Protein AF-A0A4R6R1L7-F1 (afdb_monomer)

Foldseek 3Di:
DDDPVVVVVVVVVVDDPVLVVLLVVLVCCLCPVVVADPVHALVSLLVVCQVCLQPDDLVSNVSSLVSSQVVCVVVVHDRSCPDPSNVVSSVVSCVVRVDDPDDFAACAPVLLQLLLVVLVVQLVVCVVVVVLLSVLLSLLLLLLLLCCQQLVDFLQRQQPFKPVQWDADAQAWIKGFDCDDPQADHPRGDMAIDGQDPPSGSRVSLVSNCVSLVDDIATSAADADPVGDGDNHTDDSVVVLVSQLVSSVVSPHPPSVSHGSSNSSLNNLQVCVVVVDDLVRNCSNNVPPDSVVSVVSPPPPVVVVVVVVVVVVVVVPPDPPPPPPDPPDDAFQWFKKKKFKDKAAVPGDPVLRVVLLVVLCVPQQVVQVWDQPDPVRGIIIGTHGDNDDVRVVVSVQVSVVVSQVSSVVSRIHMDMKMAGPVVRDIDD

Sequence (428 aa):
MNGPGAIQDYVLAADRENTVRSYANAIKHFETTWKGLLPATSDSVARYLAEHATTLSISTLRQRLAALSRWHADHGFPDPTRSALVQRVFKGVRVKHATAQKRAKPLELEILEQVSDWLSAAQATAGKLGRKTEVLRRTRDRSLLLLGFWRAFRADELTSMRIEEVEARRGVGWTWRPRRTKTVAEGEDREFACPALSRLCPVDAYVDWIQASGLKSGPVFPAIDMWGNVSDSAMQPQAVIPLLRRILQDAGVDAASSYSSHSMRRGFANWATSSGWDVKELMAHVGWRDVGTAVRYIDASQDRFKAKFEQGLAKSAPEPAATTAPAAPSPAPVAVIHLRMLLTKPGGSRKGTERAQQQIQAMHLNKYGVRPIDQDGRRFELRVPFQDREALDDTLLELLDELFRTASSCSCVLEASLHEPATDATWD

Mean predicted aligned error: 16.0 Å

Organism: NCBI:txid70586

Structure (mmCIF, N/CA/C/O backbone):
data_AF-A0A4R6R1L7-F1
#
_entry.id   AF-A0A4R6R1L7-F1
#
loop_
_atom_site.group_PDB
_atom_site.id
_atom_site.type_symbol
_atom_site.label_atom_id
_atom_site.label_alt_id
_atom_site.label_comp_id
_atom_site.label_asym_id
_atom_site.label_entity_id
_atom_site.label_seq_id
_atom_site.pdbx_PDB_ins_code
_atom_site.Cartn_x
_atom_site.Cartn_y
_atom_site.Cartn_z
_atom_site.occupancy
_atom_site.B_iso_or_equiv
_atom_site.auth_seq_id
_atom_site.auth_comp_id
_atom_site.auth_asym_id
_atom_site.auth_atom_id
_atom_site.pdbx_PDB_model_num
ATOM 1 N N . MET A 1 1 ? 27.799 37.387 4.969 1.00 40.81 1 MET A N 1
ATOM 2 C CA . MET A 1 1 ? 28.692 36.509 4.183 1.00 40.81 1 MET A CA 1
ATOM 3 C C . MET A 1 1 ? 28.435 35.086 4.646 1.00 40.81 1 MET A C 1
ATOM 5 O O . MET A 1 1 ? 28.773 34.769 5.777 1.00 40.81 1 MET A O 1
ATOM 9 N N . ASN A 1 2 ? 27.748 34.274 3.843 1.00 47.81 2 ASN A N 1
ATOM 10 C CA . ASN A 1 2 ? 27.488 32.875 4.188 1.00 47.81 2 ASN A CA 1
ATOM 11 C C . ASN A 1 2 ? 28.775 32.080 3.926 1.00 47.81 2 ASN A C 1
ATOM 13 O O . ASN A 1 2 ? 29.236 32.031 2.789 1.00 47.81 2 ASN A O 1
ATOM 17 N N . GLY A 1 3 ? 29.403 31.559 4.985 1.00 42.84 3 GLY A N 1
ATOM 18 C CA . GLY A 1 3 ? 30.673 30.832 4.899 1.00 42.84 3 GLY A CA 1
ATOM 19 C C . GLY A 1 3 ? 30.554 29.478 4.177 1.00 42.84 3 GLY A C 1
ATOM 20 O O . GLY A 1 3 ? 29.444 29.034 3.890 1.00 42.84 3 GLY A O 1
ATOM 21 N N . PRO A 1 4 ? 31.678 28.782 3.921 1.00 53.06 4 PRO A N 1
ATOM 22 C CA . PRO A 1 4 ? 31.707 27.474 3.248 1.00 53.06 4 PRO A CA 1
ATOM 23 C C . PRO A 1 4 ? 30.833 26.392 3.915 1.00 53.06 4 PRO A C 1
ATOM 25 O O . PRO A 1 4 ? 30.382 25.477 3.231 1.00 53.06 4 PRO A O 1
ATOM 28 N N . GLY A 1 5 ? 30.510 26.533 5.208 1.00 50.12 5 GLY A N 1
ATOM 29 C CA . GLY A 1 5 ? 29.529 25.680 5.895 1.00 50.12 5 GLY A CA 1
ATOM 30 C C . GLY A 1 5 ? 28.112 25.784 5.318 1.00 50.12 5 GLY A C 1
ATOM 31 O O . GLY A 1 5 ? 27.448 24.771 5.159 1.00 50.12 5 GLY A O 1
ATOM 32 N N . ALA A 1 6 ? 27.691 26.972 4.870 1.00 62.03 6 ALA A N 1
ATOM 33 C CA . ALA A 1 6 ? 26.355 27.171 4.311 1.00 62.03 6 ALA A CA 1
ATOM 34 C C . ALA A 1 6 ? 26.161 26.419 2.985 1.00 62.03 6 ALA A C 1
ATOM 36 O O . ALA A 1 6 ? 25.089 25.881 2.738 1.00 62.03 6 ALA A O 1
ATOM 37 N N . ILE A 1 7 ? 27.194 26.343 2.135 1.00 65.81 7 ILE A N 1
ATOM 38 C CA . ILE A 1 7 ? 27.130 25.575 0.879 1.00 65.81 7 ILE A CA 1
ATOM 39 C C . ILE A 1 7 ? 26.963 24.085 1.191 1.00 65.81 7 ILE A C 1
ATOM 41 O O . ILE A 1 7 ? 26.112 23.430 0.594 1.00 65.81 7 ILE A O 1
ATOM 45 N N . GLN A 1 8 ? 27.728 23.567 2.154 1.00 58.28 8 GLN A N 1
ATOM 46 C CA . GLN A 1 8 ? 27.622 22.175 2.585 1.00 58.28 8 GLN A CA 1
ATOM 47 C C . GLN A 1 8 ? 26.238 21.870 3.177 1.00 58.28 8 GLN A C 1
ATOM 49 O O . GLN A 1 8 ? 25.659 20.837 2.850 1.00 58.28 8 GLN A O 1
ATOM 54 N N . ASP A 1 9 ? 25.676 22.784 3.971 1.00 58.50 9 ASP A N 1
ATOM 55 C CA . ASP A 1 9 ? 24.334 22.646 4.545 1.00 58.50 9 ASP A CA 1
ATOM 56 C C . ASP A 1 9 ? 23.251 22.589 3.457 1.00 58.50 9 ASP A C 1
ATOM 58 O O . ASP A 1 9 ? 22.365 21.735 3.511 1.00 58.50 9 ASP A O 1
ATOM 62 N N . TYR A 1 10 ? 23.347 23.422 2.414 1.00 67.56 10 TYR A N 1
ATOM 63 C CA . TYR A 1 10 ? 22.418 23.369 1.278 1.00 67.56 10 TYR A CA 1
ATOM 64 C C . TYR A 1 10 ? 22.583 22.102 0.429 1.00 67.56 10 TYR A C 1
ATOM 66 O O . TYR A 1 10 ? 21.586 21.548 -0.036 1.00 67.56 10 TYR A O 1
ATOM 74 N N . VAL A 1 11 ? 23.812 21.609 0.248 1.00 65.12 11 VAL A N 1
ATOM 75 C CA . VAL A 1 11 ? 24.081 20.345 -0.459 1.00 65.12 11 VAL A CA 1
ATOM 76 C C . VAL A 1 11 ? 23.513 19.155 0.320 1.00 65.12 11 VAL A C 1
ATOM 78 O O . VAL A 1 11 ? 22.859 18.296 -0.268 1.00 65.12 11 VAL A O 1
ATOM 81 N N . LEU A 1 12 ? 23.687 19.127 1.645 1.00 58.50 12 LEU A N 1
ATOM 82 C CA . LEU A 1 12 ? 23.111 18.095 2.512 1.00 58.50 12 LEU A CA 1
ATOM 83 C C . LEU A 1 12 ? 21.578 18.175 2.561 1.00 58.50 12 LEU A C 1
ATOM 85 O O . LEU A 1 12 ? 20.916 17.139 2.562 1.00 58.50 12 LEU A O 1
ATOM 89 N N . ALA A 1 13 ? 21.005 19.382 2.543 1.00 60.75 13 ALA A N 1
ATOM 90 C CA . ALA A 1 13 ? 19.557 19.591 2.518 1.00 60.75 13 ALA A CA 1
ATOM 91 C C . ALA A 1 13 ? 18.902 19.213 1.174 1.00 60.75 13 ALA A C 1
ATOM 93 O O . ALA A 1 13 ? 17.701 18.924 1.138 1.00 60.75 13 ALA A O 1
ATOM 94 N N . ALA A 1 14 ? 19.666 19.205 0.075 1.00 65.44 14 ALA A N 1
ATOM 95 C CA . ALA A 1 14 ? 19.168 18.855 -1.254 1.00 65.44 14 ALA A CA 1
ATOM 96 C C . ALA A 1 14 ? 18.838 17.358 -1.391 1.00 65.44 14 ALA A C 1
ATOM 98 O O . ALA A 1 14 ? 17.921 16.988 -2.134 1.00 65.44 14 ALA A O 1
ATOM 99 N N . ASP A 1 15 ? 19.544 16.488 -0.663 1.00 68.75 15 ASP A N 1
ATOM 100 C CA . ASP A 1 15 ? 19.337 15.046 -0.734 1.00 68.75 15 ASP A CA 1
ATOM 101 C C . ASP A 1 15 ? 18.473 14.521 0.417 1.00 68.75 15 ASP A C 1
ATOM 103 O O . ASP A 1 15 ? 18.590 14.882 1.584 1.00 68.75 15 ASP A O 1
ATOM 107 N N . ARG A 1 16 ? 17.583 13.580 0.095 1.00 68.00 16 ARG A N 1
ATOM 108 C CA . ARG A 1 16 ? 16.791 12.877 1.112 1.00 68.00 16 ARG A CA 1
ATOM 109 C C . ARG A 1 16 ? 17.685 11.861 1.825 1.00 68.00 16 ARG A C 1
ATOM 111 O O . ARG A 1 16 ? 18.317 11.051 1.150 1.00 68.00 16 ARG A O 1
ATOM 118 N N . GLU A 1 17 ? 17.635 11.790 3.155 1.00 72.31 17 GLU A N 1
ATOM 119 C CA . GLU A 1 17 ? 18.427 10.839 3.969 1.00 72.31 17 GLU A CA 1
ATOM 120 C C . GLU A 1 17 ? 18.359 9.386 3.463 1.00 72.31 17 GLU A C 1
ATOM 122 O O . GLU A 1 17 ? 19.360 8.672 3.398 1.00 72.31 17 GLU A O 1
ATOM 127 N N . ASN A 1 18 ? 17.173 8.935 3.037 1.00 71.06 18 ASN A N 1
ATOM 128 C CA . ASN A 1 18 ? 16.998 7.597 2.469 1.00 71.06 18 ASN A CA 1
ATOM 129 C C . ASN A 1 18 ? 17.762 7.395 1.152 1.00 71.06 18 ASN A C 1
ATOM 131 O O . ASN A 1 18 ? 18.261 6.296 0.911 1.00 71.06 18 ASN A O 1
ATOM 135 N N . THR A 1 19 ? 17.850 8.425 0.309 1.00 74.69 19 THR A N 1
ATOM 136 C CA . THR A 1 19 ? 18.631 8.395 -0.934 1.00 74.69 19 THR A CA 1
ATOM 137 C C . THR A 1 19 ? 20.116 8.304 -0.608 1.00 74.69 19 THR A C 1
ATOM 139 O O . THR A 1 19 ? 20.776 7.402 -1.123 1.00 74.69 19 THR A O 1
ATOM 142 N N . VAL A 1 20 ? 20.604 9.138 0.319 1.00 82.94 20 VAL A N 1
ATOM 143 C CA . VAL A 1 20 ? 21.999 9.122 0.795 1.00 82.94 20 VAL A CA 1
ATOM 144 C C . VAL A 1 20 ? 22.372 7.733 1.310 1.00 82.94 20 VAL A C 1
ATOM 146 O O . VAL A 1 20 ? 23.320 7.117 0.826 1.00 82.94 20 VAL A O 1
ATOM 149 N N . ARG A 1 21 ? 21.564 7.169 2.214 1.00 82.81 21 ARG A N 1
ATOM 150 C CA . ARG A 1 21 ? 21.798 5.829 2.769 1.00 82.81 21 ARG A CA 1
ATOM 151 C C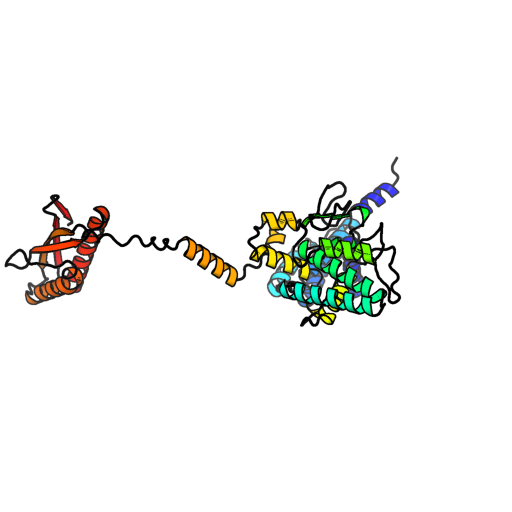 . ARG A 1 21 ? 21.747 4.731 1.704 1.00 82.81 21 ARG A C 1
ATOM 153 O O . ARG A 1 21 ? 22.565 3.814 1.718 1.00 82.81 21 ARG A O 1
ATOM 160 N N . SER A 1 22 ? 20.791 4.800 0.776 1.00 83.06 22 SER A N 1
ATOM 161 C CA . SER A 1 22 ? 20.675 3.823 -0.315 1.00 83.06 22 SER A CA 1
ATOM 162 C C . SER A 1 22 ? 21.879 3.876 -1.255 1.00 83.06 22 SER A C 1
ATOM 164 O O . SER A 1 22 ? 22.314 2.837 -1.756 1.00 83.06 22 SER A O 1
ATOM 166 N N . TYR A 1 23 ? 22.410 5.070 -1.513 1.00 90.19 23 TYR A N 1
ATOM 167 C CA . TYR A 1 23 ? 23.567 5.265 -2.380 1.00 90.19 23 TYR A CA 1
ATOM 168 C C . TYR A 1 23 ? 24.838 4.803 -1.675 1.00 90.19 23 TYR A C 1
ATOM 170 O O . TYR A 1 23 ? 25.560 3.989 -2.241 1.00 90.19 23 TYR A O 1
ATOM 178 N N . ALA A 1 24 ? 25.038 5.180 -0.410 1.00 89.12 24 ALA A N 1
ATOM 179 C CA . ALA A 1 24 ? 26.142 4.688 0.411 1.00 89.12 24 ALA A CA 1
ATOM 180 C C . ALA A 1 24 ? 26.178 3.150 0.468 1.00 89.12 24 ALA A C 1
ATOM 182 O O . ALA A 1 24 ? 27.225 2.543 0.265 1.00 89.12 24 ALA A O 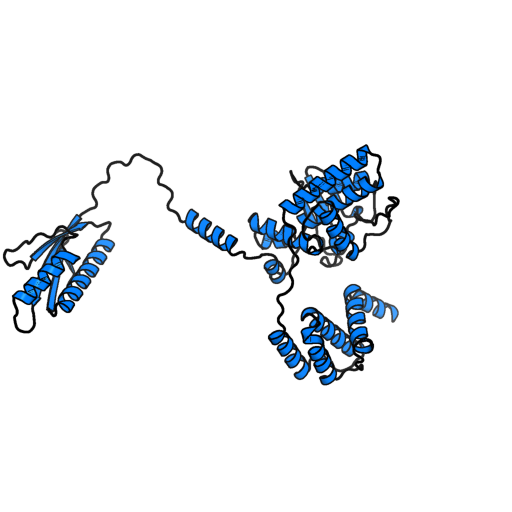1
ATOM 183 N N . ASN A 1 25 ? 25.024 2.498 0.646 1.00 91.31 25 ASN A N 1
ATOM 184 C CA . ASN A 1 25 ? 24.935 1.035 0.617 1.00 91.31 25 ASN A CA 1
ATOM 185 C C . ASN A 1 25 ? 25.272 0.437 -0.756 1.00 91.31 25 ASN A C 1
ATOM 187 O O . ASN A 1 25 ? 25.881 -0.630 -0.827 1.00 91.31 25 ASN A O 1
ATOM 191 N N . ALA A 1 26 ? 24.874 1.094 -1.848 1.00 93.12 26 ALA A N 1
ATOM 192 C CA . ALA A 1 26 ? 25.211 0.648 -3.196 1.00 93.12 26 ALA A CA 1
ATOM 193 C C . ALA A 1 26 ? 26.717 0.766 -3.474 1.00 93.12 26 ALA A C 1
ATOM 195 O O . ALA A 1 26 ? 27.299 -0.176 -4.010 1.00 93.12 26 ALA A O 1
ATOM 196 N N . ILE A 1 27 ? 27.343 1.869 -3.051 1.00 95.38 27 ILE A N 1
ATOM 197 C CA . ILE A 1 27 ? 28.792 2.077 -3.154 1.00 95.38 27 ILE A CA 1
ATOM 198 C C . ILE A 1 27 ? 29.545 1.056 -2.304 1.00 95.38 27 ILE A C 1
ATOM 200 O O . ILE A 1 27 ? 30.370 0.322 -2.839 1.00 95.38 27 ILE A O 1
ATOM 204 N N . LYS A 1 28 ? 29.168 0.892 -1.030 1.00 94.62 28 LYS A N 1
ATOM 205 C CA . LYS A 1 28 ? 29.740 -0.133 -0.145 1.00 94.62 28 LYS A CA 1
ATOM 206 C C . LYS A 1 28 ? 29.618 -1.534 -0.737 1.00 94.62 28 LYS A C 1
ATOM 208 O O . LYS A 1 28 ? 30.542 -2.334 -0.648 1.00 94.62 28 LYS A O 1
ATOM 213 N N . HIS A 1 29 ? 28.489 -1.859 -1.361 1.00 96.06 29 HIS A N 1
ATOM 214 C CA . HIS A 1 29 ? 28.360 -3.148 -2.026 1.00 96.06 29 HIS A CA 1
ATOM 215 C C . HIS A 1 29 ? 29.318 -3.269 -3.215 1.00 96.06 29 HIS A C 1
ATOM 217 O O . HIS A 1 29 ? 29.907 -4.329 -3.414 1.00 96.06 29 HIS A O 1
ATOM 223 N N . PHE A 1 30 ? 29.420 -2.247 -4.060 1.00 96.50 30 PHE A N 1
ATOM 224 C CA . PHE A 1 30 ? 30.303 -2.288 -5.222 1.00 96.50 30 PHE A CA 1
ATOM 225 C C . PHE A 1 30 ? 31.768 -2.452 -4.797 1.00 96.50 30 PHE A C 1
ATOM 227 O O . PHE A 1 30 ? 32.439 -3.363 -5.269 1.00 96.50 30 PHE A O 1
ATOM 234 N N . GLU A 1 31 ? 32.222 -1.640 -3.850 1.00 96.00 31 GLU A N 1
ATOM 235 C CA . GLU A 1 31 ? 33.613 -1.602 -3.403 1.00 96.00 31 GLU A CA 1
ATOM 236 C C . GLU A 1 31 ? 33.966 -2.753 -2.456 1.00 96.00 31 GLU A C 1
ATOM 238 O O . GLU A 1 31 ? 34.945 -3.458 -2.662 1.00 96.00 31 GLU A O 1
ATOM 243 N N . THR A 1 32 ? 33.159 -2.999 -1.423 1.00 93.38 32 THR A N 1
ATOM 244 C CA . THR A 1 32 ? 33.503 -3.967 -0.371 1.00 93.38 32 THR A CA 1
ATOM 245 C C . THR A 1 32 ? 32.992 -5.373 -0.675 1.00 93.38 32 THR A C 1
ATOM 247 O O . THR A 1 32 ? 33.719 -6.348 -0.504 1.00 93.38 32 THR A O 1
ATOM 250 N N . THR A 1 33 ? 31.731 -5.510 -1.099 1.00 91.69 33 THR A N 1
ATOM 251 C CA . THR A 1 33 ? 31.117 -6.836 -1.309 1.00 91.69 33 THR A CA 1
ATOM 252 C C . THR A 1 33 ? 31.549 -7.451 -2.633 1.00 91.69 33 THR A C 1
ATOM 254 O O . THR A 1 33 ? 31.908 -8.623 -2.679 1.00 91.69 33 THR A O 1
ATOM 257 N N . TRP A 1 34 ? 31.517 -6.663 -3.705 1.00 95.62 34 TRP A N 1
ATOM 258 C CA . TRP A 1 34 ? 31.888 -7.118 -5.041 1.00 95.62 34 TRP A CA 1
ATOM 259 C C . TRP A 1 34 ? 33.377 -6.920 -5.355 1.00 95.62 34 TRP A C 1
ATOM 261 O O . TRP A 1 34 ? 33.883 -7.544 -6.281 1.00 95.62 34 TRP A O 1
ATOM 271 N N . LYS A 1 35 ? 34.094 -6.119 -4.550 1.00 95.44 35 LYS A N 1
ATOM 272 C CA . LYS A 1 35 ? 35.527 -5.819 -4.727 1.00 95.44 35 LYS A CA 1
ATOM 273 C C . LYS A 1 35 ? 35.832 -5.047 -6.017 1.00 95.44 35 LYS A C 1
ATOM 275 O O . LYS A 1 35 ? 36.885 -5.221 -6.624 1.00 95.44 35 LYS A O 1
ATOM 280 N N . GLY A 1 36 ? 34.898 -4.198 -6.442 1.00 93.06 36 GLY A N 1
ATOM 281 C CA . GLY A 1 36 ? 35.096 -3.262 -7.542 1.00 93.06 36 GLY A CA 1
ATOM 282 C C . GLY A 1 36 ? 35.966 -2.080 -7.127 1.00 93.06 36 GLY A C 1
ATOM 283 O O . GLY A 1 36 ? 35.894 -1.615 -5.994 1.00 93.06 36 GLY A O 1
ATOM 284 N N . LEU A 1 37 ? 36.762 -1.567 -8.060 1.00 94.81 37 LEU A N 1
ATOM 285 C CA . LEU A 1 37 ? 37.576 -0.373 -7.843 1.00 94.81 37 LEU A CA 1
ATOM 286 C C . LEU A 1 37 ? 36.820 0.880 -8.290 1.00 94.81 37 LEU A C 1
ATOM 288 O O . LEU A 1 37 ? 36.156 0.872 -9.331 1.00 94.81 37 LEU A O 1
ATOM 292 N N . LEU A 1 38 ? 36.942 1.942 -7.497 1.00 93.81 38 LEU A N 1
ATOM 293 C CA . LEU A 1 38 ? 36.486 3.286 -7.824 1.00 93.81 38 LEU A CA 1
ATOM 294 C C . LEU A 1 38 ? 37.713 4.203 -8.001 1.00 93.81 38 LEU A C 1
ATOM 296 O O . LEU A 1 38 ? 38.625 4.125 -7.178 1.00 93.81 38 LEU A O 1
ATOM 300 N N . PRO A 1 39 ? 37.768 5.058 -9.041 1.00 95.75 39 PRO A N 1
ATOM 301 C CA . PRO A 1 39 ? 36.791 5.219 -10.125 1.00 95.75 39 PRO A CA 1
ATOM 302 C C . PRO A 1 39 ? 36.640 3.961 -10.987 1.00 95.75 39 PRO A C 1
ATOM 304 O O . PRO A 1 39 ? 37.608 3.263 -11.281 1.00 95.75 39 PRO A O 1
ATOM 307 N N . ALA A 1 40 ? 35.405 3.653 -11.374 1.00 95.88 40 ALA A N 1
ATOM 308 C CA . ALA A 1 40 ? 35.088 2.437 -12.107 1.00 95.88 40 ALA A CA 1
ATOM 309 C C . ALA A 1 40 ? 35.253 2.636 -13.618 1.00 95.88 40 ALA A C 1
ATOM 311 O O . ALA A 1 40 ? 34.952 3.691 -14.171 1.00 95.88 40 ALA A O 1
ATOM 312 N N . THR A 1 41 ? 35.650 1.574 -14.317 1.00 96.12 41 THR A N 1
ATOM 313 C CA . THR A 1 41 ? 35.620 1.533 -15.784 1.00 96.12 41 THR A CA 1
ATOM 314 C C . THR A 1 41 ? 34.260 1.057 -16.295 1.00 96.12 41 THR A C 1
ATOM 316 O O . THR A 1 41 ? 33.531 0.339 -15.603 1.00 96.12 41 THR A O 1
ATOM 319 N N . SER A 1 42 ? 33.932 1.396 -17.543 1.00 96.44 42 SER A N 1
ATOM 320 C CA . SER A 1 42 ? 32.730 0.900 -18.231 1.00 96.44 42 SER A CA 1
ATOM 321 C C . SER A 1 42 ? 32.633 -0.632 -18.206 1.00 96.44 42 SER A C 1
ATOM 323 O O . SER A 1 42 ? 31.556 -1.171 -17.952 1.00 96.44 42 SER A O 1
ATOM 325 N N . ASP A 1 43 ? 33.755 -1.337 -18.395 1.00 96.44 43 ASP A N 1
ATOM 326 C CA . ASP A 1 43 ? 33.822 -2.803 -18.317 1.00 96.44 43 ASP A CA 1
ATOM 327 C C . ASP A 1 43 ? 33.559 -3.335 -16.906 1.00 96.44 43 ASP A C 1
ATOM 329 O O . ASP A 1 43 ? 32.849 -4.327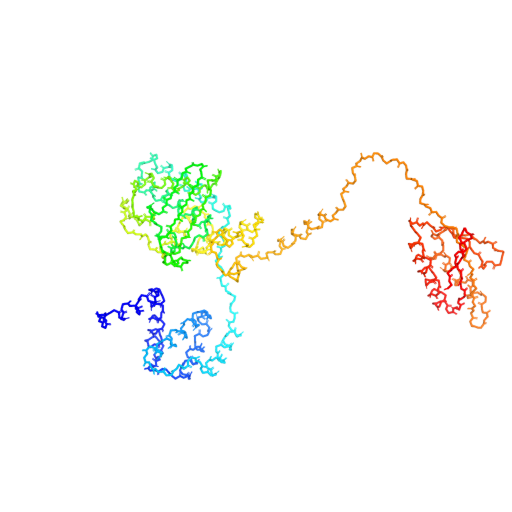 -16.739 1.00 96.44 43 ASP A O 1
ATOM 333 N N . SER A 1 44 ? 34.092 -2.666 -15.878 1.00 97.12 44 SER A N 1
ATOM 334 C CA . SER A 1 44 ? 33.847 -3.021 -14.476 1.00 97.12 44 SER A CA 1
ATOM 335 C C . SER A 1 44 ? 32.359 -2.911 -14.133 1.00 97.12 44 SER A C 1
ATOM 337 O O . SER A 1 44 ? 31.759 -3.858 -13.623 1.00 97.12 44 SER A O 1
ATOM 339 N N . VAL A 1 45 ? 31.718 -1.801 -14.515 1.00 96.94 45 VAL A N 1
ATOM 340 C CA . VAL A 1 45 ? 30.276 -1.601 -14.309 1.00 96.94 45 VAL A CA 1
ATOM 341 C C . VAL A 1 45 ? 29.449 -2.623 -15.097 1.00 96.94 45 VAL A C 1
ATOM 343 O O . VAL A 1 45 ? 28.482 -3.173 -14.568 1.00 96.94 45 VAL A O 1
ATOM 346 N N . ALA A 1 46 ? 29.822 -2.918 -16.345 1.00 96.94 46 ALA A N 1
ATOM 347 C CA . ALA A 1 46 ? 29.129 -3.911 -17.162 1.00 96.94 46 ALA A CA 1
ATOM 348 C C . ALA A 1 46 ? 29.213 -5.323 -16.555 1.00 96.94 46 ALA A C 1
ATOM 350 O O . ALA A 1 46 ? 28.195 -6.014 -16.476 1.00 96.94 46 ALA A O 1
ATOM 351 N N . ARG A 1 47 ? 30.393 -5.727 -16.065 1.00 96.94 47 ARG A N 1
ATOM 352 C CA . ARG A 1 47 ? 30.598 -7.008 -15.374 1.00 96.94 47 ARG A CA 1
ATOM 353 C C . ARG A 1 47 ? 29.761 -7.096 -14.102 1.00 96.94 47 ARG A C 1
ATOM 355 O O . ARG A 1 47 ? 29.039 -8.070 -13.913 1.00 96.94 47 ARG A O 1
ATOM 362 N N . TYR A 1 48 ? 29.776 -6.040 -13.292 1.00 97.00 48 TYR A N 1
ATOM 363 C CA . TYR A 1 48 ? 28.968 -5.955 -12.080 1.00 97.00 48 TYR A CA 1
ATOM 364 C C . TYR A 1 48 ? 27.474 -6.173 -12.352 1.00 97.00 48 TYR A C 1
ATOM 366 O O . TYR A 1 48 ? 26.817 -6.930 -11.634 1.00 97.00 48 TYR A O 1
ATOM 374 N N . LEU A 1 49 ? 26.934 -5.549 -13.406 1.00 95.56 49 LEU A N 1
ATOM 375 C CA . LEU A 1 49 ? 25.541 -5.747 -13.813 1.00 95.56 49 LEU A CA 1
ATOM 376 C C . LEU A 1 49 ? 25.257 -7.180 -14.260 1.00 95.56 49 LEU A C 1
ATOM 378 O O . LEU A 1 49 ? 24.209 -7.718 -13.910 1.00 95.56 49 LEU A O 1
ATOM 382 N N . ALA A 1 50 ? 26.156 -7.770 -15.050 1.00 94.06 50 ALA A N 1
ATOM 383 C CA . ALA A 1 50 ? 25.986 -9.114 -15.588 1.00 94.06 50 ALA A CA 1
ATOM 384 C C . ALA A 1 50 ? 25.996 -10.177 -14.478 1.00 94.06 50 ALA A C 1
ATOM 386 O O . ALA A 1 50 ? 25.115 -11.032 -14.450 1.00 94.06 50 ALA A O 1
ATOM 387 N N . GLU A 1 51 ? 26.925 -10.082 -13.525 1.00 95.88 51 GLU A N 1
ATOM 388 C CA . GLU A 1 51 ? 27.035 -11.025 -12.401 1.00 95.88 51 GLU A CA 1
ATOM 389 C C . GLU A 1 51 ? 25.837 -10.960 -11.443 1.00 95.88 51 GLU A C 1
ATOM 391 O O . GLU A 1 51 ? 25.447 -11.966 -10.855 1.00 95.88 51 GLU A O 1
ATOM 396 N N . HIS A 1 52 ? 25.207 -9.790 -11.315 1.00 94.25 52 HIS A N 1
ATOM 397 C CA . HIS A 1 52 ? 24.048 -9.597 -10.439 1.00 94.25 52 HIS A CA 1
ATOM 398 C C . HIS A 1 52 ? 22.703 -9.642 -11.173 1.00 94.25 52 HIS A C 1
ATOM 400 O O . HIS A 1 52 ? 21.657 -9.385 -10.571 1.00 94.25 52 HIS A O 1
ATOM 406 N N . ALA A 1 53 ? 22.708 -9.964 -12.468 1.00 90.62 53 ALA A N 1
ATOM 407 C CA . ALA A 1 53 ? 21.521 -9.949 -13.316 1.00 90.62 53 ALA A CA 1
ATOM 408 C C . ALA A 1 53 ? 20.433 -10.936 -12.860 1.00 90.62 53 ALA A C 1
ATOM 410 O O . ALA A 1 53 ? 19.246 -10.670 -13.044 1.00 90.62 53 ALA A O 1
ATOM 411 N N . THR A 1 54 ? 20.834 -12.061 -12.263 1.00 87.44 54 THR A N 1
ATOM 412 C CA . THR A 1 54 ? 19.935 -13.129 -11.794 1.00 87.44 54 THR A CA 1
ATOM 413 C C . THR A 1 54 ? 19.587 -13.018 -10.312 1.00 87.44 54 THR A C 1
ATOM 415 O O . THR A 1 54 ? 18.564 -13.549 -9.884 1.00 87.44 54 THR A O 1
ATOM 418 N N . THR A 1 55 ? 20.414 -12.333 -9.519 1.00 89.12 55 THR A N 1
ATOM 419 C CA . THR A 1 55 ? 20.271 -12.259 -8.056 1.00 89.12 55 THR A CA 1
ATOM 420 C C . THR A 1 55 ? 19.570 -10.986 -7.591 1.00 89.12 55 THR A C 1
ATOM 422 O O . THR A 1 55 ? 18.922 -10.987 -6.544 1.00 89.12 55 THR A O 1
ATOM 425 N N . LEU A 1 56 ? 19.662 -9.894 -8.358 1.00 88.12 56 LEU A N 1
ATOM 426 C CA . LEU A 1 56 ? 19.081 -8.602 -8.003 1.00 88.12 56 LEU A CA 1
ATOM 427 C C . LEU A 1 56 ? 17.955 -8.194 -8.944 1.00 88.12 56 LEU A C 1
ATOM 429 O O . LEU A 1 56 ? 17.970 -8.443 -10.146 1.00 88.12 56 LEU A O 1
ATOM 433 N N . SER A 1 57 ? 16.982 -7.467 -8.393 1.00 86.19 57 SER A N 1
ATOM 434 C CA . SER A 1 57 ? 15.913 -6.893 -9.206 1.00 86.19 57 SER A CA 1
ATOM 435 C C . SER A 1 57 ? 16.449 -5.813 -10.155 1.00 86.19 57 SER A C 1
ATOM 437 O O . SER A 1 57 ? 17.362 -5.056 -9.811 1.00 86.19 57 SER A O 1
ATOM 439 N N . ILE A 1 58 ? 15.798 -5.642 -11.310 1.00 88.25 58 ILE A N 1
ATOM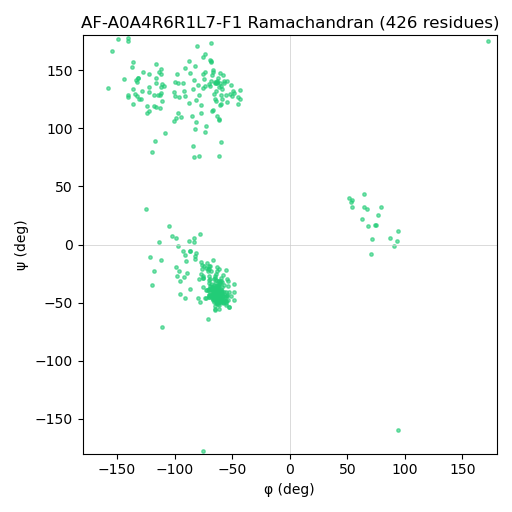 440 C CA . ILE A 1 58 ? 16.105 -4.566 -12.271 1.00 88.25 58 ILE A CA 1
ATOM 441 C C . ILE A 1 58 ? 16.073 -3.181 -11.598 1.00 88.25 58 ILE A C 1
ATOM 443 O O . ILE A 1 58 ? 16.869 -2.304 -11.937 1.00 88.25 58 ILE A O 1
ATOM 447 N N . SER A 1 59 ? 15.167 -2.970 -10.635 1.00 84.44 59 SER A N 1
ATOM 448 C CA . SER A 1 59 ? 15.084 -1.710 -9.886 1.00 84.44 59 SER A CA 1
ATOM 449 C C . SER A 1 59 ? 16.312 -1.492 -9.003 1.00 84.44 59 SER A C 1
ATOM 451 O O . SER A 1 59 ? 16.822 -0.377 -8.930 1.00 84.44 59 SER A O 1
ATOM 453 N N . THR A 1 60 ? 16.803 -2.552 -8.360 1.00 88.69 60 THR A N 1
ATOM 454 C CA . THR A 1 60 ? 18.015 -2.519 -7.534 1.00 88.69 60 THR A CA 1
ATOM 455 C C . THR A 1 60 ? 19.245 -2.230 -8.388 1.00 88.69 60 THR A C 1
ATOM 457 O O . THR A 1 60 ? 20.037 -1.360 -8.041 1.00 88.69 60 THR A O 1
ATOM 460 N N . LEU A 1 61 ? 19.381 -2.895 -9.539 1.00 91.19 61 LEU A N 1
ATOM 461 C CA . LEU A 1 61 ? 20.484 -2.652 -10.475 1.00 91.19 61 LEU A CA 1
ATOM 462 C C . LEU A 1 61 ? 20.473 -1.214 -11.012 1.00 91.19 61 LEU A C 1
ATOM 464 O O . LEU A 1 61 ? 21.513 -0.562 -11.050 1.00 91.19 61 LEU A O 1
ATOM 468 N N . ARG A 1 62 ? 19.293 -0.672 -11.342 1.00 91.31 62 ARG A N 1
ATOM 469 C CA . ARG A 1 62 ? 19.148 0.735 -11.748 1.00 91.31 62 ARG A CA 1
ATOM 470 C C . ARG A 1 62 ? 19.564 1.704 -10.644 1.00 91.31 62 ARG A C 1
ATOM 472 O O . ARG A 1 62 ? 20.246 2.683 -10.921 1.00 91.31 62 ARG A O 1
ATOM 479 N N . GLN A 1 63 ? 19.155 1.438 -9.404 1.00 92.06 63 GLN A N 1
ATOM 480 C CA . GLN A 1 63 ? 19.523 2.268 -8.257 1.00 92.06 63 GLN A CA 1
ATOM 481 C C . GLN A 1 63 ? 21.032 2.219 -7.984 1.00 92.06 63 GLN A C 1
ATOM 483 O O . GLN A 1 63 ? 21.620 3.250 -7.671 1.00 92.06 63 GLN A O 1
ATOM 488 N N . ARG A 1 64 ? 21.668 1.057 -8.159 1.00 94.12 64 ARG A N 1
ATOM 489 C CA . ARG A 1 64 ? 23.126 0.914 -8.053 1.00 94.12 64 ARG A CA 1
ATOM 490 C C . ARG A 1 64 ? 23.864 1.685 -9.145 1.00 94.12 64 ARG A C 1
ATOM 492 O O . ARG A 1 64 ? 24.830 2.369 -8.832 1.00 94.12 64 ARG A O 1
ATOM 499 N N . LEU A 1 65 ? 23.378 1.660 -10.390 1.00 95.00 65 LEU A N 1
ATOM 500 C CA . LEU A 1 65 ? 23.920 2.510 -11.459 1.00 95.00 65 LEU A CA 1
ATOM 501 C C . LEU A 1 65 ? 23.788 3.998 -11.132 1.00 95.00 65 LEU A C 1
ATOM 503 O O . LEU A 1 65 ? 24.745 4.738 -11.310 1.00 95.00 65 LEU A O 1
ATOM 507 N N . ALA A 1 66 ? 22.639 4.433 -10.613 1.00 92.06 66 ALA A N 1
ATOM 508 C CA . ALA A 1 66 ? 22.450 5.825 -10.215 1.00 92.06 66 ALA A CA 1
ATOM 509 C C . ALA A 1 66 ? 23.405 6.239 -9.081 1.00 92.06 66 ALA A C 1
ATOM 511 O O . ALA A 1 66 ? 23.949 7.338 -9.118 1.00 92.06 66 ALA A O 1
ATOM 512 N N . ALA A 1 67 ? 23.653 5.349 -8.114 1.00 93.06 67 ALA A N 1
ATOM 513 C CA . ALA A 1 67 ? 24.624 5.587 -7.051 1.00 93.06 67 ALA A CA 1
ATOM 514 C C . ALA A 1 67 ? 26.058 5.689 -7.592 1.00 93.06 67 ALA A C 1
ATOM 516 O O . ALA A 1 67 ? 26.775 6.610 -7.220 1.00 93.06 67 ALA A O 1
ATOM 517 N N . LEU A 1 68 ? 26.458 4.796 -8.506 1.00 95.12 68 LEU A N 1
ATOM 518 C CA . LEU A 1 68 ? 27.773 4.851 -9.155 1.00 95.12 68 LEU A CA 1
ATOM 519 C C . LEU A 1 68 ? 27.935 6.120 -9.999 1.00 95.12 68 LEU A C 1
ATOM 521 O O . LEU A 1 68 ? 28.959 6.784 -9.890 1.00 95.12 68 LEU A O 1
ATOM 525 N N . SER A 1 69 ? 26.926 6.488 -10.791 1.00 94.44 69 SER A N 1
ATOM 526 C CA . SER A 1 69 ? 26.901 7.735 -11.569 1.00 94.44 69 SER A CA 1
ATOM 527 C C . SER A 1 69 ? 27.077 8.958 -10.662 1.00 94.44 69 SER A C 1
ATOM 529 O O . SER A 1 69 ? 27.945 9.792 -10.915 1.00 94.44 69 SER A O 1
ATOM 531 N N . ARG A 1 70 ? 26.320 9.015 -9.555 1.00 90.12 70 ARG A N 1
ATOM 532 C CA . ARG A 1 70 ? 26.413 10.084 -8.550 1.00 90.12 70 ARG A CA 1
ATOM 533 C C . ARG A 1 70 ? 27.800 10.142 -7.913 1.00 90.12 70 ARG A C 1
ATOM 535 O O . ARG A 1 70 ? 28.375 11.216 -7.861 1.00 90.12 70 ARG A O 1
ATOM 542 N N . TRP A 1 71 ? 28.364 9.001 -7.513 1.00 94.44 71 TRP A N 1
ATOM 543 C CA . TRP A 1 71 ? 29.710 8.948 -6.940 1.00 94.44 71 TRP A CA 1
ATOM 544 C C . TRP A 1 71 ? 30.762 9.522 -7.897 1.00 94.44 71 TRP A C 1
ATOM 546 O O . TRP A 1 71 ? 31.589 10.317 -7.467 1.00 94.44 71 TRP A O 1
ATOM 556 N N . HIS A 1 72 ? 30.708 9.183 -9.193 1.00 94.75 72 HIS A N 1
ATOM 557 C CA . HIS A 1 72 ? 31.659 9.723 -10.174 1.00 94.75 72 HIS A CA 1
ATOM 558 C C . HIS A 1 72 ? 31.483 11.231 -10.350 1.00 94.75 72 HIS A C 1
ATOM 560 O O . HIS A 1 72 ? 32.474 11.954 -10.332 1.00 94.75 72 HIS A O 1
ATOM 566 N N . ALA A 1 73 ? 30.239 11.706 -10.455 1.00 90.75 73 ALA A N 1
ATOM 567 C CA . ALA A 1 73 ? 29.943 13.130 -10.576 1.00 90.75 73 ALA A CA 1
ATOM 568 C C . ALA A 1 73 ? 30.428 13.929 -9.355 1.00 90.75 73 ALA A C 1
ATOM 570 O O . ALA A 1 73 ? 31.118 14.932 -9.524 1.00 90.75 73 ALA A O 1
ATOM 571 N N . ASP A 1 74 ? 30.131 13.452 -8.143 1.00 88.31 74 ASP A N 1
ATOM 572 C CA . ASP A 1 74 ? 30.503 14.114 -6.887 1.00 88.31 74 ASP A CA 1
ATOM 573 C C . ASP A 1 74 ? 32.036 14.178 -6.696 1.00 88.31 74 ASP A C 1
ATOM 575 O O . ASP A 1 74 ? 32.532 15.085 -6.035 1.00 88.31 74 ASP A O 1
ATOM 579 N N . HIS A 1 75 ? 32.797 13.259 -7.308 1.00 91.25 75 HIS A N 1
ATOM 580 C CA . HIS A 1 75 ? 34.268 13.231 -7.268 1.00 91.25 75 HIS A CA 1
ATOM 581 C C . HIS A 1 75 ? 34.936 13.763 -8.554 1.00 91.25 75 HIS A C 1
ATOM 583 O O . HIS A 1 75 ? 36.153 13.667 -8.699 1.00 91.25 75 HIS A O 1
ATOM 589 N N . GLY A 1 76 ? 34.167 14.317 -9.500 1.00 91.56 76 GLY A N 1
ATOM 590 C CA . GLY A 1 76 ? 34.695 14.928 -10.726 1.00 91.56 76 GLY A CA 1
ATOM 591 C C . GLY A 1 76 ? 35.211 13.950 -11.792 1.00 91.56 76 GLY A C 1
ATOM 592 O O . GLY A 1 76 ? 35.932 14.362 -12.700 1.00 91.56 76 GLY A O 1
ATOM 593 N N . PHE A 1 77 ? 34.853 12.666 -11.720 1.00 94.50 77 PHE A N 1
ATOM 594 C CA . PHE A 1 77 ? 35.234 11.660 -12.716 1.00 94.50 77 PHE A CA 1
ATOM 595 C C . PHE A 1 77 ? 34.194 11.533 -13.846 1.00 94.50 77 PHE A C 1
ATOM 597 O O . PHE A 1 77 ? 32.998 11.737 -13.617 1.00 94.50 77 PHE A O 1
ATOM 604 N N . PRO A 1 78 ? 34.603 11.128 -15.068 1.00 92.75 78 PRO A N 1
ATOM 605 C CA . PRO A 1 78 ? 33.666 10.757 -16.127 1.00 92.75 78 PRO A CA 1
ATOM 606 C C . PRO A 1 78 ? 32.729 9.629 -15.682 1.00 92.75 78 PRO A C 1
ATOM 608 O O . PRO A 1 78 ? 33.163 8.690 -15.022 1.00 92.75 78 PRO A O 1
ATOM 611 N N . ASP A 1 79 ? 31.453 9.694 -16.072 1.00 95.19 79 ASP A N 1
ATOM 612 C CA . ASP A 1 79 ? 30.435 8.714 -15.673 1.00 95.19 79 ASP A CA 1
ATOM 613 C C . ASP A 1 79 ? 30.492 7.434 -16.544 1.00 95.19 79 ASP A C 1
ATOM 615 O O . ASP A 1 79 ? 30.007 7.446 -17.685 1.00 95.19 79 ASP A O 1
ATOM 619 N N . PRO A 1 80 ? 31.008 6.295 -16.030 1.00 93.12 80 PRO A N 1
ATOM 620 C CA . PRO A 1 80 ? 31.123 5.054 -16.801 1.00 93.12 80 PRO A CA 1
ATOM 621 C C . PRO A 1 80 ? 29.761 4.401 -17.078 1.00 93.12 80 PRO A C 1
ATOM 623 O O . PRO A 1 80 ? 29.629 3.571 -17.985 1.00 93.12 80 PRO A O 1
ATOM 626 N N . THR A 1 81 ? 28.721 4.767 -16.318 1.00 92.81 81 THR A N 1
ATOM 627 C CA . THR A 1 81 ? 27.392 4.145 -16.398 1.00 92.81 81 THR A CA 1
ATOM 628 C C . THR A 1 81 ? 26.629 4.540 -17.663 1.00 92.81 81 THR A C 1
ATOM 630 O O . THR A 1 81 ? 25.712 3.835 -18.095 1.00 92.81 81 THR A O 1
ATOM 633 N N . ARG A 1 82 ? 27.026 5.648 -18.298 1.00 89.25 82 ARG A N 1
ATOM 634 C CA . ARG A 1 82 ? 26.433 6.159 -19.542 1.00 89.25 82 ARG A CA 1
ATOM 635 C C . ARG A 1 82 ? 27.049 5.561 -20.804 1.00 89.25 82 ARG A C 1
ATOM 637 O O . ARG A 1 82 ? 26.555 5.823 -21.896 1.00 89.25 82 ARG A O 1
ATOM 644 N N . SER A 1 83 ? 28.098 4.750 -20.674 1.00 94.12 83 SER A N 1
ATOM 645 C CA . SER A 1 83 ? 28.750 4.117 -21.820 1.00 94.12 83 SER A CA 1
ATOM 646 C C . SER A 1 83 ? 27.796 3.208 -22.608 1.00 94.12 83 SER A C 1
ATOM 648 O O . SER A 1 83 ? 26.906 2.555 -22.051 1.00 94.12 83 SER A O 1
ATOM 650 N N . ALA A 1 84 ? 28.008 3.120 -23.926 1.00 92.69 84 ALA A N 1
ATOM 651 C CA . ALA A 1 84 ? 27.196 2.282 -24.810 1.00 92.69 84 ALA A CA 1
ATOM 652 C C . ALA A 1 84 ? 27.202 0.803 -24.382 1.00 92.69 84 ALA A C 1
ATOM 654 O O . ALA A 1 84 ? 26.177 0.125 -24.485 1.00 92.69 84 ALA A O 1
ATOM 655 N N . LEU A 1 85 ? 28.336 0.322 -23.857 1.00 93.31 85 LEU A N 1
ATOM 656 C CA . LEU A 1 85 ? 28.472 -1.021 -23.303 1.00 93.31 85 LEU A CA 1
ATOM 657 C C . LEU A 1 85 ? 27.524 -1.229 -22.117 1.00 93.31 85 LEU A C 1
ATOM 659 O O . LEU A 1 85 ? 26.695 -2.136 -22.163 1.00 93.31 85 LEU A O 1
ATOM 663 N N . VAL A 1 86 ? 27.588 -0.371 -21.092 1.00 95.19 86 VAL A N 1
ATOM 664 C CA . VAL A 1 86 ? 26.751 -0.498 -19.887 1.00 95.19 86 VAL A CA 1
ATOM 665 C C . VAL A 1 86 ? 25.266 -0.421 -20.235 1.00 95.19 86 VAL A C 1
ATOM 667 O O . VAL A 1 86 ? 24.482 -1.250 -19.770 1.00 95.19 86 VAL A O 1
ATOM 670 N N . GLN A 1 87 ? 24.869 0.505 -21.112 1.00 92.88 87 GLN A N 1
ATOM 671 C CA . GLN A 1 87 ? 23.477 0.624 -21.553 1.00 92.88 87 GLN A CA 1
ATOM 672 C C . GLN A 1 87 ? 23.003 -0.619 -22.321 1.00 92.88 87 GLN A C 1
ATOM 674 O O . GLN A 1 87 ? 21.885 -1.099 -22.103 1.00 92.88 87 GLN A O 1
ATOM 679 N N . ARG A 1 88 ? 23.855 -1.194 -23.182 1.00 91.50 88 ARG A N 1
ATOM 680 C CA . ARG A 1 88 ? 23.552 -2.428 -23.919 1.00 91.50 88 ARG A CA 1
ATOM 681 C C . ARG A 1 88 ? 23.450 -3.634 -22.985 1.00 91.50 88 ARG A C 1
ATOM 683 O O . ARG A 1 88 ? 22.492 -4.397 -23.114 1.00 91.50 88 ARG A O 1
ATOM 690 N N . VAL A 1 89 ? 24.363 -3.779 -22.021 1.00 94.12 89 VAL A N 1
ATOM 691 C CA . VAL A 1 89 ? 24.293 -4.831 -20.993 1.00 94.12 89 VAL A CA 1
ATOM 692 C C . VAL A 1 89 ? 23.017 -4.684 -20.175 1.00 94.12 89 VAL A C 1
ATOM 694 O O . VAL A 1 89 ? 22.262 -5.644 -20.051 1.00 94.12 89 VAL A O 1
ATOM 697 N N . PHE A 1 90 ? 22.705 -3.483 -19.687 1.00 92.44 90 PHE A N 1
ATOM 698 C CA . PHE A 1 90 ? 21.504 -3.257 -18.888 1.00 92.44 90 PHE A CA 1
ATOM 699 C C . PHE A 1 90 ? 20.214 -3.521 -19.681 1.00 92.44 90 PHE A C 1
ATOM 701 O O . PHE A 1 90 ? 19.267 -4.110 -19.154 1.00 92.44 90 PHE A O 1
ATOM 708 N N . LYS A 1 91 ? 20.178 -3.162 -20.973 1.00 90.19 91 LYS A N 1
ATOM 709 C CA . LYS A 1 91 ? 19.092 -3.552 -21.887 1.00 90.19 91 LYS A CA 1
ATOM 710 C C . LYS A 1 91 ? 18.989 -5.076 -22.009 1.00 90.19 91 LYS A C 1
ATOM 712 O O . LYS A 1 91 ? 17.886 -5.605 -21.905 1.00 90.19 91 LYS A O 1
ATOM 717 N N . GLY A 1 92 ? 20.110 -5.778 -22.169 1.00 89.56 92 GLY A N 1
ATOM 718 C CA . GLY A 1 92 ? 20.160 -7.242 -22.213 1.00 89.56 92 GLY A CA 1
ATOM 719 C C . GLY A 1 92 ? 19.643 -7.897 -20.930 1.00 89.56 92 GLY A C 1
ATOM 720 O O . GLY A 1 92 ? 18.805 -8.793 -21.003 1.00 89.56 92 GLY A O 1
ATOM 721 N N . VAL A 1 93 ? 20.056 -7.396 -19.761 1.00 89.06 93 VAL A N 1
ATOM 722 C CA . VAL A 1 93 ? 19.562 -7.848 -18.449 1.00 89.06 93 VAL A CA 1
ATOM 723 C C . VAL A 1 93 ? 18.049 -7.676 -18.354 1.00 89.06 93 VAL A C 1
ATOM 725 O O . VAL A 1 93 ? 17.351 -8.594 -17.934 1.00 89.06 93 VAL A O 1
ATOM 728 N N . ARG A 1 94 ? 17.511 -6.536 -18.805 1.00 85.75 94 ARG A N 1
ATOM 729 C CA . ARG A 1 94 ? 16.060 -6.307 -18.825 1.00 85.75 94 ARG A CA 1
ATOM 730 C C . ARG A 1 94 ? 15.314 -7.292 -19.717 1.00 85.75 94 ARG A C 1
ATOM 732 O O . ARG A 1 94 ? 14.220 -7.679 -19.345 1.00 85.75 94 ARG A O 1
ATOM 739 N N . VAL A 1 95 ? 15.865 -7.658 -20.873 1.00 85.75 95 VAL A N 1
ATOM 740 C CA . VAL A 1 95 ? 15.220 -8.601 -21.802 1.00 85.75 95 VAL A CA 1
ATOM 741 C C . VAL A 1 95 ? 15.277 -10.029 -21.258 1.00 85.75 95 VAL A C 1
ATOM 743 O O . VAL A 1 95 ? 14.265 -10.718 -21.259 1.00 85.75 95 VAL A O 1
ATOM 746 N N . LYS A 1 96 ? 16.438 -10.467 -20.757 1.00 84.69 96 LYS A N 1
ATOM 747 C CA . LYS A 1 96 ? 16.651 -11.848 -20.294 1.00 84.69 96 LYS A CA 1
ATOM 748 C C . LYS A 1 96 ? 16.078 -12.137 -18.909 1.00 84.69 96 LYS A C 1
ATOM 750 O O . LYS A 1 96 ? 15.706 -13.269 -18.629 1.00 84.69 96 LYS A O 1
ATOM 755 N N . HIS A 1 97 ? 16.019 -11.128 -18.045 1.00 81.69 97 HIS A N 1
ATOM 756 C CA . HIS A 1 97 ? 15.633 -11.275 -16.640 1.00 81.69 97 HIS A CA 1
ATOM 757 C C . HIS A 1 97 ? 14.470 -10.351 -16.267 1.00 81.69 97 HIS A C 1
ATOM 759 O O . HIS A 1 97 ? 14.361 -9.911 -15.118 1.00 81.69 97 HIS A O 1
ATOM 765 N N . ALA A 1 98 ? 13.584 -10.047 -17.227 1.00 68.38 98 ALA A N 1
ATOM 766 C CA . ALA A 1 98 ? 12.302 -9.403 -16.956 1.00 68.38 98 ALA A CA 1
ATOM 767 C C . ALA A 1 98 ? 11.478 -10.279 -16.004 1.00 68.38 98 ALA A C 1
ATOM 769 O O . ALA A 1 98 ? 10.685 -11.117 -16.414 1.00 68.38 98 ALA A O 1
ATOM 770 N N . THR A 1 99 ? 11.670 -10.081 -14.705 1.00 63.28 99 THR A N 1
ATOM 771 C CA . THR A 1 99 ? 10.825 -10.697 -13.690 1.00 63.28 99 THR A CA 1
ATOM 772 C C . THR A 1 99 ? 9.600 -9.815 -13.516 1.00 63.28 99 THR A C 1
ATOM 774 O O . THR A 1 99 ? 9.731 -8.591 -13.384 1.00 63.28 99 THR A O 1
ATOM 777 N N . ALA A 1 100 ? 8.411 -10.420 -13.492 1.00 62.22 100 ALA A N 1
ATOM 778 C CA . ALA A 1 100 ? 7.197 -9.709 -13.122 1.00 62.22 100 ALA A CA 1
ATOM 779 C C . ALA A 1 100 ? 7.421 -9.004 -11.774 1.00 62.22 100 ALA A C 1
ATOM 781 O O . ALA A 1 100 ? 7.918 -9.601 -10.814 1.00 62.22 100 ALA A O 1
ATOM 782 N N . GLN A 1 101 ? 7.103 -7.709 -11.701 1.00 65.62 101 GLN A N 1
ATOM 783 C CA . GLN A 1 101 ? 7.231 -6.976 -10.446 1.00 65.62 101 GLN A CA 1
ATOM 784 C C . GLN A 1 101 ? 6.328 -7.637 -9.403 1.00 65.62 101 GLN A C 1
ATOM 786 O O . GLN A 1 101 ? 5.114 -7.691 -9.593 1.00 65.62 101 GLN A O 1
ATOM 791 N N . LYS A 1 102 ? 6.915 -8.125 -8.302 1.00 65.75 102 LYS A N 1
ATOM 792 C CA . LYS A 1 102 ? 6.150 -8.658 -7.170 1.00 65.75 102 LYS A CA 1
ATOM 793 C C . LYS A 1 102 ? 5.284 -7.532 -6.609 1.00 65.75 102 LYS A C 1
ATOM 795 O O . LYS A 1 102 ? 5.795 -6.585 -6.010 1.00 65.75 102 LYS A O 1
ATOM 800 N N . ARG A 1 103 ? 3.978 -7.610 -6.850 1.00 74.25 103 ARG A N 1
ATOM 801 C CA . ARG A 1 103 ? 2.992 -6.681 -6.297 1.00 74.25 103 ARG A CA 1
ATOM 802 C C . ARG A 1 103 ? 2.637 -7.140 -4.887 1.00 74.25 103 ARG A C 1
ATOM 804 O O . ARG A 1 103 ? 2.550 -8.337 -4.631 1.00 74.25 103 ARG A O 1
ATOM 811 N N . ALA A 1 104 ? 2.461 -6.192 -3.970 1.00 80.12 104 ALA A N 1
ATOM 812 C CA . ALA A 1 104 ? 1.984 -6.518 -2.631 1.00 80.12 104 ALA A CA 1
ATOM 813 C C . ALA A 1 104 ? 0.595 -7.170 -2.717 1.00 80.12 104 ALA A C 1
ATOM 815 O O . ALA A 1 104 ? -0.244 -6.701 -3.490 1.00 80.12 104 ALA A O 1
ATOM 816 N N . LYS A 1 105 ? 0.348 -8.208 -1.909 1.00 87.25 105 LYS A N 1
ATOM 817 C CA . LYS A 1 105 ? -0.997 -8.773 -1.746 1.00 87.25 105 LYS A CA 1
ATOM 818 C C . LYS A 1 105 ? -1.935 -7.662 -1.241 1.00 87.25 105 LYS A C 1
ATOM 820 O O . LYS A 1 105 ? -1.558 -7.010 -0.261 1.00 87.25 105 LY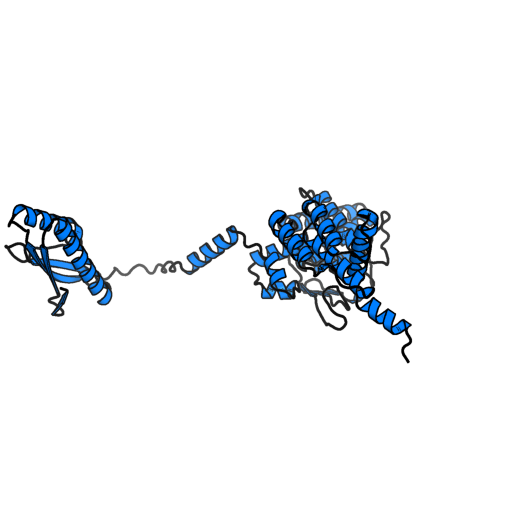S A O 1
ATOM 825 N N . PRO A 1 106 ? -3.064 -7.372 -1.908 1.00 91.50 106 PRO A N 1
ATOM 826 C CA . PRO A 1 106 ? -4.028 -6.388 -1.418 1.00 91.50 106 PRO A CA 1
ATOM 827 C C . PRO A 1 106 ? -4.611 -6.843 -0.076 1.00 91.50 106 PRO A C 1
ATOM 829 O O . PRO A 1 106 ? -4.834 -8.033 0.137 1.00 91.50 106 PRO A O 1
ATOM 832 N N . LEU A 1 107 ? -4.800 -5.902 0.850 1.00 94.94 107 LEU A N 1
ATOM 833 C CA . LEU A 1 107 ? -5.591 -6.143 2.054 1.00 94.94 107 LEU A CA 1
ATOM 834 C C . LEU A 1 107 ? -7.061 -5.958 1.681 1.00 94.94 107 LEU A C 1
ATOM 836 O O . LEU A 1 107 ? -7.494 -4.822 1.556 1.00 94.94 107 LEU A O 1
ATOM 840 N N . GLU A 1 108 ? -7.789 -7.041 1.431 1.00 94.69 108 GLU A N 1
ATOM 841 C CA . GLU A 1 108 ? -9.200 -6.954 1.034 1.00 94.69 108 GLU A CA 1
ATOM 842 C C . GLU A 1 108 ? -10.085 -6.446 2.181 1.00 94.69 108 GLU A C 1
ATOM 844 O O . GLU A 1 108 ? -9.714 -6.540 3.358 1.00 94.69 108 GLU A O 1
ATOM 849 N N . LEU A 1 109 ? -11.247 -5.884 1.835 1.00 95.69 109 LEU A N 1
ATOM 850 C CA . LEU A 1 109 ? -12.136 -5.250 2.808 1.00 95.69 109 LEU A CA 1
ATOM 851 C C . LEU A 1 109 ? -12.658 -6.257 3.843 1.00 95.69 109 LEU A C 1
ATOM 853 O O . LEU A 1 109 ? -12.719 -5.910 5.019 1.00 95.69 109 LEU A O 1
ATOM 857 N N . GLU A 1 110 ? -12.953 -7.500 3.447 1.00 96.12 110 GLU A N 1
ATOM 858 C CA . GLU A 1 110 ? -13.404 -8.540 4.384 1.00 96.12 110 GLU A CA 1
ATOM 859 C C . GLU A 1 110 ? -12.327 -8.860 5.430 1.00 96.12 110 GLU A C 1
ATOM 861 O O . GLU A 1 110 ? -12.620 -9.029 6.612 1.00 96.12 110 GLU A O 1
ATOM 866 N N . ILE A 1 111 ? -11.054 -8.884 5.018 1.00 97.38 111 ILE A N 1
ATOM 867 C CA . ILE A 1 111 ? -9.927 -9.120 5.931 1.00 97.38 111 ILE A CA 1
ATOM 868 C C . ILE A 1 111 ? -9.743 -7.918 6.860 1.00 97.38 111 ILE A C 1
ATOM 870 O O . ILE A 1 111 ? -9.476 -8.087 8.048 1.00 97.38 111 ILE A O 1
ATOM 874 N N . LEU A 1 112 ? -9.885 -6.694 6.341 1.00 98.12 112 LEU A N 1
ATOM 875 C CA . LEU A 1 112 ? -9.849 -5.486 7.164 1.00 98.12 112 LEU A CA 1
ATOM 876 C C . LEU A 1 112 ? -10.940 -5.512 8.245 1.00 98.12 112 LEU A C 1
ATOM 878 O O . LEU A 1 112 ? -10.663 -5.143 9.386 1.00 98.12 112 LEU A O 1
ATOM 882 N N . GLU A 1 113 ? -12.145 -5.954 7.887 1.00 98.19 113 GLU A N 1
ATOM 883 C CA . GLU A 1 113 ? -13.293 -6.081 8.787 1.00 98.19 113 GLU A CA 1
ATOM 884 C C . GLU A 1 113 ? -13.044 -7.130 9.870 1.00 98.19 113 GLU A C 1
ATOM 886 O O . GLU A 1 113 ? -13.031 -6.775 11.049 1.00 98.19 113 GLU A O 1
ATOM 891 N N . GLN A 1 114 ? -12.665 -8.354 9.481 1.00 98.06 114 GLN A N 1
ATOM 892 C CA . GLN A 1 114 ? -12.261 -9.421 10.406 1.00 98.06 114 GLN A CA 1
ATOM 893 C C . GLN A 1 114 ? -11.234 -8.931 11.439 1.00 98.06 114 GLN A C 1
ATOM 895 O O . GLN A 1 114 ? -11.358 -9.179 12.639 1.00 98.06 114 GLN A O 1
ATOM 900 N N . VAL A 1 115 ? -10.194 -8.236 10.975 1.00 98.38 115 VAL A N 1
ATOM 901 C CA . VAL A 1 115 ? -9.100 -7.774 11.834 1.00 98.38 115 VAL A CA 1
ATOM 902 C C . VAL A 1 115 ? -9.548 -6.625 12.738 1.00 98.38 115 VAL A C 1
ATOM 904 O O . VAL A 1 115 ? -9.147 -6.579 13.901 1.00 98.38 115 VAL A O 1
ATOM 907 N N . SER A 1 116 ? -10.370 -5.699 12.233 1.00 98.50 116 SER A N 1
ATOM 908 C CA . SER A 1 116 ? -10.914 -4.593 13.031 1.00 98.50 116 SER A CA 1
ATOM 909 C C . SER A 1 116 ? -11.795 -5.111 14.165 1.00 98.50 116 SER A C 1
ATOM 911 O O . SER A 1 116 ? -11.621 -4.689 15.310 1.00 98.50 116 SER A O 1
ATOM 913 N N . ASP A 1 117 ? -12.669 -6.070 13.864 1.00 98.25 117 ASP A N 1
ATOM 914 C CA . ASP A 1 117 ? -13.579 -6.682 14.831 1.00 98.25 117 ASP A CA 1
ATOM 915 C C . ASP A 1 117 ? -12.813 -7.476 15.885 1.00 98.25 117 ASP A C 1
ATOM 917 O O . ASP A 1 117 ? -13.057 -7.327 17.087 1.00 98.25 117 ASP A O 1
ATOM 921 N N . TRP A 1 118 ? -11.812 -8.253 15.457 1.00 98.50 118 TRP A N 1
ATOM 922 C CA . TRP A 1 118 ? -10.923 -8.958 16.374 1.00 98.50 118 TRP A CA 1
ATOM 923 C C . TRP A 1 118 ? -10.183 -7.990 17.309 1.00 98.50 118 TRP A C 1
ATOM 925 O O . TRP A 1 118 ? -10.148 -8.214 18.520 1.00 98.50 118 TRP A O 1
ATOM 935 N N . LEU A 1 119 ? -9.638 -6.883 16.786 1.00 98.50 119 LEU A N 1
ATOM 936 C CA . LEU A 1 119 ? -8.961 -5.861 17.593 1.00 98.50 119 LEU A CA 1
ATOM 937 C C . LEU A 1 119 ? -9.909 -5.227 18.617 1.00 98.50 119 LEU A C 1
ATOM 939 O O . LEU A 1 119 ? -9.527 -5.068 19.778 1.00 98.50 119 LEU A O 1
ATOM 943 N N . SER A 1 120 ? -11.138 -4.901 18.213 1.00 98.00 120 SER A N 1
ATOM 944 C CA . SER A 1 120 ? -12.170 -4.355 19.099 1.00 98.00 120 SER A CA 1
ATOM 945 C C . SER A 1 120 ? -12.567 -5.343 20.204 1.00 98.00 120 SER A C 1
ATOM 947 O O . SER A 1 120 ? -12.607 -4.972 21.380 1.00 98.00 120 SER A O 1
ATOM 949 N N . ALA A 1 121 ? -12.786 -6.616 19.871 1.00 98.00 121 ALA A N 1
ATOM 950 C CA . ALA A 1 121 ? -13.113 -7.655 20.848 1.00 98.00 121 ALA A CA 1
ATOM 951 C C . ALA A 1 121 ? -11.949 -7.935 21.818 1.00 98.00 121 ALA A C 1
ATOM 953 O O . ALA A 1 121 ? -12.150 -8.052 23.034 1.00 98.00 121 ALA A O 1
ATOM 954 N N . ALA A 1 122 ? -10.718 -7.990 21.303 1.00 97.62 122 ALA A N 1
ATOM 955 C CA . ALA A 1 122 ? -9.510 -8.169 22.103 1.00 97.62 122 ALA A CA 1
ATOM 956 C C . ALA A 1 122 ? -9.287 -6.983 23.053 1.00 97.62 122 ALA A C 1
ATOM 958 O O . ALA A 1 122 ? -8.972 -7.180 24.227 1.00 97.62 122 ALA A O 1
ATOM 959 N N . GLN A 1 123 ? -9.513 -5.755 22.581 1.00 97.56 123 GLN A N 1
ATOM 960 C CA . GLN A 1 123 ? -9.443 -4.542 23.393 1.00 97.56 123 GLN A CA 1
ATOM 961 C C . GLN A 1 123 ? -10.487 -4.543 24.519 1.00 97.56 123 GLN A C 1
ATOM 963 O O . GLN A 1 123 ? -10.147 -4.246 25.666 1.00 97.56 123 GLN A O 1
ATOM 968 N N . ALA A 1 124 ? -11.736 -4.917 24.228 1.00 97.50 124 ALA A N 1
ATOM 969 C CA . ALA A 1 124 ? -12.787 -5.020 25.240 1.00 97.50 124 ALA A CA 1
ATOM 970 C C . ALA A 1 124 ? -12.457 -6.082 26.305 1.00 97.50 124 ALA A C 1
ATOM 972 O O . ALA A 1 124 ? -12.632 -5.847 27.502 1.00 97.50 124 ALA A O 1
ATOM 973 N N . THR A 1 125 ? -11.930 -7.233 25.882 1.00 97.88 125 THR A N 1
ATOM 974 C CA . THR A 1 125 ? -11.514 -8.319 26.783 1.00 97.88 125 THR A CA 1
ATOM 975 C C . THR A 1 125 ? -10.347 -7.895 27.675 1.00 97.88 125 THR A C 1
ATOM 977 O O . THR A 1 125 ? -10.412 -8.057 28.893 1.00 97.88 125 THR A O 1
ATOM 980 N N . ALA A 1 126 ? -9.312 -7.278 27.099 1.00 96.94 126 ALA A N 1
ATOM 981 C CA . ALA A 1 126 ? -8.181 -6.737 27.848 1.00 96.94 126 ALA A CA 1
ATOM 982 C C . ALA A 1 126 ? -8.619 -5.673 28.868 1.00 96.94 126 ALA A C 1
ATOM 984 O O . ALA A 1 126 ? -8.111 -5.656 29.989 1.00 96.94 126 ALA A O 1
ATOM 985 N N . GLY A 1 127 ? -9.595 -4.832 28.508 1.00 96.56 127 GLY A N 1
ATOM 986 C CA . GLY A 1 127 ? -10.188 -3.839 29.405 1.00 96.56 127 GLY A CA 1
ATOM 987 C C . GLY A 1 127 ? -10.860 -4.475 30.621 1.00 96.56 127 GLY A C 1
ATOM 988 O O . GLY A 1 127 ? -10.561 -4.092 31.750 1.00 96.56 127 GLY A O 1
ATOM 989 N N . LYS A 1 128 ? -11.691 -5.506 30.410 1.00 97.25 128 LYS A N 1
ATOM 990 C CA . LYS A 1 128 ? -12.342 -6.263 31.498 1.00 97.25 128 LYS A CA 1
ATOM 991 C C . LYS A 1 128 ? -11.334 -6.938 32.434 1.00 97.25 128 LYS A C 1
ATOM 993 O O . LYS A 1 128 ? -11.582 -7.037 33.628 1.00 97.25 128 LYS A O 1
ATOM 998 N N . LEU A 1 129 ? -10.196 -7.377 31.896 1.00 97.06 129 LEU A N 1
ATOM 999 C CA . LEU A 1 129 ? -9.117 -8.023 32.649 1.00 97.06 129 LEU A CA 1
ATOM 1000 C C . LEU A 1 129 ? -8.098 -7.032 33.245 1.00 97.06 129 LEU A C 1
ATOM 1002 O O . LEU A 1 129 ? -7.091 -7.464 33.802 1.00 97.06 129 LEU A O 1
ATOM 1006 N N . GLY A 1 130 ? -8.299 -5.717 33.095 1.00 95.44 130 GLY A N 1
ATOM 1007 C CA . GLY A 1 130 ? -7.380 -4.693 33.611 1.00 95.44 130 GLY A CA 1
ATOM 1008 C C . GLY A 1 130 ? -6.009 -4.646 32.916 1.00 95.44 130 GLY A C 1
ATOM 1009 O O . GLY A 1 130 ? -5.073 -4.029 33.427 1.00 95.44 130 GLY A O 1
ATOM 1010 N N . ARG A 1 131 ? -5.860 -5.271 31.742 1.00 95.69 131 ARG A N 1
ATOM 1011 C CA . ARG A 1 131 ? -4.591 -5.373 31.001 1.00 95.69 131 ARG A CA 1
ATOM 1012 C C . ARG A 1 131 ? -4.327 -4.119 30.168 1.00 95.69 131 ARG A C 1
ATOM 1014 O O . ARG A 1 131 ? -4.457 -4.121 28.944 1.00 95.69 131 ARG A O 1
ATOM 1021 N N . LYS A 1 132 ? -3.930 -3.036 30.841 1.00 94.31 132 LYS A N 1
ATOM 1022 C CA . LYS A 1 132 ? -3.743 -1.699 30.240 1.00 94.31 132 LYS A CA 1
ATOM 1023 C C . LYS A 1 132 ? -2.858 -1.696 28.986 1.00 94.31 132 LYS A C 1
ATOM 1025 O O . LYS A 1 132 ? -3.225 -1.089 27.984 1.00 94.31 132 LYS A O 1
ATOM 1030 N N . THR A 1 133 ? -1.733 -2.411 29.003 1.00 96.00 133 THR A N 1
ATOM 1031 C CA . THR A 1 133 ? -0.803 -2.481 27.861 1.00 96.00 133 THR A CA 1
ATOM 1032 C C . THR A 1 133 ? -1.435 -3.111 26.622 1.00 96.00 133 THR A C 1
ATOM 1034 O O . THR A 1 133 ? -1.189 -2.663 25.502 1.00 96.00 133 THR A O 1
ATOM 1037 N N . GLU A 1 134 ? -2.261 -4.143 26.801 1.00 95.94 134 GLU A N 1
ATOM 1038 C CA . GLU A 1 134 ? -2.979 -4.772 25.693 1.00 95.94 134 GLU A CA 1
ATOM 1039 C C . GLU A 1 134 ? -4.040 -3.822 25.135 1.00 95.94 134 GLU A C 1
ATOM 1041 O O . GLU A 1 134 ? -4.079 -3.634 23.922 1.00 95.94 134 GLU A O 1
ATOM 1046 N N . VAL A 1 135 ? -4.815 -3.149 25.996 1.00 97.00 135 VAL A N 1
ATOM 1047 C CA . VAL A 1 135 ? -5.784 -2.120 25.575 1.00 97.00 135 VAL A CA 1
ATOM 1048 C C . VAL A 1 135 ? -5.102 -1.065 24.703 1.00 97.00 135 VAL A C 1
ATOM 1050 O O . VAL A 1 135 ? -5.511 -0.867 23.563 1.00 97.00 135 VAL A O 1
ATOM 1053 N N . LEU A 1 136 ? -4.011 -0.461 25.187 1.00 97.00 136 LEU A N 1
ATOM 1054 C CA . LEU A 1 136 ? -3.260 0.557 24.443 1.00 97.00 136 LEU A CA 1
ATOM 1055 C C . LEU A 1 136 ? -2.809 0.060 23.066 1.00 97.00 136 LEU A C 1
ATOM 1057 O O . LEU A 1 136 ? -3.013 0.737 22.058 1.00 97.00 136 LEU A O 1
ATOM 1061 N N . ARG A 1 137 ? -2.211 -1.135 23.008 1.00 96.88 137 ARG A N 1
ATOM 1062 C CA . ARG A 1 137 ? -1.721 -1.712 21.751 1.00 96.88 137 ARG A CA 1
ATOM 1063 C C . ARG A 1 137 ? -2.859 -1.977 20.773 1.00 96.88 137 ARG A C 1
ATOM 1065 O O . ARG A 1 137 ? -2.757 -1.550 19.630 1.00 96.88 137 ARG A O 1
ATOM 1072 N N . ARG A 1 138 ? -3.948 -2.625 21.204 1.00 97.75 138 ARG A N 1
ATOM 1073 C CA . ARG A 1 138 ? -5.067 -2.969 20.311 1.00 97.75 138 ARG A CA 1
ATOM 1074 C C . ARG A 1 138 ? -5.781 -1.724 19.781 1.00 97.75 138 ARG A C 1
ATOM 1076 O O . ARG A 1 138 ? -6.086 -1.675 18.591 1.00 97.75 138 ARG A O 1
ATOM 1083 N N . THR A 1 139 ? -5.950 -0.689 20.606 1.00 98.00 139 THR A N 1
ATOM 1084 C CA . THR A 1 139 ? -6.533 0.581 20.154 1.00 98.00 139 THR A CA 1
ATOM 1085 C C . THR A 1 139 ? -5.632 1.298 19.143 1.00 98.00 139 THR A C 1
ATOM 1087 O O . THR A 1 139 ? -6.111 1.727 18.090 1.00 98.00 139 THR A O 1
ATOM 1090 N N . ARG A 1 140 ? -4.316 1.373 19.402 1.00 97.94 140 ARG A N 1
ATOM 1091 C CA . ARG A 1 140 ? -3.337 1.931 18.450 1.00 97.94 140 ARG A CA 1
ATOM 1092 C C . ARG A 1 140 ? -3.368 1.185 17.120 1.00 97.94 140 ARG A C 1
ATOM 1094 O O . ARG A 1 140 ? -3.420 1.803 16.061 1.00 97.94 140 ARG A O 1
ATOM 1101 N N . ASP A 1 141 ? -3.309 -0.139 17.189 1.00 98.06 141 ASP A N 1
ATOM 1102 C CA . ASP A 1 141 ? -3.213 -1.022 16.031 1.00 98.06 141 ASP A CA 1
ATOM 1103 C C . ASP A 1 141 ? -4.442 -0.873 15.126 1.00 98.06 141 ASP A C 1
ATOM 1105 O O . ASP A 1 141 ? -4.298 -0.770 13.907 1.00 98.06 141 ASP A O 1
ATOM 1109 N N . ARG A 1 142 ? -5.639 -0.758 15.717 1.00 98.56 142 ARG A N 1
ATOM 1110 C CA . ARG A 1 142 ? -6.888 -0.520 14.981 1.00 98.56 142 ARG A CA 1
ATOM 1111 C C . ARG A 1 142 ? -6.901 0.844 14.293 1.00 98.56 142 ARG A C 1
ATOM 1113 O O . ARG A 1 142 ? -7.249 0.924 13.117 1.00 98.56 142 ARG A O 1
ATOM 1120 N N . SER A 1 143 ? -6.483 1.897 14.997 1.00 98.50 143 SER A N 1
ATOM 1121 C CA . SER A 1 143 ? -6.354 3.250 14.436 1.00 98.50 143 SER A CA 1
ATOM 1122 C C . SER A 1 143 ? -5.381 3.291 13.254 1.00 98.50 143 SER A C 1
ATOM 1124 O O . SER A 1 143 ? -5.731 3.764 12.170 1.00 98.50 143 SER A O 1
ATOM 1126 N N . LEU A 1 144 ? -4.186 2.718 13.428 1.00 97.88 144 LEU A N 1
ATOM 1127 C CA . LEU A 1 144 ? -3.147 2.658 12.399 1.00 97.88 144 LEU A CA 1
ATOM 1128 C C . LEU A 1 144 ? -3.625 1.898 11.161 1.00 97.88 144 LEU A C 1
ATOM 1130 O O . LEU A 1 144 ? -3.412 2.363 10.041 1.00 97.88 144 LEU A O 1
ATOM 1134 N N . LEU A 1 145 ? -4.280 0.751 11.356 1.00 97.88 145 LEU A N 1
ATOM 1135 C CA . LEU A 1 145 ? -4.779 -0.085 10.269 1.00 97.88 145 LEU A CA 1
ATOM 1136 C C . LEU A 1 145 ? -5.869 0.625 9.455 1.00 97.88 145 LEU A C 1
ATOM 1138 O O . LEU A 1 145 ? -5.791 0.659 8.227 1.00 97.88 145 LEU A O 1
ATOM 1142 N N . LEU A 1 146 ? -6.861 1.221 10.126 1.00 98.31 146 LEU A N 1
ATOM 1143 C CA . LEU A 1 146 ? -7.986 1.880 9.458 1.00 98.31 146 LEU A CA 1
ATOM 1144 C C . LEU A 1 146 ? -7.563 3.169 8.751 1.00 98.31 146 LEU A C 1
ATOM 1146 O O . LEU A 1 146 ? -7.940 3.374 7.599 1.00 98.31 146 LEU A O 1
ATOM 1150 N N . LEU A 1 147 ? -6.738 4.011 9.382 1.00 97.62 147 LEU A N 1
ATOM 1151 C CA . LEU A 1 147 ? -6.170 5.181 8.703 1.00 97.62 147 LEU A CA 1
ATOM 1152 C C . LEU A 1 147 ? -5.269 4.753 7.539 1.00 97.62 147 LEU A C 1
ATOM 1154 O O . LEU A 1 147 ? -5.373 5.306 6.446 1.00 97.62 147 LEU A O 1
ATOM 1158 N N . GLY A 1 148 ? -4.432 3.733 7.738 1.00 96.38 148 GLY A N 1
ATOM 1159 C CA . GLY A 1 148 ? -3.547 3.202 6.704 1.00 96.38 148 GLY A CA 1
ATOM 1160 C C . GLY A 1 148 ? -4.296 2.687 5.478 1.00 96.38 148 GLY A C 1
ATOM 1161 O O . GLY A 1 148 ? -3.874 2.951 4.350 1.00 96.38 148 GLY A O 1
ATOM 1162 N N . PHE A 1 149 ? -5.421 2.001 5.687 1.00 97.50 149 PHE A N 1
ATOM 1163 C CA . PHE A 1 149 ? -6.298 1.545 4.617 1.00 97.50 149 PHE A CA 1
ATOM 1164 C C . PHE A 1 149 ? -7.042 2.713 3.962 1.00 97.50 149 PHE A C 1
ATOM 1166 O O . PHE A 1 149 ? -6.772 3.014 2.805 1.00 97.50 149 PHE A O 1
ATOM 1173 N N . TRP A 1 150 ? -7.909 3.429 4.685 1.00 96.81 150 TRP A N 1
ATOM 1174 C CA . TRP A 1 150 ? -8.818 4.419 4.088 1.00 96.81 150 TRP A CA 1
ATOM 1175 C C . TRP A 1 150 ? -8.113 5.618 3.451 1.00 96.81 150 TRP A C 1
ATOM 1177 O O . TRP A 1 150 ? -8.621 6.194 2.488 1.00 96.81 150 TRP A O 1
ATOM 1187 N N . ARG A 1 151 ? -6.928 5.992 3.946 1.00 93.94 151 ARG A N 1
ATOM 1188 C CA . ARG A 1 151 ? -6.086 7.022 3.316 1.00 93.94 151 ARG A CA 1
ATOM 1189 C C . ARG A 1 151 ? -5.062 6.471 2.339 1.00 93.94 151 ARG A C 1
ATOM 1191 O O . ARG A 1 151 ? -4.361 7.237 1.677 1.00 93.94 151 ARG A O 1
ATOM 1198 N N . ALA A 1 152 ? -4.958 5.149 2.251 1.00 92.75 152 ALA A N 1
ATOM 1199 C CA . ALA A 1 152 ? -3.971 4.464 1.439 1.00 92.75 152 ALA A CA 1
ATOM 1200 C C . ALA A 1 152 ? -2.533 4.942 1.763 1.00 92.75 152 ALA A C 1
ATOM 1202 O O . ALA A 1 152 ? -1.664 5.022 0.882 1.00 92.75 152 ALA A O 1
ATOM 1203 N N . PHE A 1 153 ? -2.286 5.310 3.025 1.00 91.88 153 PHE A N 1
ATOM 1204 C CA . PHE A 1 153 ? -1.038 5.931 3.451 1.00 91.88 153 PHE A CA 1
ATOM 1205 C C . PHE A 1 153 ? 0.143 4.973 3.334 1.00 91.88 153 PHE A C 1
ATOM 1207 O O . PHE A 1 153 ? 0.036 3.754 3.490 1.00 91.88 153 PHE A O 1
ATOM 1214 N N . ARG A 1 154 ? 1.312 5.544 3.049 1.00 88.56 154 ARG A N 1
ATOM 1215 C CA . ARG A 1 154 ? 2.578 4.829 3.203 1.00 88.56 154 ARG A CA 1
ATOM 1216 C C . ARG A 1 154 ? 2.949 4.733 4.681 1.00 88.56 154 ARG A C 1
ATOM 1218 O O . ARG A 1 154 ? 2.482 5.510 5.506 1.00 88.56 154 ARG A O 1
ATOM 1225 N N . ALA A 1 155 ? 3.849 3.804 4.998 1.00 91.00 155 ALA A N 1
ATOM 1226 C CA . ALA A 1 155 ? 4.365 3.655 6.356 1.00 91.00 155 ALA A CA 1
ATOM 1227 C C . ALA A 1 155 ? 5.002 4.951 6.881 1.00 91.00 155 ALA A C 1
ATOM 1229 O O . ALA A 1 155 ? 4.758 5.300 8.024 1.00 91.00 155 ALA A O 1
ATOM 1230 N N . ASP A 1 156 ? 5.761 5.671 6.046 1.00 88.88 156 ASP A N 1
ATOM 1231 C CA . ASP A 1 156 ? 6.364 6.955 6.414 1.00 88.88 156 ASP A CA 1
ATOM 1232 C C . ASP A 1 156 ? 5.313 8.036 6.677 1.00 88.88 156 ASP A C 1
ATOM 1234 O O . ASP A 1 156 ? 5.443 8.747 7.665 1.00 88.88 156 ASP A O 1
ATOM 1238 N N . GLU A 1 157 ? 4.258 8.102 5.857 1.00 91.69 157 GLU A N 1
ATOM 1239 C CA . GLU A 1 157 ? 3.130 9.025 6.059 1.00 91.69 157 GLU A CA 1
ATOM 1240 C C . GLU A 1 157 ? 2.405 8.729 7.381 1.00 91.69 157 GLU A C 1
ATOM 1242 O O . GLU A 1 157 ? 2.183 9.648 8.162 1.00 91.69 157 GLU A O 1
ATOM 1247 N N . LEU A 1 158 ? 2.119 7.454 7.682 1.00 93.12 158 LEU A N 1
ATOM 1248 C CA . LEU A 1 158 ? 1.489 7.048 8.945 1.00 93.12 158 LEU A CA 1
ATOM 1249 C C . LEU A 1 158 ? 2.331 7.430 10.163 1.00 93.12 158 LEU A C 1
ATOM 1251 O O . LEU A 1 158 ? 1.814 7.991 11.125 1.00 93.12 158 LEU A O 1
ATOM 1255 N N . THR A 1 159 ? 3.625 7.110 10.142 1.00 93.81 159 THR A N 1
ATOM 1256 C CA . THR A 1 159 ? 4.497 7.320 11.302 1.00 93.81 159 THR A CA 1
ATOM 1257 C C . THR A 1 159 ? 4.909 8.775 11.495 1.00 93.81 159 THR A C 1
ATOM 1259 O O . THR A 1 159 ? 5.306 9.139 12.596 1.00 93.81 159 THR A O 1
ATOM 1262 N N . SER A 1 160 ? 4.832 9.610 10.452 1.00 92.19 160 SER A N 1
ATOM 1263 C CA . SER A 1 160 ? 5.187 11.030 10.549 1.00 92.19 160 SER A CA 1
ATOM 1264 C C . SER A 1 160 ? 4.077 11.913 11.115 1.00 92.19 160 SER A C 1
ATOM 1266 O O . SER A 1 160 ? 4.350 13.070 11.415 1.00 92.19 160 SER A O 1
ATOM 1268 N N . MET A 1 161 ? 2.840 11.414 11.226 1.00 94.75 161 MET A N 1
ATOM 1269 C CA . MET A 1 161 ? 1.715 12.226 11.701 1.00 94.75 161 MET A CA 1
ATOM 1270 C C . MET A 1 161 ? 1.957 12.725 13.125 1.00 94.75 161 MET A C 1
ATOM 1272 O O . MET A 1 161 ? 2.349 11.953 14.008 1.00 94.75 161 MET A O 1
ATOM 1276 N N . ARG A 1 162 ? 1.665 14.006 13.352 1.00 95.44 162 ARG A N 1
ATOM 1277 C CA . ARG A 1 162 ? 1.741 14.646 14.668 1.00 95.44 162 ARG A CA 1
ATOM 1278 C C . ARG A 1 162 ? 0.358 15.097 15.113 1.00 95.44 162 ARG A C 1
ATOM 1280 O O . ARG A 1 162 ? -0.450 15.506 14.287 1.00 95.44 162 ARG A O 1
ATOM 1287 N N . ILE A 1 163 ? 0.076 14.993 16.406 1.00 96.94 163 ILE A N 1
ATOM 1288 C CA . ILE A 1 163 ? -1.262 15.229 16.967 1.00 96.94 163 ILE A CA 1
ATOM 1289 C C . ILE A 1 163 ? -1.721 16.669 16.707 1.00 96.94 163 ILE A C 1
ATOM 1291 O O . ILE A 1 163 ? -2.868 16.891 16.343 1.00 96.94 163 ILE A O 1
ATOM 1295 N N . GLU A 1 164 ? -0.813 17.635 16.810 1.00 95.25 164 GLU A N 1
ATOM 1296 C CA . GLU A 1 164 ? -1.071 19.052 16.515 1.00 95.25 164 GLU A CA 1
ATOM 1297 C C . GLU A 1 164 ? -1.372 19.365 15.040 1.00 95.25 164 GLU A C 1
ATOM 1299 O O . GLU A 1 164 ? -1.805 20.469 14.731 1.00 95.25 164 GLU A O 1
ATOM 1304 N N . GLU A 1 165 ? -1.123 18.429 14.124 1.00 95.06 165 GLU A N 1
ATOM 1305 C CA . GLU A 1 165 ? -1.428 18.584 12.696 1.00 95.06 165 GLU A CA 1
ATOM 1306 C C . GLU A 1 165 ? -2.763 17.928 12.316 1.00 95.06 165 GLU A C 1
ATOM 1308 O O . GLU A 1 165 ? -3.144 17.945 11.142 1.00 95.06 165 GLU A O 1
ATOM 1313 N N . VAL A 1 166 ? -3.438 17.295 13.282 1.00 96.88 166 VAL A N 1
ATOM 1314 C CA . VAL A 1 166 ? -4.620 16.464 13.065 1.00 96.88 166 VAL A CA 1
ATOM 1315 C C . VAL A 1 166 ? -5.829 17.051 13.779 1.00 96.88 166 VAL A C 1
ATOM 1317 O O . VAL A 1 166 ? -5.826 17.249 14.992 1.00 96.88 166 VAL A O 1
ATOM 1320 N N . GLU A 1 167 ? -6.917 17.210 13.037 1.00 97.44 167 GLU A N 1
ATOM 1321 C CA . GLU A 1 167 ? -8.232 17.508 13.593 1.00 97.44 167 GLU A CA 1
ATOM 1322 C C . GLU A 1 167 ? -9.152 16.309 13.378 1.00 97.44 167 GLU A C 1
ATOM 1324 O O . GLU A 1 167 ? -9.249 15.768 12.279 1.00 97.44 167 GLU A O 1
ATOM 1329 N N . ALA A 1 168 ? -9.830 15.864 14.435 1.00 97.69 168 ALA A N 1
ATOM 1330 C CA . ALA A 1 168 ? -10.739 14.728 14.364 1.00 97.69 168 ALA A CA 1
ATOM 1331 C C . ALA A 1 168 ? -11.986 14.980 15.206 1.00 97.69 168 ALA A C 1
ATOM 1333 O O . ALA A 1 168 ? -11.895 15.315 16.388 1.00 97.69 168 ALA A O 1
ATOM 1334 N N . ARG A 1 169 ? -13.162 14.792 14.604 1.00 97.25 169 ARG A N 1
ATOM 1335 C CA . ARG A 1 169 ? -14.461 14.929 15.270 1.00 97.25 169 ARG A CA 1
ATOM 1336 C C . ARG A 1 169 ? -15.364 13.767 14.874 1.00 97.25 169 ARG A C 1
ATOM 1338 O O . ARG A 1 169 ? -15.651 13.582 13.690 1.00 97.25 169 ARG A O 1
ATOM 1345 N N . ARG A 1 170 ? -15.817 12.990 15.867 1.00 97.38 170 ARG A N 1
ATOM 1346 C CA . ARG A 1 170 ? -16.744 11.863 15.655 1.00 97.38 170 ARG A CA 1
ATOM 1347 C C . ARG A 1 170 ? -17.993 12.326 14.913 1.00 97.38 170 ARG A C 1
ATOM 1349 O O . ARG A 1 170 ? -18.481 13.426 15.154 1.00 97.38 170 ARG A O 1
ATOM 1356 N N . GLY A 1 171 ? -18.479 11.493 13.999 1.00 96.50 171 GLY A N 1
ATOM 1357 C CA . GLY A 1 171 ? -19.625 11.813 13.142 1.00 96.50 171 GLY A CA 1
ATOM 1358 C C . GLY A 1 171 ? -19.363 12.874 12.064 1.00 96.50 171 GLY A C 1
ATOM 1359 O O . GLY A 1 171 ? -20.215 13.054 11.205 1.00 96.50 171 GLY A O 1
ATOM 1360 N N . VAL A 1 172 ? -18.203 13.544 12.066 1.00 96.25 172 VAL A N 1
ATOM 1361 C CA . VAL A 1 172 ? -17.845 14.563 11.068 1.00 96.25 172 VAL A CA 1
ATOM 1362 C C . VAL A 1 172 ? -16.723 14.047 10.172 1.00 96.25 172 VAL A C 1
ATOM 1364 O O . VAL A 1 172 ? -16.940 13.724 9.007 1.00 96.25 172 VAL A O 1
ATOM 1367 N N . GLY A 1 173 ? -15.512 13.927 10.709 1.00 96.69 173 GLY A N 1
ATOM 1368 C CA . GLY A 1 173 ? -14.351 13.623 9.890 1.00 96.69 173 GLY A CA 1
ATOM 1369 C C . GLY A 1 173 ? -13.033 13.719 10.636 1.00 96.69 173 GLY A C 1
ATOM 1370 O O . GLY A 1 173 ? -12.964 14.108 11.803 1.00 96.69 173 GLY A O 1
ATOM 1371 N N . TRP A 1 174 ? -11.991 13.338 9.917 1.00 97.62 174 TRP A N 1
ATOM 1372 C CA . TRP A 1 174 ? -10.596 13.395 10.310 1.00 97.62 174 TRP A CA 1
ATOM 1373 C C . TRP A 1 174 ? -9.823 14.109 9.206 1.00 97.62 174 TRP A C 1
ATOM 1375 O O . TRP A 1 174 ? -9.979 13.764 8.033 1.00 97.62 174 TRP A O 1
ATOM 1385 N N . THR A 1 175 ? -8.993 15.079 9.568 1.00 96.88 175 THR A N 1
ATOM 1386 C CA . THR A 1 175 ? -8.146 15.835 8.644 1.00 96.88 175 THR A CA 1
ATOM 1387 C C . THR A 1 175 ? -6.730 15.934 9.185 1.00 96.88 175 THR A C 1
ATOM 1389 O O . THR A 1 175 ? -6.536 16.133 10.381 1.00 96.88 175 THR A O 1
ATOM 1392 N N . TRP A 1 176 ? -5.738 15.843 8.306 1.00 95.00 176 TRP A N 1
ATOM 1393 C CA . TRP A 1 176 ? -4.325 16.015 8.629 1.00 95.00 176 TRP A CA 1
ATOM 1394 C C . TRP A 1 176 ? -3.654 16.942 7.622 1.00 95.00 176 TRP A C 1
ATOM 1396 O O . TRP A 1 176 ? -3.736 16.709 6.413 1.00 95.00 176 TRP A O 1
ATOM 1406 N N . ARG A 1 177 ? -2.965 17.967 8.131 1.00 92.19 177 ARG A N 1
ATOM 1407 C CA . ARG A 1 177 ? -2.178 18.926 7.345 1.00 92.19 177 ARG A CA 1
ATOM 1408 C C . ARG A 1 177 ? -0.699 18.838 7.730 1.00 92.19 177 ARG A C 1
ATOM 1410 O O . ARG A 1 177 ? -0.265 19.540 8.644 1.00 92.19 177 ARG A O 1
ATOM 1417 N N . PRO A 1 178 ? 0.093 17.970 7.080 1.00 88.06 178 PRO A N 1
ATOM 1418 C CA . PRO A 1 178 ? 1.512 17.878 7.386 1.00 88.06 178 PRO A CA 1
ATOM 1419 C C . PRO A 1 178 ? 2.283 19.119 6.958 1.00 88.06 178 PRO A C 1
ATOM 1421 O O . PRO A 1 178 ? 2.131 19.592 5.835 1.00 88.06 178 PRO A O 1
ATOM 1424 N N . ARG A 1 179 ? 3.244 19.540 7.785 1.00 77.50 179 ARG A N 1
ATOM 1425 C CA . ARG A 1 179 ? 4.216 20.577 7.394 1.00 77.50 179 ARG A CA 1
ATOM 1426 C C . ARG A 1 179 ? 5.187 20.109 6.305 1.00 77.50 179 ARG A C 1
ATOM 1428 O O . ARG A 1 179 ? 5.624 20.906 5.481 1.00 77.50 179 ARG A O 1
ATOM 1435 N N . ARG A 1 180 ? 5.558 18.822 6.318 1.00 69.50 180 ARG A N 1
ATOM 1436 C CA . ARG A 1 180 ? 6.468 18.200 5.341 1.00 69.50 180 ARG A CA 1
ATOM 1437 C C . ARG A 1 180 ? 6.254 16.691 5.293 1.00 69.50 180 ARG A C 1
ATOM 1439 O O . ARG A 1 180 ? 6.226 16.033 6.327 1.00 69.50 180 ARG A O 1
ATOM 1446 N N . THR A 1 181 ? 6.182 16.110 4.095 1.00 66.00 181 THR A N 1
ATOM 1447 C CA . THR A 1 181 ? 6.236 14.646 3.912 1.00 66.00 181 THR A CA 1
ATOM 1448 C C . THR A 1 181 ? 7.054 14.281 2.677 1.00 66.00 181 THR A C 1
ATOM 1450 O O . THR A 1 181 ? 7.490 15.133 1.907 1.00 66.00 181 THR A O 1
ATOM 1453 N N . LYS A 1 182 ? 7.234 12.981 2.409 1.00 64.38 182 LYS A N 1
ATOM 1454 C CA . LYS A 1 182 ? 7.858 12.506 1.164 1.00 64.38 182 LYS A CA 1
ATOM 1455 C C . LYS A 1 182 ? 7.176 13.054 -0.100 1.00 64.38 182 LYS A C 1
ATOM 1457 O O . LYS A 1 182 ? 7.840 13.165 -1.139 1.00 64.38 182 LYS A O 1
ATOM 1462 N N . THR A 1 183 ? 5.871 13.322 -0.025 1.00 58.34 183 THR A N 1
ATOM 1463 C CA . THR A 1 183 ? 5.035 13.770 -1.145 1.00 58.34 183 THR A CA 1
ATOM 1464 C C . THR A 1 183 ? 4.511 15.190 -1.003 1.00 58.34 183 THR A C 1
ATOM 1466 O O . THR A 1 183 ? 3.777 15.614 -1.886 1.00 58.34 183 THR A O 1
ATOM 1469 N N . VAL A 1 184 ? 4.882 15.903 0.059 1.00 59.19 184 VAL A N 1
ATOM 1470 C CA . VAL A 1 184 ? 4.496 17.295 0.319 1.00 59.19 184 VAL A CA 1
ATOM 1471 C C . VAL A 1 184 ? 5.777 18.084 0.499 1.00 59.19 184 VAL A C 1
ATOM 1473 O O . VAL A 1 184 ? 6.544 17.803 1.425 1.00 59.19 184 VAL A O 1
ATOM 1476 N N . ALA A 1 185 ? 6.045 18.991 -0.439 1.00 61.09 185 ALA A N 1
ATOM 1477 C CA . ALA A 1 185 ? 7.191 19.881 -0.333 1.00 61.09 185 ALA A CA 1
ATOM 1478 C C . ALA A 1 185 ? 6.985 20.868 0.823 1.00 61.09 185 ALA A C 1
ATOM 1480 O O . ALA A 1 185 ? 5.865 21.116 1.261 1.00 61.09 185 ALA A O 1
ATOM 1481 N N . GLU A 1 186 ? 8.078 21.426 1.325 1.00 57.03 186 GLU A N 1
ATOM 1482 C CA . GLU A 1 186 ? 8.015 22.453 2.361 1.00 57.03 186 GLU A CA 1
ATOM 1483 C C . GLU A 1 186 ? 7.300 23.697 1.805 1.00 57.03 186 GLU A C 1
ATOM 1485 O O . GLU A 1 186 ? 7.681 24.205 0.751 1.00 57.03 186 GLU A O 1
ATOM 1490 N N . GLY A 1 187 ? 6.224 24.130 2.473 1.00 56.22 187 GLY A N 1
ATOM 1491 C CA . GLY A 1 187 ? 5.364 25.236 2.025 1.00 56.22 187 GLY A CA 1
ATOM 1492 C C . GLY A 1 187 ? 4.176 24.842 1.134 1.00 56.22 187 GLY A C 1
ATOM 1493 O O . GLY A 1 187 ? 3.394 25.711 0.758 1.00 56.22 187 GLY A O 1
ATOM 1494 N N . GLU A 1 188 ? 4.003 23.559 0.805 1.00 64.81 188 GLU A N 1
ATOM 1495 C CA . GLU A 1 188 ? 2.816 23.070 0.094 1.00 64.81 188 GLU A CA 1
ATOM 1496 C C . GLU A 1 188 ? 1.688 22.775 1.096 1.00 64.81 188 GLU A C 1
ATOM 1498 O O . GLU A 1 188 ? 1.783 21.823 1.872 1.00 64.81 188 GLU A O 1
ATOM 1503 N N . ASP A 1 189 ? 0.618 23.580 1.081 1.00 68.44 189 ASP A N 1
ATOM 1504 C CA . ASP A 1 189 ? -0.571 23.328 1.905 1.00 68.44 189 ASP A CA 1
ATOM 1505 C C . ASP A 1 189 ? -1.355 22.149 1.325 1.00 68.44 189 ASP A C 1
ATOM 1507 O O . ASP A 1 189 ? -2.098 22.270 0.346 1.00 68.44 189 ASP A O 1
ATOM 1511 N N . ARG A 1 190 ? -1.120 20.967 1.894 1.00 81.56 190 ARG A N 1
ATOM 1512 C CA . ARG A 1 190 ? -1.810 19.744 1.510 1.00 81.56 190 ARG A CA 1
ATOM 1513 C C . ARG A 1 190 ? -2.595 19.202 2.684 1.00 81.56 190 ARG A C 1
ATOM 1515 O O . ARG A 1 190 ? -2.021 18.786 3.684 1.00 81.56 190 ARG A O 1
ATOM 1522 N N . GLU A 1 191 ? -3.902 19.106 2.503 1.00 88.50 191 GLU A N 1
ATOM 1523 C CA . GLU A 1 191 ? -4.792 18.436 3.440 1.00 88.50 191 GLU A CA 1
ATOM 1524 C C . GLU A 1 191 ? -5.073 16.997 2.997 1.00 88.50 191 GLU A C 1
ATOM 1526 O O . GLU A 1 191 ? -5.305 16.698 1.823 1.00 88.50 191 GLU A O 1
ATOM 1531 N N . PHE A 1 192 ? -5.081 16.092 3.968 1.00 91.56 192 PHE A N 1
ATOM 1532 C CA . PHE A 1 192 ? -5.594 14.742 3.826 1.00 91.56 192 PHE A CA 1
ATOM 1533 C C . PHE A 1 192 ? -6.837 14.580 4.689 1.00 91.56 192 PHE A C 1
ATOM 1535 O O . PHE A 1 192 ? -6.769 14.847 5.882 1.00 91.56 192 PHE A O 1
ATOM 1542 N N . ALA A 1 193 ? -7.935 14.085 4.119 1.00 93.56 193 ALA A N 1
ATOM 1543 C CA . ALA A 1 193 ? -9.203 13.952 4.828 1.00 93.56 193 ALA A CA 1
ATOM 1544 C C . ALA A 1 193 ? -9.788 12.534 4.735 1.00 93.56 193 ALA A C 1
ATOM 1546 O O . ALA A 1 193 ? -9.614 11.833 3.735 1.00 93.56 193 ALA A O 1
ATOM 1547 N N . CYS A 1 194 ? -10.502 12.133 5.785 1.00 94.00 194 CYS A N 1
ATOM 1548 C CA . CYS A 1 194 ? -11.382 10.969 5.823 1.00 94.00 194 CYS A CA 1
ATOM 1549 C C . CYS A 1 194 ? -12.712 11.360 6.480 1.00 94.00 194 CYS A C 1
ATOM 1551 O O . CYS A 1 194 ? -12.688 11.892 7.593 1.00 94.00 194 CYS A O 1
ATOM 1553 N N . PRO A 1 195 ? -13.867 11.065 5.861 1.00 95.56 195 PRO A N 1
ATOM 1554 C CA . PRO A 1 195 ? -15.153 11.265 6.517 1.00 95.56 195 PRO A CA 1
ATOM 1555 C C . PRO A 1 195 ? -15.344 10.263 7.664 1.00 95.56 195 PRO A C 1
ATOM 1557 O O . PRO A 1 195 ? -14.715 9.199 7.699 1.00 95.56 195 PRO A O 1
ATOM 1560 N N . ALA A 1 196 ? -16.237 10.590 8.599 1.00 97.25 196 ALA A N 1
ATOM 1561 C CA . ALA A 1 196 ? -16.756 9.592 9.526 1.00 97.25 196 ALA A CA 1
ATOM 1562 C C . ALA A 1 196 ? -17.548 8.530 8.745 1.00 97.25 196 ALA A C 1
ATOM 1564 O O . ALA A 1 196 ? -18.363 8.862 7.886 1.00 97.25 196 ALA A O 1
ATOM 1565 N N . LEU A 1 197 ? -17.285 7.254 9.025 1.00 97.06 197 LEU A N 1
ATOM 1566 C CA . LEU A 1 197 ? -17.919 6.127 8.341 1.00 97.06 197 LEU A CA 1
ATOM 1567 C C . LEU A 1 197 ? -18.846 5.387 9.303 1.00 97.06 197 LEU A C 1
ATOM 1569 O O . LEU A 1 197 ? -18.585 5.331 10.500 1.00 97.06 197 LEU A O 1
ATOM 1573 N N . SER A 1 198 ? -19.896 4.761 8.776 1.00 95.38 198 SER A N 1
ATOM 1574 C CA . SER A 1 198 ? -20.816 3.930 9.567 1.00 95.38 198 SER A CA 1
ATOM 1575 C C . SER A 1 198 ? -20.188 2.618 10.044 1.00 95.38 198 SER A C 1
ATOM 1577 O O . SER A 1 198 ? -20.586 2.077 11.071 1.00 95.38 198 SER A O 1
ATOM 1579 N N . ARG A 1 199 ? -19.194 2.110 9.309 1.00 95.56 199 ARG A N 1
ATOM 1580 C CA . ARG A 1 199 ? -18.423 0.905 9.634 1.00 95.56 199 ARG A CA 1
ATOM 1581 C C . ARG A 1 199 ? -16.947 1.136 9.363 1.00 95.56 199 ARG A C 1
ATOM 1583 O O . ARG A 1 199 ? -16.597 1.939 8.500 1.00 95.56 199 ARG A O 1
ATOM 1590 N N . LEU A 1 200 ? -16.084 0.425 10.094 1.00 97.56 200 LEU A N 1
ATOM 1591 C CA . LEU A 1 200 ? -14.624 0.521 9.946 1.00 97.56 200 LEU A CA 1
ATOM 1592 C C . LEU A 1 200 ? -14.120 1.972 10.046 1.00 97.56 200 LEU A C 1
ATOM 1594 O O . LEU A 1 200 ? -13.202 2.374 9.335 1.00 97.56 200 LEU A O 1
ATOM 1598 N N . CYS A 1 201 ? -14.748 2.770 10.912 1.00 98.25 201 CYS A N 1
ATOM 1599 C CA . CYS A 1 201 ? -14.559 4.214 10.959 1.00 98.25 201 CYS A CA 1
ATOM 1600 C C . CYS A 1 201 ? -13.137 4.600 11.410 1.00 98.25 201 CYS A C 1
ATOM 1602 O O . CYS A 1 201 ? -12.775 4.350 12.566 1.00 98.25 201 CYS A O 1
ATOM 1604 N N . PRO A 1 202 ? -12.329 5.249 10.545 1.00 97.81 202 PRO A N 1
ATOM 1605 C CA . PRO A 1 202 ? -10.988 5.691 10.919 1.00 97.81 202 PRO A CA 1
ATOM 1606 C C . PRO A 1 202 ? -11.026 6.836 11.937 1.00 97.81 202 PRO A C 1
ATOM 1608 O O . PRO A 1 202 ? -10.127 6.942 12.767 1.00 97.81 202 PRO A O 1
ATOM 1611 N N . VAL A 1 203 ? -12.074 7.669 11.901 1.00 98.56 203 VAL A N 1
ATOM 1612 C CA . VAL A 1 203 ? -12.256 8.797 12.826 1.00 98.56 203 VAL A CA 1
ATOM 1613 C C . VAL A 1 203 ? -12.459 8.287 14.248 1.00 98.56 203 VAL A C 1
ATOM 1615 O O . VAL A 1 203 ? -11.763 8.719 15.163 1.00 98.56 203 VAL A O 1
ATOM 1618 N N . ASP A 1 204 ? -13.365 7.325 14.425 1.00 98.44 204 ASP A N 1
ATOM 1619 C CA . ASP A 1 204 ? -13.642 6.736 15.733 1.00 98.44 204 ASP A CA 1
ATOM 1620 C C . ASP A 1 204 ? -12.418 6.013 16.282 1.00 98.44 204 ASP A C 1
ATOM 1622 O O . ASP A 1 204 ? -12.043 6.246 17.425 1.00 98.44 204 ASP A O 1
ATOM 1626 N N . ALA A 1 205 ? -11.742 5.218 15.449 1.00 98.50 205 ALA A N 1
ATOM 1627 C CA . ALA A 1 205 ? -10.537 4.508 15.858 1.00 98.50 205 ALA A CA 1
ATOM 1628 C C . ALA A 1 205 ? -9.391 5.456 16.250 1.00 98.50 205 ALA A C 1
ATOM 1630 O O . ALA A 1 205 ? -8.675 5.190 17.216 1.00 98.50 205 ALA A O 1
ATOM 1631 N N . TYR A 1 206 ? -9.227 6.578 15.540 1.00 98.62 206 TYR A N 1
ATOM 1632 C CA . TYR A 1 206 ? -8.273 7.616 15.922 1.00 98.62 206 TYR A CA 1
ATOM 1633 C C . TYR A 1 206 ? -8.626 8.241 17.274 1.00 98.62 206 TYR A C 1
ATOM 1635 O O . TYR A 1 206 ? -7.765 8.329 18.148 1.00 98.62 206 TYR A O 1
ATOM 1643 N N . VAL A 1 207 ? -9.886 8.637 17.470 1.00 98.44 207 VAL A N 1
ATOM 1644 C CA . VAL A 1 207 ? -10.338 9.243 18.730 1.00 98.44 207 VAL A CA 1
ATOM 1645 C C . VAL A 1 207 ? -10.204 8.256 19.893 1.00 98.44 207 VAL A C 1
ATOM 1647 O O . VAL A 1 207 ? -9.693 8.649 20.941 1.00 98.44 207 VAL A O 1
ATOM 1650 N N . ASP A 1 208 ? -10.573 6.984 19.703 1.00 98.31 208 ASP A N 1
ATOM 1651 C CA . ASP A 1 208 ? -10.380 5.911 20.689 1.00 98.31 208 ASP A CA 1
ATOM 1652 C C . ASP A 1 208 ? -8.907 5.826 21.114 1.00 98.31 208 ASP A C 1
ATOM 1654 O O . ASP A 1 208 ? -8.591 5.732 22.300 1.00 98.31 208 ASP A O 1
ATOM 1658 N N . TRP A 1 209 ? -7.985 5.892 20.148 1.00 98.12 209 TRP A N 1
ATOM 1659 C CA . TRP A 1 209 ? -6.547 5.823 20.403 1.00 98.12 209 TRP A CA 1
ATOM 1660 C C . TRP A 1 209 ? -6.018 7.029 21.184 1.00 98.12 209 TRP A C 1
ATOM 1662 O O . TRP A 1 209 ? -5.303 6.854 22.173 1.00 98.12 209 TRP A O 1
ATOM 1672 N N . ILE A 1 210 ? -6.381 8.249 20.789 1.00 98.00 210 ILE A N 1
ATOM 1673 C CA . ILE A 1 210 ? -5.969 9.460 21.512 1.00 98.00 210 ILE A CA 1
ATOM 1674 C C . ILE A 1 210 ? -6.535 9.465 22.939 1.00 98.00 210 ILE A C 1
ATOM 1676 O O . ILE A 1 210 ? -5.838 9.838 23.882 1.00 98.00 210 ILE A O 1
ATOM 1680 N N . GLN A 1 211 ? -7.768 8.989 23.128 1.00 97.00 211 GLN A N 1
ATOM 1681 C CA . GLN A 1 211 ? -8.378 8.870 24.454 1.00 97.00 211 GLN A CA 1
ATOM 1682 C C . GLN A 1 211 ? -7.686 7.811 25.317 1.00 97.00 211 GLN A C 1
ATOM 1684 O O . GLN A 1 211 ? -7.362 8.089 26.469 1.00 97.00 211 GLN A O 1
ATOM 1689 N N . ALA A 1 212 ? -7.420 6.623 24.766 1.00 96.06 212 ALA A N 1
ATOM 1690 C CA . ALA A 1 212 ? -6.772 5.536 25.495 1.00 96.06 212 ALA A CA 1
ATOM 1691 C C . ALA A 1 212 ? -5.316 5.860 25.861 1.00 96.06 212 ALA A C 1
ATOM 1693 O O . ALA A 1 212 ? -4.875 5.527 26.958 1.00 96.06 212 ALA A O 1
ATOM 1694 N N . SER A 1 213 ? -4.575 6.502 24.953 1.00 95.69 213 SER A N 1
ATOM 1695 C CA . SER A 1 213 ? -3.168 6.863 25.164 1.00 95.69 213 SER A CA 1
ATOM 1696 C C . SER A 1 213 ? -2.977 8.078 26.068 1.00 95.69 213 SER A C 1
ATOM 1698 O O . SER A 1 213 ? -1.926 8.217 26.687 1.00 95.69 213 SER A O 1
ATOM 1700 N N . GLY A 1 214 ? -3.971 8.969 26.137 1.00 95.31 214 GLY A N 1
ATOM 1701 C CA . GLY A 1 214 ? -3.875 10.228 26.873 1.00 95.31 214 GLY A CA 1
ATOM 1702 C C . GLY A 1 214 ? -2.956 11.270 26.223 1.00 95.31 214 GLY A C 1
ATOM 1703 O O . GLY A 1 214 ? -2.766 12.340 26.803 1.00 95.31 214 GLY A O 1
ATOM 1704 N N . LEU A 1 215 ? -2.413 10.997 25.031 1.00 95.44 215 LEU A N 1
ATOM 1705 C CA . LEU A 1 215 ? -1.487 11.892 24.338 1.00 95.44 215 LEU A CA 1
ATOM 1706 C C . LEU A 1 215 ? -2.175 13.202 23.937 1.00 95.44 215 LEU A C 1
ATOM 1708 O O . LEU A 1 215 ? -3.327 13.214 23.498 1.00 95.44 215 LEU A O 1
ATOM 1712 N N . LYS A 1 216 ? -1.452 14.316 24.082 1.00 95.06 216 LYS A N 1
ATOM 1713 C CA . LYS A 1 216 ? -1.935 15.670 23.744 1.00 95.06 216 LYS A CA 1
ATOM 1714 C C . LYS A 1 216 ? -1.122 16.350 22.648 1.00 95.06 216 LYS A C 1
ATOM 1716 O O . LYS A 1 216 ? -1.631 17.251 21.993 1.00 95.06 216 LYS A O 1
ATOM 1721 N N . SER A 1 217 ? 0.116 15.922 22.448 1.00 95.94 217 SER A N 1
ATOM 1722 C CA . SER A 1 217 ? 1.045 16.459 21.458 1.00 95.94 217 SER A CA 1
ATOM 1723 C C . SER A 1 217 ? 2.062 15.388 21.070 1.00 95.94 217 SER A C 1
ATOM 1725 O O . SER A 1 217 ? 2.180 14.363 21.746 1.00 95.94 217 SER A O 1
ATOM 1727 N N . GLY A 1 218 ? 2.798 15.624 19.982 1.00 95.50 218 GLY A N 1
ATOM 1728 C CA . GLY A 1 218 ? 3.848 14.711 19.540 1.00 95.50 218 GLY A CA 1
ATOM 1729 C C . GLY A 1 218 ? 3.359 13.708 18.493 1.00 95.50 218 GLY A C 1
ATOM 1730 O O . GLY A 1 218 ? 2.392 13.984 17.780 1.00 95.50 218 GLY A O 1
ATOM 1731 N N . PRO A 1 219 ? 4.057 12.574 18.313 1.00 96.75 219 PRO A N 1
ATOM 1732 C CA . PRO A 1 219 ? 3.706 11.605 17.282 1.00 96.75 219 PRO A CA 1
ATOM 1733 C C . PRO A 1 219 ? 2.340 10.968 17.556 1.00 96.75 219 PRO A C 1
ATOM 1735 O O . PRO A 1 219 ? 2.046 10.567 18.678 1.00 96.75 219 PRO A O 1
ATOM 1738 N N . VAL A 1 220 ? 1.529 10.793 16.510 1.00 97.31 220 VAL A N 1
ATOM 1739 C CA . VAL A 1 220 ? 0.259 10.054 16.614 1.00 97.31 220 VAL A CA 1
ATOM 1740 C C . VAL A 1 220 ? 0.522 8.588 16.948 1.00 97.31 220 VAL A C 1
ATOM 1742 O O . VAL A 1 220 ? -0.178 8.016 17.774 1.00 97.31 220 VAL A O 1
ATOM 1745 N N . PHE A 1 221 ? 1.535 7.969 16.334 1.00 97.19 221 PHE A N 1
ATOM 1746 C CA . PHE A 1 221 ? 1.866 6.556 16.542 1.00 97.19 221 PHE A CA 1
ATOM 1747 C C . PHE A 1 221 ? 3.284 6.376 17.100 1.00 97.19 221 PHE A C 1
ATOM 1749 O O . PHE A 1 221 ? 4.209 6.053 16.350 1.00 97.19 221 PHE A O 1
ATOM 1756 N N . PRO A 1 222 ? 3.482 6.568 18.411 1.00 95.62 222 PRO A N 1
ATOM 1757 C CA . PRO A 1 222 ? 4.727 6.231 19.088 1.00 95.62 222 PRO A CA 1
ATOM 1758 C C . PRO A 1 222 ? 4.920 4.718 19.266 1.00 95.62 222 PRO A C 1
ATOM 1760 O O . PRO A 1 222 ? 3.991 3.903 19.157 1.00 95.62 222 PRO A O 1
ATOM 1763 N N . ALA A 1 223 ? 6.158 4.326 19.574 1.00 92.88 223 ALA A N 1
ATOM 1764 C CA . ALA A 1 223 ? 6.449 2.973 20.036 1.00 92.88 223 ALA A CA 1
ATOM 1765 C C . ALA A 1 223 ? 5.828 2.723 21.425 1.00 92.88 223 ALA A C 1
ATOM 1767 O O . ALA A 1 223 ? 5.761 3.629 22.253 1.00 92.88 223 ALA A O 1
ATOM 1768 N N . ILE A 1 224 ? 5.392 1.482 21.670 1.00 93.44 224 ILE A N 1
ATOM 1769 C CA . ILE A 1 224 ? 4.886 1.030 22.974 1.00 93.44 224 ILE A CA 1
ATOM 1770 C C . ILE A 1 224 ? 5.718 -0.177 23.394 1.00 93.44 224 ILE A C 1
ATOM 1772 O O . ILE A 1 224 ? 5.720 -1.193 22.687 1.00 93.44 224 ILE A O 1
ATOM 1776 N N . ASP A 1 225 ? 6.413 -0.074 24.522 1.00 89.44 225 ASP A N 1
ATOM 1777 C CA . ASP A 1 225 ? 7.249 -1.160 25.034 1.00 89.44 225 ASP A CA 1
ATOM 1778 C C . ASP A 1 225 ? 6.418 -2.299 25.660 1.00 89.44 225 ASP A C 1
ATOM 1780 O O . ASP A 1 225 ? 5.184 -2.313 25.595 1.00 89.44 225 ASP A O 1
ATOM 1784 N N . MET A 1 226 ? 7.082 -3.325 26.202 1.00 86.19 226 MET A N 1
ATOM 1785 C CA . MET A 1 226 ? 6.416 -4.480 26.822 1.00 86.19 226 MET A CA 1
ATOM 1786 C C . MET A 1 226 ? 5.718 -4.173 28.149 1.00 86.19 226 MET A C 1
ATOM 1788 O O . MET A 1 226 ? 4.790 -4.897 28.506 1.00 86.19 226 MET A O 1
ATOM 1792 N N . TRP A 1 227 ? 6.110 -3.099 28.829 1.00 88.31 227 TRP A N 1
ATOM 1793 C CA . TRP A 1 227 ? 5.520 -2.653 30.090 1.00 88.31 227 TRP A CA 1
ATOM 1794 C C . TRP A 1 227 ? 4.365 -1.665 29.879 1.00 88.31 227 TRP A C 1
ATOM 1796 O O . TRP A 1 227 ? 3.609 -1.407 30.808 1.00 88.31 227 TRP A O 1
ATOM 1806 N N . GLY A 1 228 ? 4.158 -1.198 28.644 1.00 87.25 228 GLY A N 1
ATOM 1807 C CA . GLY A 1 228 ? 3.086 -0.273 28.281 1.00 87.25 228 GLY A CA 1
ATOM 1808 C C . GLY A 1 228 ? 3.503 1.191 28.296 1.00 87.25 228 GLY A C 1
ATOM 1809 O O . GLY A 1 228 ? 2.633 2.051 28.176 1.00 87.25 228 GLY A O 1
ATOM 1810 N N . ASN A 1 229 ? 4.802 1.484 28.395 1.00 91.69 229 ASN A N 1
ATOM 1811 C CA . ASN A 1 229 ? 5.287 2.852 28.283 1.00 91.69 229 ASN A CA 1
ATOM 1812 C C . ASN A 1 229 ? 5.219 3.305 26.826 1.00 91.69 229 ASN A C 1
ATOM 1814 O O . ASN A 1 229 ? 5.583 2.569 25.900 1.00 91.69 229 ASN A O 1
ATOM 1818 N N . VAL A 1 230 ? 4.746 4.532 26.643 1.00 93.94 230 VAL A N 1
ATOM 1819 C CA . VAL A 1 230 ? 4.607 5.184 25.346 1.00 93.94 230 VAL A CA 1
ATOM 1820 C C . VAL A 1 230 ? 5.835 6.058 25.116 1.00 93.94 230 VAL A C 1
ATOM 1822 O O . VAL A 1 230 ? 6.189 6.859 25.973 1.00 93.94 230 VAL A O 1
ATOM 1825 N N . SER A 1 231 ? 6.508 5.878 23.982 1.00 93.12 231 SER A N 1
ATOM 1826 C CA . SER A 1 231 ? 7.694 6.666 23.635 1.00 93.12 231 SER A CA 1
ATOM 1827 C C . SER A 1 231 ? 7.333 8.096 23.225 1.00 93.12 231 SER A C 1
ATOM 1829 O O . SER A 1 231 ? 6.327 8.308 22.553 1.00 93.12 231 SER A O 1
ATOM 1831 N N . ASP A 1 232 ? 8.217 9.052 23.511 1.00 91.06 232 ASP A N 1
ATOM 1832 C CA . ASP A 1 232 ? 8.120 10.421 22.979 1.00 91.06 232 ASP A CA 1
ATOM 1833 C C . ASP A 1 232 ? 8.461 10.502 21.479 1.00 91.06 232 ASP A C 1
ATOM 1835 O O . ASP A 1 232 ? 8.175 11.491 20.804 1.00 91.06 232 ASP A O 1
ATOM 1839 N N . SER A 1 233 ? 9.092 9.455 20.938 1.00 91.38 233 SER A N 1
ATOM 1840 C CA . SER A 1 233 ? 9.503 9.376 19.538 1.00 91.38 233 SER A CA 1
ATOM 1841 C C . SER A 1 233 ? 8.508 8.591 18.690 1.00 91.38 233 SER A C 1
ATOM 1843 O O . SER A 1 233 ? 7.908 7.602 19.122 1.00 91.38 233 SER A O 1
ATOM 1845 N N . ALA A 1 234 ? 8.377 9.010 17.430 1.00 92.06 234 ALA A N 1
ATOM 1846 C CA . ALA A 1 234 ? 7.568 8.310 16.444 1.00 92.06 234 ALA A CA 1
ATOM 1847 C C . ALA A 1 234 ? 8.039 6.859 16.254 1.00 92.06 234 ALA A C 1
ATOM 1849 O O . ALA A 1 234 ? 9.237 6.557 16.278 1.00 92.06 234 ALA A O 1
ATOM 1850 N N . MET A 1 235 ? 7.089 5.957 15.999 1.00 94.06 235 MET A N 1
ATOM 1851 C CA . MET A 1 235 ? 7.399 4.618 15.515 1.00 94.06 235 MET A CA 1
ATOM 1852 C C . MET A 1 235 ? 8.207 4.708 14.217 1.00 94.06 235 MET A C 1
ATOM 1854 O O . MET A 1 235 ? 7.904 5.494 13.326 1.00 94.06 235 MET A O 1
ATOM 1858 N N . GLN A 1 236 ? 9.219 3.858 14.075 1.00 91.69 236 GLN A N 1
ATOM 1859 C CA . GLN A 1 236 ? 10.000 3.804 12.843 1.00 91.69 236 GLN A CA 1
ATOM 1860 C C . GLN A 1 236 ? 9.166 3.210 11.690 1.00 91.69 236 GLN A C 1
ATOM 1862 O O . GLN A 1 236 ? 8.516 2.180 11.897 1.00 91.69 236 GLN A O 1
ATOM 1867 N N . PRO A 1 237 ? 9.221 3.752 10.455 1.00 90.69 237 PRO A N 1
ATOM 1868 C CA . PRO A 1 237 ? 8.454 3.228 9.317 1.00 90.69 237 PRO A CA 1
ATOM 1869 C C . PRO A 1 237 ? 8.664 1.726 9.060 1.00 90.69 237 PRO A C 1
ATOM 1871 O O . PRO A 1 237 ? 7.761 1.021 8.609 1.00 90.69 237 PRO A O 1
ATOM 1874 N N . GLN A 1 238 ? 9.859 1.209 9.361 1.00 89.38 238 GLN A N 1
ATOM 1875 C CA . GLN A 1 238 ? 10.213 -0.203 9.202 1.00 89.38 238 GLN A CA 1
ATOM 1876 C C . GLN A 1 238 ? 9.456 -1.117 10.177 1.00 89.38 238 GLN A C 1
ATOM 1878 O O . GLN A 1 238 ? 9.290 -2.297 9.875 1.00 89.38 238 GLN A O 1
ATOM 1883 N N . ALA A 1 239 ? 8.965 -0.592 11.305 1.00 92.94 239 ALA A N 1
ATOM 1884 C CA . ALA A 1 239 ? 8.194 -1.349 12.289 1.00 92.94 239 ALA A CA 1
ATOM 1885 C C . ALA A 1 239 ? 6.741 -1.607 11.848 1.00 92.94 239 ALA A C 1
ATOM 1887 O O . ALA A 1 239 ? 6.107 -2.535 12.347 1.00 92.94 239 ALA A O 1
ATOM 1888 N N . VAL A 1 240 ? 6.226 -0.860 10.863 1.00 94.94 240 VAL A N 1
ATOM 1889 C CA . VAL A 1 240 ? 4.845 -1.014 10.371 1.00 94.94 240 VAL A CA 1
ATOM 1890 C C . VAL A 1 240 ? 4.610 -2.393 9.746 1.00 94.94 240 VAL A C 1
ATOM 1892 O O . VAL A 1 240 ? 3.562 -2.992 9.957 1.00 94.94 240 VAL A O 1
ATOM 1895 N N . ILE A 1 241 ? 5.580 -2.934 8.999 1.00 94.56 241 ILE A N 1
ATOM 1896 C CA . ILE A 1 241 ? 5.451 -4.258 8.360 1.00 94.56 241 ILE A CA 1
ATOM 1897 C C . ILE A 1 241 ? 5.354 -5.394 9.392 1.00 94.56 241 ILE A C 1
ATOM 1899 O O . ILE A 1 241 ? 4.386 -6.152 9.319 1.00 94.56 241 ILE A O 1
ATOM 1903 N N . PRO A 1 242 ? 6.308 -5.565 10.330 1.00 95.81 242 PRO A N 1
ATOM 1904 C CA . PRO A 1 242 ? 6.201 -6.619 11.332 1.00 95.81 242 PRO A CA 1
ATOM 1905 C C . PRO A 1 242 ? 4.975 -6.431 12.233 1.00 95.81 242 PRO A C 1
ATOM 1907 O O . PRO A 1 242 ? 4.342 -7.425 12.577 1.00 95.81 242 PRO A O 1
ATOM 1910 N N . LEU A 1 243 ? 4.587 -5.186 12.547 1.00 96.00 243 LEU A N 1
ATOM 1911 C CA . LEU A 1 243 ? 3.363 -4.909 13.299 1.00 96.00 243 LEU A CA 1
ATOM 1912 C C . LEU A 1 243 ? 2.113 -5.375 12.544 1.00 96.00 243 LEU A C 1
ATOM 1914 O O . LEU A 1 243 ? 1.329 -6.139 13.097 1.00 96.00 243 LEU A O 1
ATOM 1918 N N . LEU A 1 244 ? 1.959 -4.984 11.275 1.00 97.00 244 LEU A N 1
ATOM 1919 C CA . LEU A 1 244 ? 0.840 -5.410 10.433 1.00 97.00 244 LEU A CA 1
ATOM 1920 C C . LEU A 1 244 ? 0.751 -6.937 10.366 1.00 97.00 244 LEU A C 1
ATOM 1922 O O . LEU A 1 244 ? -0.311 -7.502 10.588 1.00 97.00 244 LEU A O 1
ATOM 1926 N N . ARG A 1 245 ? 1.871 -7.619 10.103 1.00 97.50 245 ARG A N 1
ATOM 1927 C CA . ARG A 1 245 ? 1.898 -9.087 10.017 1.00 97.50 245 ARG A CA 1
ATOM 1928 C C . ARG A 1 245 ? 1.481 -9.750 11.323 1.00 97.50 245 ARG A C 1
ATOM 1930 O O . ARG A 1 245 ? 0.742 -10.724 11.281 1.00 97.50 245 ARG A O 1
ATOM 1937 N N . ARG A 1 246 ? 1.924 -9.208 12.459 1.00 96.88 246 ARG A N 1
ATOM 1938 C CA . ARG A 1 246 ? 1.523 -9.690 13.781 1.00 96.88 246 ARG A CA 1
ATOM 1939 C C . ARG A 1 246 ? 0.029 -9.495 14.021 1.00 96.88 246 ARG A C 1
ATOM 1941 O O . ARG A 1 246 ? -0.620 -10.432 14.452 1.00 96.88 246 ARG A O 1
ATOM 1948 N N . ILE A 1 247 ? -0.516 -8.316 13.717 1.00 97.19 247 ILE A N 1
ATOM 1949 C CA . ILE A 1 247 ? -1.954 -8.034 13.853 1.00 97.19 247 ILE A CA 1
ATOM 1950 C C . ILE A 1 247 ? -2.772 -9.034 13.023 1.00 97.19 247 ILE A C 1
ATOM 1952 O O . ILE A 1 247 ? -3.714 -9.630 13.532 1.00 97.19 247 ILE A O 1
ATOM 1956 N N . LEU A 1 248 ? -2.385 -9.241 11.760 1.00 97.88 248 LEU A N 1
ATOM 1957 C CA . LEU A 1 248 ? -3.048 -10.185 10.857 1.00 97.88 248 LEU A CA 1
ATOM 1958 C C . LEU A 1 248 ? -2.962 -11.626 11.376 1.00 97.88 248 LEU A C 1
ATOM 1960 O O . LEU A 1 248 ? -3.952 -12.348 11.352 1.00 97.88 248 LEU A O 1
ATOM 1964 N N . GLN A 1 249 ? -1.791 -12.035 11.866 1.00 97.75 249 GLN A N 1
ATOM 1965 C CA . GLN A 1 249 ? -1.588 -13.364 12.432 1.00 97.75 249 GLN A CA 1
ATOM 1966 C C . GLN A 1 249 ? -2.419 -13.579 13.703 1.00 97.75 249 GLN A C 1
ATOM 1968 O O . GLN A 1 249 ? -3.084 -14.604 13.815 1.00 97.75 249 GLN A O 1
ATOM 1973 N N . ASP A 1 250 ? -2.409 -12.619 14.633 1.00 97.12 250 ASP A N 1
ATOM 1974 C CA . ASP A 1 250 ? -3.182 -12.694 15.877 1.00 97.12 250 ASP A CA 1
ATOM 1975 C C . ASP A 1 250 ? -4.701 -12.780 15.587 1.00 97.12 250 ASP A C 1
ATOM 1977 O O . ASP A 1 250 ? -5.433 -13.434 16.328 1.00 97.12 250 ASP A O 1
ATOM 1981 N N . ALA A 1 251 ? -5.164 -12.164 14.491 1.00 97.19 251 ALA A N 1
ATOM 1982 C CA . ALA A 1 251 ? -6.553 -12.205 14.022 1.00 97.19 251 ALA A CA 1
ATOM 1983 C C . ALA A 1 251 ? -6.910 -13.452 13.180 1.00 97.19 251 ALA A C 1
ATOM 1985 O O . ALA A 1 251 ? -8.034 -13.555 12.686 1.00 97.19 251 ALA A O 1
ATOM 1986 N N . GLY A 1 252 ? -5.975 -14.392 12.992 1.00 96.81 252 GLY A N 1
ATOM 1987 C CA . GLY A 1 252 ? -6.209 -15.639 12.257 1.00 96.81 252 GLY A CA 1
ATOM 1988 C C . GLY A 1 252 ? -6.236 -15.494 10.731 1.00 96.81 252 GLY A C 1
ATOM 1989 O O . GLY A 1 252 ? -6.876 -16.292 10.056 1.00 96.81 252 GLY A O 1
ATOM 1990 N N . VAL A 1 253 ? -5.575 -14.478 10.166 1.00 96.31 253 VAL A N 1
ATOM 1991 C CA . VAL A 1 253 ? -5.510 -14.277 8.709 1.00 96.31 253 VAL A CA 1
ATOM 1992 C C . VAL A 1 253 ? -4.438 -15.169 8.081 1.00 96.31 253 VAL A C 1
ATOM 1994 O O . VAL A 1 253 ? -3.247 -15.068 8.398 1.00 96.31 253 VAL A O 1
ATOM 1997 N N . ASP A 1 254 ? -4.846 -15.973 7.100 1.00 90.56 254 ASP A N 1
ATOM 1998 C CA . ASP A 1 254 ? -3.943 -16.849 6.360 1.00 90.56 254 ASP A CA 1
ATOM 1999 C C . ASP A 1 254 ? -2.867 -16.088 5.578 1.00 90.56 254 ASP A C 1
ATOM 2001 O O . ASP A 1 254 ? -3.082 -15.029 4.970 1.00 90.56 254 ASP A O 1
ATOM 2005 N N . ALA A 1 255 ? -1.671 -16.681 5.550 1.00 91.00 255 ALA A N 1
ATOM 2006 C CA . ALA A 1 255 ? -0.498 -16.132 4.879 1.00 91.00 255 ALA A CA 1
ATOM 2007 C C . ALA A 1 255 ? -0.194 -14.674 5.286 1.00 91.00 255 ALA A C 1
ATOM 2009 O O . ALA A 1 255 ? 0.215 -13.866 4.446 1.00 91.00 255 ALA A O 1
ATOM 2010 N N . ALA A 1 256 ? -0.346 -14.332 6.573 1.00 92.12 256 ALA A N 1
ATOM 2011 C CA . ALA A 1 256 ? -0.026 -13.010 7.125 1.00 92.12 256 ALA A CA 1
ATOM 2012 C C . ALA A 1 256 ? 1.370 -12.497 6.701 1.00 92.12 256 ALA A C 1
ATOM 2014 O O . ALA A 1 256 ? 1.555 -11.314 6.415 1.00 92.12 256 ALA A O 1
ATOM 2015 N N . SER A 1 257 ? 2.352 -13.392 6.552 1.00 91.81 257 SER A N 1
ATOM 2016 C CA . SER A 1 257 ? 3.711 -13.074 6.088 1.00 91.81 257 SER A CA 1
ATOM 2017 C C . SER A 1 257 ? 3.789 -12.514 4.658 1.00 91.81 257 SER A C 1
ATOM 2019 O O . SER A 1 257 ? 4.771 -11.852 4.319 1.00 91.81 257 SER A O 1
ATOM 2021 N N . SER A 1 258 ? 2.765 -12.720 3.823 1.00 91.12 258 SER A N 1
ATOM 2022 C CA . SER A 1 258 ? 2.698 -12.198 2.449 1.00 91.12 258 SER A CA 1
ATOM 2023 C C . SER A 1 258 ? 2.348 -10.705 2.372 1.00 91.12 258 SER A C 1
ATOM 2025 O O . SER A 1 258 ? 2.577 -10.066 1.341 1.00 91.12 258 SER A O 1
ATOM 2027 N N . TYR A 1 259 ? 1.844 -10.122 3.463 1.00 92.50 259 TYR A N 1
ATOM 2028 C CA . TYR A 1 259 ? 1.455 -8.716 3.516 1.00 92.50 259 TYR A CA 1
ATOM 2029 C C . TYR A 1 259 ? 2.653 -7.792 3.763 1.00 92.50 259 TYR A C 1
ATOM 2031 O O . TYR A 1 259 ? 3.683 -8.170 4.337 1.00 92.50 259 TYR A O 1
ATOM 2039 N N . SER A 1 260 ? 2.517 -6.550 3.301 1.00 90.50 260 SER A N 1
ATOM 2040 C CA . SER A 1 260 ? 3.510 -5.481 3.430 1.00 90.50 260 SER A CA 1
ATOM 2041 C C . SER A 1 260 ? 2.823 -4.148 3.727 1.00 90.50 260 SER A C 1
ATOM 2043 O O . SER A 1 260 ? 1.603 -4.042 3.642 1.00 90.50 260 SER A O 1
ATOM 2045 N N . SER A 1 261 ? 3.591 -3.088 3.978 1.00 84.81 261 SER A N 1
ATOM 2046 C CA . SER A 1 261 ? 3.037 -1.738 4.160 1.00 84.81 261 SER A CA 1
ATOM 2047 C C . SER A 1 261 ? 2.225 -1.245 2.953 1.00 84.81 261 SER A C 1
ATOM 2049 O O . SER A 1 261 ? 1.314 -0.442 3.114 1.00 84.81 261 SER A O 1
ATOM 2051 N N . HIS A 1 262 ? 2.504 -1.747 1.744 1.00 88.50 262 HIS A N 1
ATOM 2052 C CA . HIS A 1 262 ? 1.761 -1.382 0.533 1.00 88.50 262 HIS A CA 1
ATOM 2053 C C . HIS A 1 262 ? 0.450 -2.160 0.368 1.00 88.50 262 HIS A C 1
ATOM 2055 O O . HIS A 1 262 ? -0.341 -1.816 -0.510 1.00 88.50 262 HIS A O 1
ATOM 2061 N N . SER A 1 263 ? 0.207 -3.187 1.185 1.00 93.44 263 SER A N 1
ATOM 2062 C CA . SER A 1 263 ? -1.010 -3.998 1.111 1.00 93.44 263 SER A CA 1
ATOM 2063 C C . SER A 1 263 ? -2.263 -3.194 1.442 1.00 93.44 263 SER A C 1
ATOM 2065 O O . SER A 1 263 ? -3.244 -3.316 0.719 1.00 93.44 263 SER A O 1
ATOM 2067 N N . MET A 1 264 ? -2.204 -2.314 2.451 1.00 94.50 264 MET A N 1
ATOM 2068 C CA . MET A 1 264 ? -3.298 -1.390 2.790 1.00 94.50 264 MET A CA 1
ATOM 2069 C C . MET A 1 264 ? -3.615 -0.456 1.618 1.00 94.50 264 MET A C 1
ATOM 2071 O O . MET A 1 264 ? -4.756 -0.360 1.182 1.00 94.50 264 MET A O 1
ATOM 2075 N N . ARG A 1 265 ? -2.576 0.155 1.029 1.00 91.81 265 ARG A N 1
ATOM 2076 C CA . ARG A 1 265 ? -2.722 1.046 -0.130 1.00 91.81 265 ARG A CA 1
ATOM 2077 C C . ARG A 1 265 ? -3.309 0.339 -1.353 1.00 91.81 265 ARG A C 1
ATOM 2079 O O . ARG A 1 265 ? -4.113 0.933 -2.062 1.00 91.81 265 ARG A O 1
ATOM 2086 N N . ARG A 1 266 ? -2.905 -0.911 -1.620 1.00 89.81 266 ARG A N 1
ATOM 2087 C CA . ARG A 1 266 ? -3.484 -1.720 -2.709 1.00 89.81 266 ARG A CA 1
ATOM 2088 C C . ARG A 1 266 ? -4.920 -2.136 -2.415 1.00 89.81 266 ARG A C 1
ATOM 2090 O O . ARG A 1 266 ? -5.747 -2.026 -3.306 1.00 89.81 266 ARG A O 1
ATOM 2097 N N . GLY A 1 267 ? -5.197 -2.561 -1.187 1.00 93.12 267 GLY A N 1
ATOM 2098 C CA . GLY A 1 267 ? -6.537 -2.918 -0.733 1.00 93.12 267 GLY A CA 1
ATOM 2099 C C . GLY A 1 267 ? -7.533 -1.784 -0.947 1.00 93.12 267 GLY A C 1
ATOM 2100 O O . GLY A 1 267 ? -8.540 -1.963 -1.622 1.00 93.12 267 GLY A O 1
ATOM 2101 N N . PHE A 1 268 ? -7.188 -0.578 -0.491 1.00 94.19 268 PHE A N 1
ATOM 2102 C CA . PHE A 1 268 ? -8.028 0.596 -0.717 1.00 94.19 268 PHE A CA 1
ATOM 2103 C C . PHE A 1 268 ? -8.207 0.922 -2.200 1.00 94.19 268 PHE A C 1
ATOM 2105 O O . PHE A 1 268 ? -9.316 1.216 -2.626 1.00 94.19 268 PHE A O 1
ATOM 2112 N N . ALA A 1 269 ? -7.146 0.857 -3.008 1.00 90.19 269 ALA A N 1
ATOM 2113 C CA . ALA A 1 269 ? -7.271 1.140 -4.435 1.00 90.19 269 ALA A CA 1
ATOM 2114 C C . ALA A 1 269 ? -8.183 0.133 -5.159 1.00 90.19 269 ALA A C 1
ATOM 2116 O O . ALA A 1 269 ? -8.986 0.541 -6.001 1.00 90.19 269 ALA A O 1
ATOM 2117 N N . ASN A 1 270 ? -8.103 -1.154 -4.803 1.00 88.75 270 ASN A N 1
ATOM 2118 C CA . ASN A 1 270 ? -9.015 -2.190 -5.290 1.00 88.75 270 ASN A CA 1
ATOM 2119 C C . ASN A 1 270 ? -10.459 -1.899 -4.854 1.00 88.75 270 ASN A C 1
ATOM 2121 O O . ASN A 1 270 ? -11.376 -1.916 -5.679 1.00 88.75 270 ASN A O 1
ATOM 2125 N N . TRP A 1 271 ? -10.659 -1.574 -3.574 1.00 92.69 271 TRP A N 1
ATOM 2126 C CA . TRP A 1 271 ? -11.966 -1.229 -3.021 1.00 92.69 271 TRP A CA 1
ATOM 2127 C C . TRP A 1 271 ? -12.575 0.012 -3.692 1.00 92.69 271 TRP A C 1
ATOM 2129 O O . TRP A 1 271 ? -13.721 -0.020 -4.125 1.00 92.69 271 TRP A O 1
ATOM 2139 N N . ALA A 1 272 ? -11.813 1.091 -3.858 1.00 90.81 272 ALA A N 1
ATOM 2140 C CA . ALA A 1 272 ? -12.292 2.321 -4.487 1.00 90.81 272 ALA A CA 1
ATOM 2141 C C . ALA A 1 272 ? -12.656 2.080 -5.960 1.00 90.81 272 ALA A C 1
ATOM 2143 O O . ALA A 1 272 ? -13.726 2.466 -6.424 1.00 90.81 272 ALA A O 1
ATOM 2144 N N . THR A 1 273 ? -11.802 1.348 -6.683 1.00 85.75 273 THR A N 1
ATOM 2145 C CA . THR A 1 273 ? -12.029 0.998 -8.094 1.00 85.75 273 THR A CA 1
ATOM 2146 C C . THR A 1 273 ? -13.268 0.116 -8.289 1.00 85.75 273 THR A C 1
ATOM 2148 O O . THR A 1 273 ? -13.974 0.265 -9.294 1.00 85.75 273 THR A O 1
ATOM 2151 N N . SER A 1 274 ? -13.522 -0.819 -7.364 1.00 83.62 274 SER A N 1
ATOM 2152 C CA . SER A 1 274 ? -14.727 -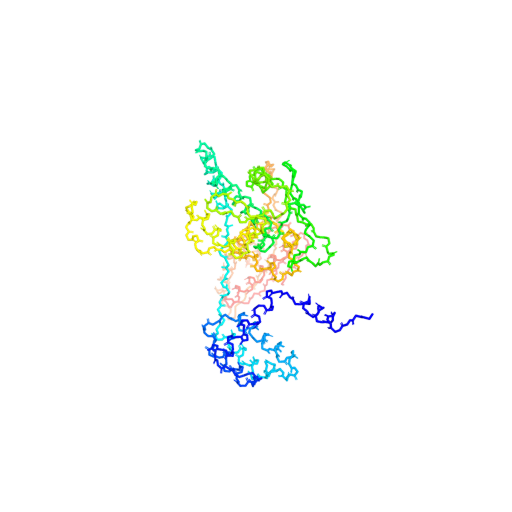1.666 -7.363 1.00 83.62 274 SER A CA 1
ATOM 2153 C C . SER A 1 274 ? -15.971 -0.904 -6.907 1.00 83.62 274 SER A C 1
ATOM 2155 O O . SER A 1 274 ? -17.052 -1.154 -7.428 1.00 83.62 274 SER A O 1
ATOM 2157 N N . SER A 1 275 ? -15.801 0.105 -6.052 1.00 86.25 275 SER A N 1
ATOM 2158 C CA . SER A 1 275 ? -16.847 1.046 -5.627 1.00 86.25 275 SER A CA 1
ATOM 2159 C C . SER A 1 275 ? -17.150 2.135 -6.666 1.00 86.25 275 SER A C 1
ATOM 2161 O O . SER A 1 275 ? -17.879 3.078 -6.375 1.00 86.25 275 SER A O 1
ATOM 2163 N N . GLY A 1 276 ? -16.595 2.026 -7.877 1.00 83.31 276 GLY A N 1
ATOM 2164 C CA . GLY A 1 276 ? -16.916 2.903 -9.003 1.00 83.31 276 GLY A CA 1
ATOM 2165 C C . GLY A 1 276 ? -16.106 4.196 -9.092 1.00 83.31 276 GLY A C 1
ATOM 2166 O O . GLY A 1 276 ? -16.385 4.986 -9.987 1.00 83.31 276 GLY A O 1
ATOM 2167 N N . TRP A 1 277 ? -15.096 4.395 -8.238 1.00 86.62 277 TRP A N 1
ATOM 2168 C CA . TRP A 1 277 ? -14.279 5.610 -8.269 1.00 86.62 277 TRP A CA 1
ATOM 2169 C C . TRP A 1 277 ? -13.508 5.714 -9.582 1.00 86.62 277 TRP A C 1
ATOM 2171 O O . TRP A 1 277 ? -12.944 4.726 -10.082 1.00 86.62 277 TRP A O 1
ATOM 2181 N N . ASP A 1 278 ? -13.448 6.925 -10.123 1.00 84.69 278 ASP A N 1
ATOM 2182 C CA . ASP A 1 278 ? -12.612 7.214 -11.273 1.00 84.69 278 ASP A CA 1
ATOM 2183 C C . ASP A 1 278 ? -11.140 7.446 -10.871 1.00 84.69 278 ASP A C 1
ATOM 2185 O O . ASP A 1 278 ? -10.752 7.506 -9.698 1.00 84.69 278 ASP A O 1
ATOM 2189 N N . VAL A 1 279 ? -10.267 7.533 -11.877 1.00 84.06 279 VAL A N 1
ATOM 2190 C CA . VAL A 1 279 ? -8.825 7.708 -11.649 1.00 84.06 279 VAL A CA 1
ATOM 2191 C C . VAL A 1 279 ? -8.519 9.062 -11.007 1.00 84.06 279 VAL A C 1
ATOM 2193 O O . VAL A 1 279 ? -7.599 9.153 -10.195 1.00 84.06 279 VAL A O 1
ATOM 2196 N N . LYS A 1 280 ? -9.272 10.109 -11.350 1.00 85.50 280 LYS A N 1
ATOM 2197 C CA . LYS A 1 280 ? -9.069 11.473 -10.857 1.00 85.50 280 LYS A CA 1
ATOM 2198 C C . LYS A 1 280 ? -9.444 11.570 -9.380 1.00 85.50 280 LYS A C 1
ATOM 2200 O O . LYS A 1 280 ? -8.659 12.112 -8.605 1.00 85.50 280 LYS A O 1
ATOM 2205 N N . GLU A 1 281 ? -10.573 10.994 -8.982 1.00 88.00 281 GLU A N 1
ATOM 2206 C CA . GLU A 1 281 ? -11.020 10.876 -7.591 1.00 88.00 281 GLU A CA 1
ATOM 2207 C C . GLU A 1 281 ? -9.999 10.103 -6.758 1.00 88.00 281 GLU A C 1
ATOM 2209 O O . GLU A 1 281 ? -9.558 10.566 -5.703 1.00 88.00 281 GLU A O 1
ATOM 2214 N N . LEU A 1 282 ? -9.538 8.958 -7.270 1.00 86.94 282 LEU A N 1
ATOM 2215 C CA . LEU A 1 282 ? -8.542 8.140 -6.587 1.00 86.94 282 LEU A CA 1
ATOM 2216 C C . LEU A 1 282 ? -7.206 8.881 -6.431 1.00 86.94 282 LEU A C 1
ATOM 2218 O O . LEU A 1 282 ? -6.593 8.841 -5.363 1.00 86.94 282 LEU A O 1
ATOM 2222 N N . MET A 1 283 ? -6.754 9.584 -7.473 1.00 86.06 283 MET A N 1
ATOM 2223 C CA . MET A 1 283 ? -5.535 10.394 -7.430 1.00 86.06 283 MET A CA 1
ATOM 2224 C C . MET A 1 283 ? -5.652 11.561 -6.449 1.00 86.06 283 MET A C 1
ATOM 2226 O O . MET A 1 283 ? -4.705 11.788 -5.693 1.00 86.06 283 MET A O 1
ATOM 2230 N N . ALA A 1 284 ? -6.790 12.260 -6.429 1.00 86.44 284 ALA A N 1
ATOM 2231 C CA . ALA A 1 284 ? -7.053 13.360 -5.508 1.00 86.44 284 ALA A CA 1
ATOM 2232 C C . ALA A 1 284 ? -7.059 12.869 -4.055 1.00 86.44 284 ALA A C 1
ATOM 2234 O O . ALA A 1 284 ? -6.313 13.390 -3.226 1.00 86.44 284 ALA A O 1
ATOM 2235 N N . HIS A 1 285 ? -7.806 11.799 -3.770 1.00 88.19 285 HIS A N 1
ATOM 2236 C CA . HIS A 1 285 ? -7.903 11.230 -2.429 1.00 88.19 285 HIS A CA 1
ATOM 2237 C C . HIS A 1 285 ? -6.566 10.666 -1.959 1.00 88.19 285 HIS A C 1
ATOM 2239 O O . HIS A 1 285 ? -6.047 11.058 -0.921 1.00 88.19 285 HIS A O 1
ATOM 2245 N N . VAL A 1 286 ? -5.947 9.752 -2.705 1.00 84.12 286 VAL A N 1
ATOM 2246 C CA . VAL A 1 286 ? -4.697 9.084 -2.289 1.00 84.12 286 VAL A CA 1
ATOM 2247 C C . VAL A 1 286 ? -3.478 10.009 -2.401 1.00 84.12 286 VAL A C 1
ATOM 2249 O O . VAL A 1 286 ? -2.419 9.763 -1.812 1.00 84.12 286 VAL A O 1
ATOM 2252 N N . GLY A 1 287 ? -3.606 11.079 -3.176 1.00 78.56 287 GLY A N 1
ATOM 2253 C CA . GLY A 1 287 ? -2.560 12.057 -3.374 1.00 78.56 287 GLY A CA 1
ATOM 2254 C C . GLY A 1 287 ? -1.479 11.638 -4.375 1.00 78.56 287 GLY A C 1
ATOM 2255 O O . GLY A 1 287 ? -0.305 12.003 -4.224 1.00 78.56 287 GLY A O 1
ATOM 2256 N N . TRP A 1 288 ? -1.841 10.861 -5.394 1.00 78.06 288 TRP A N 1
ATOM 2257 C CA . TRP A 1 288 ? -0.928 10.509 -6.480 1.00 78.06 288 TRP A CA 1
ATOM 2258 C C . TRP A 1 288 ? -0.798 11.657 -7.481 1.00 78.06 288 TRP A C 1
ATOM 2260 O O . TRP A 1 288 ? -1.791 12.155 -7.990 1.00 78.06 288 TRP A O 1
ATOM 2270 N N . ARG A 1 289 ? 0.444 12.048 -7.788 1.00 69.06 289 ARG A N 1
ATOM 2271 C CA . ARG A 1 289 ? 0.745 13.080 -8.798 1.00 69.06 289 ARG A CA 1
ATOM 2272 C C . ARG A 1 289 ? 0.917 12.520 -10.208 1.00 69.06 289 ARG A C 1
ATOM 2274 O O . ARG A 1 289 ? 0.754 13.242 -11.178 1.00 69.06 289 ARG A O 1
ATOM 2281 N N . ASP A 1 290 ? 1.277 11.245 -10.307 1.00 69.25 290 ASP A N 1
ATOM 2282 C CA . ASP A 1 290 ? 1.593 10.577 -11.566 1.00 69.25 290 ASP A CA 1
ATOM 2283 C C . ASP A 1 290 ? 0.514 9.547 -11.913 1.00 69.25 290 ASP A C 1
ATOM 2285 O O . ASP A 1 290 ? 0.257 8.612 -11.146 1.00 69.25 290 ASP A O 1
ATOM 2289 N N . VAL A 1 291 ? -0.082 9.706 -13.096 1.00 66.12 291 VAL A N 1
ATOM 2290 C CA . VAL A 1 291 ? -1.108 8.799 -13.629 1.00 66.12 291 VAL A CA 1
ATOM 2291 C C . VAL A 1 291 ? -0.533 7.394 -13.822 1.00 66.12 291 VAL A C 1
ATOM 2293 O O . VAL A 1 291 ? -1.201 6.407 -13.517 1.00 66.12 291 VAL A O 1
ATOM 2296 N N . GLY A 1 292 ? 0.735 7.277 -14.239 1.00 66.25 292 GLY A N 1
ATOM 2297 C CA . GLY A 1 292 ? 1.396 5.981 -14.418 1.00 66.25 292 GLY A CA 1
ATOM 2298 C C . GLY A 1 292 ? 1.478 5.172 -13.121 1.00 66.25 292 GLY A C 1
ATOM 2299 O O . GLY A 1 292 ? 1.388 3.943 -13.134 1.00 66.25 292 GLY A O 1
ATOM 2300 N N . THR A 1 293 ? 1.597 5.854 -11.984 1.00 69.88 293 THR A N 1
ATOM 2301 C CA . THR A 1 293 ? 1.533 5.253 -10.654 1.00 69.88 293 THR A CA 1
ATOM 2302 C C . THR A 1 293 ? 0.118 4.795 -10.331 1.00 69.88 293 THR A C 1
ATOM 2304 O O . THR A 1 293 ? -0.033 3.661 -9.886 1.00 69.88 293 THR A O 1
ATOM 2307 N N . ALA A 1 294 ? -0.901 5.616 -10.597 1.00 70.75 294 ALA A N 1
ATOM 2308 C CA . ALA A 1 294 ? -2.302 5.269 -10.350 1.00 70.75 294 ALA A CA 1
ATOM 2309 C C . ALA A 1 294 ? -2.741 4.022 -11.138 1.00 70.75 294 ALA A C 1
ATOM 2311 O O . ALA A 1 294 ? -3.314 3.094 -10.570 1.00 70.75 294 ALA A O 1
ATOM 2312 N N . VAL A 1 295 ? -2.359 3.934 -12.416 1.00 73.00 295 VAL A N 1
ATOM 2313 C CA . VAL A 1 295 ? -2.672 2.788 -13.288 1.00 73.00 295 VAL A CA 1
ATOM 2314 C C . VAL A 1 295 ? -2.113 1.465 -12.746 1.00 73.00 295 VAL A C 1
ATOM 2316 O O . VAL A 1 295 ? -2.724 0.421 -12.935 1.00 73.00 295 VAL A O 1
ATOM 2319 N N . ARG A 1 296 ? -1.001 1.466 -11.994 1.00 73.12 296 ARG A N 1
ATOM 2320 C CA . ARG A 1 296 ? -0.454 0.235 -11.371 1.00 73.12 296 ARG A CA 1
ATOM 2321 C C . ARG A 1 296 ? -1.316 -0.327 -10.236 1.00 73.12 296 ARG A C 1
ATOM 2323 O O . ARG A 1 296 ? -1.107 -1.472 -9.816 1.00 73.12 296 ARG A O 1
ATOM 2330 N N . TYR A 1 297 ? -2.208 0.492 -9.691 1.00 67.25 297 TYR A N 1
ATOM 2331 C CA . TYR A 1 297 ? -3.136 0.113 -8.631 1.00 67.25 297 TYR A CA 1
ATOM 2332 C C . TYR A 1 297 ? -4.526 -0.228 -9.158 1.00 67.25 297 TYR A C 1
ATOM 2334 O O . TYR A 1 297 ? -5.268 -0.921 -8.475 1.00 67.25 297 TYR A O 1
ATOM 2342 N N . ILE A 1 298 ? -4.851 0.210 -10.371 1.00 66.81 298 ILE A N 1
ATOM 2343 C CA . ILE A 1 298 ? -6.078 -0.162 -11.062 1.00 66.81 298 ILE A CA 1
ATOM 2344 C C . ILE A 1 298 ? -5.792 -1.502 -11.741 1.00 66.81 298 ILE A C 1
ATOM 2346 O O . ILE A 1 298 ? -5.364 -1.554 -12.893 1.00 66.81 298 ILE A O 1
ATOM 2350 N N . ASP A 1 299 ? -5.948 -2.601 -11.000 1.00 60.72 299 ASP A N 1
ATOM 2351 C CA . ASP A 1 299 ? -5.920 -3.919 -11.627 1.00 60.72 299 ASP A CA 1
ATOM 2352 C C . ASP A 1 299 ? -7.163 -4.047 -12.514 1.00 60.72 299 ASP A C 1
ATOM 2354 O O . ASP A 1 299 ? -8.307 -4.009 -12.058 1.00 60.72 299 ASP A O 1
ATOM 2358 N N . ALA A 1 300 ? -6.929 -4.145 -13.818 1.00 54.59 300 ALA A N 1
ATOM 2359 C CA . ALA A 1 300 ? -7.966 -4.422 -14.788 1.00 54.59 300 ALA A CA 1
ATOM 2360 C C . ALA A 1 300 ? -8.259 -5.929 -14.733 1.00 54.59 300 ALA A C 1
ATOM 2362 O O . ALA A 1 300 ? -7.760 -6.699 -15.552 1.00 54.59 300 ALA A O 1
ATOM 2363 N N . SER A 1 301 ? -8.982 -6.372 -13.698 1.00 57.03 301 SER A N 1
ATOM 2364 C CA . SER A 1 301 ? -9.405 -7.769 -13.611 1.00 57.03 301 SER A CA 1
ATOM 2365 C C . SER A 1 301 ? -10.331 -8.084 -14.786 1.00 57.03 301 SER A C 1
ATOM 2367 O O . SER A 1 301 ? -11.174 -7.266 -15.168 1.00 57.03 301 SER A O 1
ATOM 2369 N N . GLN A 1 302 ? -10.170 -9.264 -15.390 1.00 54.28 302 GLN A N 1
ATOM 2370 C CA . GLN A 1 302 ? -11.045 -9.691 -16.484 1.00 54.28 302 GLN A CA 1
ATOM 2371 C C . GLN A 1 302 ? -12.514 -9.740 -16.052 1.00 54.28 302 GLN A C 1
ATOM 2373 O O . GLN A 1 302 ? -13.387 -9.359 -16.828 1.00 54.28 302 GLN A O 1
ATOM 2378 N N . ASP A 1 303 ? -12.774 -10.062 -14.786 1.00 57.91 303 ASP A N 1
ATOM 2379 C CA . ASP A 1 303 ? -14.114 -10.029 -14.197 1.00 57.91 303 ASP A CA 1
ATOM 2380 C C . ASP A 1 303 ? -14.726 -8.624 -14.208 1.00 57.91 303 ASP A C 1
ATOM 2382 O O . ASP A 1 303 ? -15.924 -8.465 -14.436 1.00 57.91 303 ASP A O 1
ATOM 2386 N N . ARG A 1 304 ? -13.910 -7.574 -14.041 1.00 61.38 304 ARG A N 1
ATOM 2387 C CA . ARG A 1 304 ? -14.375 -6.185 -14.138 1.00 61.38 304 ARG A CA 1
ATOM 2388 C C . ARG A 1 304 ? -14.665 -5.785 -15.574 1.00 61.38 304 ARG A C 1
ATOM 2390 O O . ARG A 1 304 ? -15.625 -5.055 -15.810 1.00 61.38 304 ARG A O 1
ATOM 2397 N N . PHE A 1 305 ? -13.844 -6.228 -16.527 1.00 65.19 305 PHE A N 1
ATOM 2398 C CA . PHE A 1 305 ? -14.163 -6.026 -17.937 1.00 65.19 305 PHE A CA 1
ATOM 2399 C C . PHE A 1 305 ? -15.486 -6.694 -18.262 1.00 65.19 305 PHE A C 1
ATOM 2401 O O . PHE A 1 305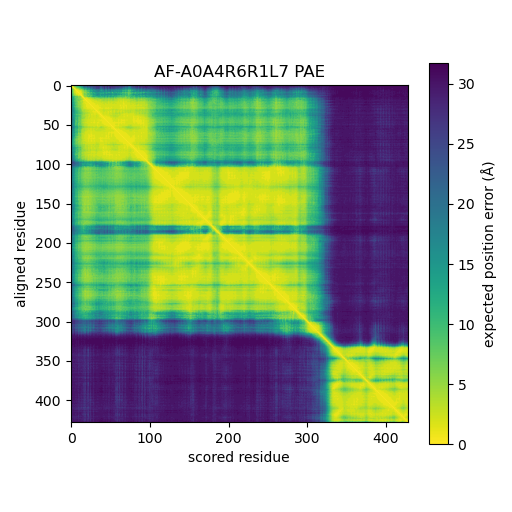 ? -16.364 -6.012 -18.775 1.00 65.19 305 PHE A O 1
ATOM 2408 N N . LYS A 1 306 ? -15.668 -7.957 -17.864 1.00 69.81 306 LYS A N 1
ATOM 2409 C CA . LYS A 1 306 ? -16.936 -8.669 -18.011 1.00 69.81 306 LYS A CA 1
ATOM 2410 C C . LYS A 1 306 ? -18.089 -7.874 -17.401 1.00 69.81 306 LYS A C 1
ATOM 2412 O O . LYS A 1 306 ? -19.015 -7.552 -18.121 1.00 69.81 306 LYS A O 1
ATOM 2417 N N . ALA A 1 307 ? -18.006 -7.451 -16.140 1.00 71.31 307 ALA A N 1
ATOM 2418 C CA . ALA A 1 307 ? -19.064 -6.662 -15.504 1.00 71.31 307 ALA A CA 1
ATOM 2419 C C . ALA A 1 307 ? -19.363 -5.337 -16.231 1.00 71.31 307 ALA A C 1
ATOM 2421 O O . ALA A 1 307 ? -20.519 -4.940 -16.322 1.00 71.31 307 ALA A O 1
ATOM 2422 N N . LYS A 1 308 ? -18.348 -4.656 -16.780 1.00 71.31 308 LYS A N 1
ATOM 2423 C CA . LYS A 1 308 ? -18.548 -3.450 -17.601 1.00 71.31 308 LYS A CA 1
ATOM 2424 C C . LYS A 1 308 ? -19.176 -3.757 -18.957 1.00 71.31 308 LYS A C 1
ATOM 2426 O O . LYS A 1 308 ? -20.006 -2.974 -19.406 1.00 71.31 308 LYS A O 1
ATOM 2431 N N . PHE A 1 309 ? -18.789 -4.861 -19.591 1.00 76.62 309 PHE A N 1
ATOM 2432 C CA . PHE A 1 309 ? -19.436 -5.352 -20.803 1.00 76.62 309 PHE A CA 1
ATOM 2433 C C . PHE A 1 309 ? -20.900 -5.676 -20.512 1.00 76.62 309 PHE A C 1
ATOM 2435 O O . PHE A 1 309 ? -21.760 -5.107 -21.165 1.00 76.62 309 PHE A O 1
ATOM 2442 N N . GLU A 1 310 ? -21.193 -6.465 -19.479 1.00 83.19 310 GLU A N 1
ATOM 2443 C CA . GLU A 1 310 ? -22.560 -6.803 -19.061 1.00 83.19 310 GLU A CA 1
ATOM 2444 C C . GLU A 1 310 ? -23.372 -5.559 -18.682 1.00 83.19 310 GLU A C 1
ATOM 2446 O O . GLU A 1 310 ? -24.527 -5.438 -19.061 1.00 83.19 310 GLU A O 1
ATOM 2451 N N . GLN A 1 311 ? -22.779 -4.583 -17.988 1.00 78.38 311 GLN A N 1
ATOM 2452 C CA . GLN A 1 311 ? -23.457 -3.328 -17.656 1.00 78.38 311 GLN A CA 1
ATOM 2453 C C . GLN A 1 311 ? -23.724 -2.467 -18.899 1.00 78.38 311 GLN A C 1
ATOM 2455 O O . GLN A 1 311 ? -24.765 -1.817 -18.981 1.00 78.38 311 GLN A O 1
ATOM 2460 N N . GLY A 1 312 ? -22.792 -2.441 -19.855 1.00 78.25 312 GLY A N 1
ATOM 2461 C CA . GLY A 1 312 ? -22.984 -1.796 -21.151 1.00 78.25 312 GLY A CA 1
ATOM 2462 C C . GLY A 1 312 ? -24.105 -2.470 -21.937 1.00 78.25 312 GLY A C 1
ATOM 2463 O O . GLY A 1 312 ? -25.039 -1.797 -22.351 1.00 78.25 312 GLY A O 1
ATOM 2464 N N . LEU A 1 313 ? -24.066 -3.799 -22.039 1.00 80.56 313 LEU A N 1
ATOM 2465 C CA . LEU A 1 313 ? -25.097 -4.615 -22.680 1.00 80.56 313 LEU A CA 1
ATOM 2466 C C . LEU A 1 313 ? -26.463 -4.446 -22.003 1.00 80.56 313 LEU A C 1
ATOM 2468 O O . LEU A 1 313 ? -27.459 -4.324 -22.700 1.00 80.56 313 LEU A O 1
ATOM 2472 N N . ALA A 1 314 ? -26.518 -4.357 -20.673 1.00 77.12 314 ALA A N 1
ATOM 2473 C CA . ALA A 1 314 ? -27.750 -4.131 -19.919 1.00 77.12 314 ALA A CA 1
ATOM 2474 C C . ALA A 1 314 ? -28.312 -2.710 -20.089 1.00 77.12 314 ALA A C 1
ATOM 2476 O O . ALA A 1 314 ? -29.523 -2.533 -20.083 1.00 77.12 314 ALA A O 1
ATOM 2477 N N . LYS A 1 315 ? -27.459 -1.690 -20.261 1.00 73.62 315 LYS A N 1
ATOM 2478 C CA . LYS A 1 315 ? -27.893 -0.319 -20.597 1.00 73.62 315 LYS A CA 1
ATOM 2479 C C . LYS A 1 315 ? -28.324 -0.172 -22.054 1.00 73.62 315 LYS A C 1
ATOM 2481 O O . LYS A 1 315 ? -29.121 0.705 -22.362 1.00 73.62 315 LYS A O 1
ATOM 2486 N N . SER A 1 316 ? -27.756 -0.989 -22.936 1.00 62.75 316 SER A N 1
ATOM 2487 C CA . SER A 1 316 ? -28.131 -1.091 -24.347 1.00 62.75 316 SER A CA 1
ATOM 2488 C C . SER A 1 316 ? -29.273 -2.076 -24.583 1.00 62.75 316 SER A C 1
ATOM 2490 O O . SER A 1 316 ? -29.749 -2.181 -25.712 1.00 62.75 316 SER A O 1
ATOM 2492 N N . ALA A 1 317 ? -29.709 -2.798 -23.548 1.00 58.88 317 ALA A N 1
ATOM 2493 C CA . ALA A 1 317 ? -30.889 -3.630 -23.635 1.00 58.88 317 ALA A CA 1
ATOM 2494 C C . ALA A 1 317 ? -32.087 -2.697 -23.858 1.00 58.88 317 ALA A C 1
ATOM 2496 O O . ALA A 1 317 ? -32.263 -1.757 -23.075 1.00 58.88 317 ALA A O 1
ATOM 2497 N N . PRO A 1 318 ? -32.890 -2.907 -24.915 1.00 60.03 318 PRO A N 1
ATOM 2498 C CA . PRO A 1 318 ? -34.131 -2.171 -25.066 1.00 60.03 318 PRO A CA 1
ATOM 2499 C C . PRO A 1 318 ? -34.954 -2.385 -23.794 1.00 60.03 318 PRO A C 1
ATOM 2501 O O . PRO A 1 318 ? -35.096 -3.514 -23.317 1.00 60.03 318 PRO A O 1
ATOM 2504 N N . GLU A 1 319 ? -35.417 -1.281 -23.211 1.00 51.31 319 GLU A N 1
ATOM 2505 C CA . GLU A 1 319 ? -36.249 -1.282 -22.012 1.00 51.31 319 GLU A CA 1
ATOM 2506 C C . GLU A 1 319 ? -37.394 -2.290 -22.221 1.00 51.31 319 GLU A C 1
ATOM 2508 O O . GLU A 1 319 ? -37.992 -2.286 -23.305 1.00 51.31 319 GLU A O 1
ATOM 2513 N N . PRO A 1 320 ? -37.696 -3.192 -21.264 1.00 48.22 320 PRO A N 1
ATOM 2514 C CA . PRO A 1 320 ? -38.857 -4.051 -21.409 1.00 48.22 320 PRO A CA 1
ATOM 2515 C C . PRO A 1 320 ? -40.056 -3.116 -21.473 1.00 48.22 320 PRO A C 1
ATOM 2517 O O . PRO A 1 320 ? -40.384 -2.467 -20.479 1.00 48.22 320 PRO A O 1
ATOM 2520 N N . ALA A 1 321 ? -40.631 -2.995 -22.673 1.00 48.62 321 ALA A N 1
ATOM 2521 C CA . ALA A 1 321 ? -41.757 -2.126 -22.944 1.00 48.62 321 ALA A CA 1
ATOM 2522 C C . ALA A 1 321 ? -42.769 -2.316 -21.817 1.00 48.62 321 ALA A C 1
ATOM 2524 O O . ALA A 1 321 ? -43.198 -3.442 -21.550 1.00 48.62 321 ALA A O 1
ATOM 2525 N N . ALA A 1 322 ? -43.081 -1.223 -21.116 1.00 41.44 322 ALA A N 1
ATOM 2526 C CA . ALA A 1 322 ? -44.119 -1.212 -20.107 1.00 41.44 322 ALA A CA 1
ATOM 2527 C C . ALA A 1 322 ? -45.330 -1.946 -20.682 1.00 41.44 322 ALA A C 1
ATOM 2529 O O . ALA A 1 322 ? -45.765 -1.622 -21.789 1.00 41.44 322 ALA A O 1
ATOM 2530 N N . THR A 1 323 ? -45.839 -2.938 -19.948 1.00 42.16 323 THR A N 1
ATOM 2531 C CA . THR A 1 323 ? -47.074 -3.657 -20.262 1.00 42.16 323 THR A CA 1
ATOM 2532 C C . THR A 1 323 ? -48.239 -2.666 -20.264 1.00 42.16 323 THR A C 1
ATOM 2534 O O . THR A 1 323 ? -49.036 -2.590 -19.337 1.00 42.16 323 THR A O 1
ATOM 2537 N N . THR A 1 324 ? -48.335 -1.870 -21.320 1.00 39.69 324 THR A N 1
ATOM 2538 C CA . THR A 1 324 ? -49.605 -1.455 -21.879 1.00 39.69 324 THR A CA 1
ATOM 2539 C C . THR A 1 324 ? -50.063 -2.676 -22.649 1.00 39.69 324 THR A C 1
ATOM 2541 O O . THR A 1 324 ? -49.327 -3.191 -23.490 1.00 39.69 324 THR A O 1
ATOM 2544 N N . ALA A 1 325 ? -51.227 -3.211 -22.279 1.00 42.50 325 ALA A N 1
ATOM 2545 C CA . ALA A 1 325 ? -51.857 -4.287 -23.028 1.00 42.50 325 ALA A CA 1
ATOM 2546 C C . ALA A 1 325 ? -51.738 -3.963 -24.529 1.00 42.50 325 ALA A C 1
ATOM 2548 O O . ALA A 1 325 ? -52.109 -2.847 -24.908 1.00 42.50 325 ALA A O 1
ATOM 2549 N N . PRO A 1 326 ? -51.176 -4.854 -25.367 1.00 41.28 326 PRO A N 1
ATOM 2550 C CA . PRO A 1 326 ? -51.023 -4.543 -26.772 1.00 41.28 326 PRO A CA 1
ATOM 2551 C C . PRO A 1 326 ? -52.424 -4.366 -27.350 1.00 41.28 326 PRO A C 1
ATOM 2553 O O . PRO A 1 326 ? -53.198 -5.318 -27.464 1.00 41.28 326 PRO A O 1
ATOM 2556 N N . ALA A 1 327 ? -52.747 -3.122 -27.705 1.00 45.75 327 ALA A N 1
ATOM 2557 C CA . ALA A 1 327 ? -53.693 -2.870 -28.771 1.00 45.75 327 ALA A CA 1
ATOM 2558 C C . ALA A 1 327 ? -53.226 -3.723 -29.956 1.00 45.75 327 ALA A C 1
ATOM 2560 O O . ALA A 1 327 ? -52.035 -3.729 -30.278 1.00 45.75 327 ALA A O 1
ATOM 2561 N N . ALA A 1 328 ? -54.143 -4.516 -30.509 1.00 46.06 328 ALA A N 1
ATOM 2562 C CA . ALA A 1 328 ? -53.853 -5.487 -31.554 1.00 46.06 328 ALA A CA 1
ATOM 2563 C C . ALA A 1 328 ? -52.912 -4.887 -32.620 1.00 46.06 328 ALA A C 1
ATOM 2565 O O . ALA A 1 328 ? -53.156 -3.756 -33.053 1.00 46.06 328 ALA A O 1
ATOM 2566 N N . PRO A 1 329 ? -51.841 -5.595 -33.033 1.00 49.00 329 PRO A N 1
ATOM 2567 C CA . PRO A 1 329 ? -50.930 -5.075 -34.039 1.00 49.00 329 PRO A CA 1
ATOM 2568 C C . PRO A 1 329 ? -51.718 -4.807 -35.319 1.00 49.00 329 PRO A C 1
ATOM 2570 O O . PRO A 1 329 ? -52.345 -5.709 -35.879 1.00 49.00 329 PRO A O 1
ATOM 2573 N N . SER A 1 330 ? -51.692 -3.553 -35.766 1.00 52.31 330 SER A N 1
ATOM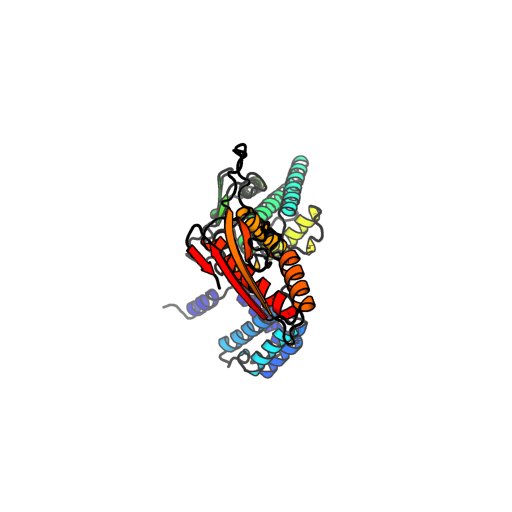 2574 C CA . SER A 1 330 ? -52.113 -3.216 -37.120 1.00 52.31 330 SER A CA 1
ATOM 2575 C C . SER A 1 330 ? -51.203 -3.996 -38.078 1.00 52.31 330 SER A C 1
ATOM 2577 O O . SER A 1 330 ? -49.983 -3.977 -37.879 1.00 52.31 330 SER A O 1
ATOM 2579 N N . PRO A 1 331 ? -51.744 -4.746 -39.051 1.00 60.56 331 PRO A N 1
ATOM 2580 C CA . PRO A 1 331 ? -50.932 -5.586 -39.921 1.00 60.56 331 PRO A CA 1
ATOM 2581 C C . PRO A 1 331 ? -49.908 -4.729 -40.673 1.00 60.56 331 PRO A C 1
ATOM 2583 O O . PRO A 1 331 ? -50.255 -3.667 -41.194 1.00 60.56 331 PRO A O 1
ATOM 2586 N N . ALA A 1 332 ? -48.652 -5.189 -40.711 1.00 64.44 332 ALA A N 1
ATOM 2587 C CA . ALA A 1 332 ? -47.590 -4.547 -41.482 1.00 64.44 332 ALA A CA 1
ATOM 2588 C C . ALA A 1 332 ? -48.062 -4.316 -42.930 1.00 64.44 332 ALA A C 1
ATOM 2590 O O . ALA A 1 332 ? -48.717 -5.206 -43.491 1.00 64.44 332 ALA A O 1
ATOM 2591 N N . PRO A 1 333 ? -47.780 -3.147 -43.536 1.00 79.75 333 PRO A N 1
ATOM 2592 C CA . PRO A 1 333 ? -48.168 -2.897 -44.913 1.00 79.75 333 PRO A CA 1
ATOM 2593 C C . PRO A 1 333 ? -47.507 -3.937 -45.825 1.00 79.75 333 PRO A C 1
ATOM 2595 O O . PRO A 1 333 ? -46.342 -4.302 -45.663 1.00 79.75 333 PRO A O 1
ATOM 2598 N N . VAL A 1 334 ? -48.289 -4.464 -46.764 1.00 88.00 334 VAL A N 1
ATOM 2599 C CA . VAL A 1 334 ? -47.853 -5.496 -47.709 1.00 88.00 334 VAL A CA 1
ATOM 2600 C C . VAL A 1 334 ? -47.841 -4.886 -49.099 1.00 88.00 334 VAL A C 1
ATOM 260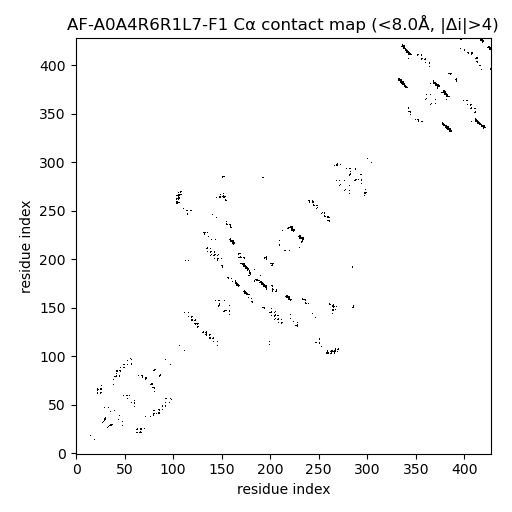2 O O . VAL A 1 334 ? -48.895 -4.493 -49.601 1.00 88.00 334 VAL A O 1
ATOM 2605 N N . ALA A 1 335 ? -46.664 -4.828 -49.718 1.00 89.88 335 ALA A N 1
ATOM 2606 C CA . ALA A 1 335 ? -46.517 -4.446 -51.113 1.00 89.88 335 ALA A CA 1
ATOM 2607 C C . ALA A 1 335 ? -46.859 -5.643 -52.004 1.00 89.88 335 ALA A C 1
ATOM 2609 O O . ALA A 1 335 ? -46.475 -6.782 -51.719 1.00 89.88 335 ALA A O 1
ATOM 2610 N N . VAL A 1 336 ? -47.599 -5.383 -53.079 1.00 92.44 336 VAL A N 1
ATOM 2611 C CA . VAL A 1 336 ? -47.876 -6.375 -54.120 1.00 92.44 336 VAL A CA 1
ATOM 2612 C C . VAL A 1 336 ? -46.878 -6.143 -55.243 1.00 92.44 336 VAL A C 1
ATOM 2614 O O . VAL A 1 336 ? -46.919 -5.101 -55.892 1.00 92.44 336 VAL A O 1
ATOM 2617 N N . ILE A 1 337 ? -45.980 -7.103 -55.446 1.00 94.81 337 ILE A N 1
ATOM 2618 C CA . ILE A 1 337 ? -44.888 -7.015 -56.415 1.00 94.81 337 ILE A CA 1
ATOM 2619 C C . ILE A 1 337 ? -45.103 -8.048 -57.512 1.00 94.81 337 ILE A C 1
ATOM 2621 O O . ILE A 1 337 ? -45.310 -9.231 -57.245 1.00 94.81 337 ILE A O 1
ATOM 2625 N N . HIS A 1 338 ? -45.039 -7.607 -58.759 1.00 94.06 338 HIS A N 1
ATOM 2626 C CA . HIS A 1 338 ? -45.086 -8.459 -59.933 1.00 94.06 338 HIS A CA 1
ATOM 2627 C C . HIS A 1 338 ? -43.666 -8.789 -60.382 1.00 94.06 338 HIS A C 1
ATOM 2629 O O . HIS A 1 338 ? -42.960 -7.937 -60.911 1.00 94.06 338 HIS A O 1
ATOM 2635 N N . LEU A 1 339 ? -43.264 -10.043 -60.196 1.00 93.12 339 LEU A N 1
ATOM 2636 C CA . LEU A 1 339 ? -42.028 -10.591 -60.737 1.00 93.12 339 LEU A CA 1
ATOM 2637 C C . LEU A 1 339 ? -42.284 -11.133 -62.139 1.00 93.12 339 LEU A C 1
ATOM 2639 O O . LEU A 1 339 ? -43.079 -12.058 -62.309 1.00 93.12 339 LEU A O 1
ATOM 2643 N N . ARG A 1 340 ? -41.561 -10.627 -63.133 1.00 92.25 340 ARG A N 1
ATOM 2644 C CA . ARG A 1 340 ? -41.411 -11.257 -64.443 1.00 92.25 340 ARG A CA 1
ATOM 2645 C C . ARG A 1 340 ? -40.072 -11.972 -64.481 1.00 92.25 340 ARG A C 1
ATOM 2647 O O . ARG A 1 340 ? -39.055 -11.391 -64.141 1.00 92.25 340 ARG A O 1
ATOM 2654 N N . MET A 1 341 ? -40.074 -13.226 -64.913 1.00 91.06 341 MET A N 1
ATOM 2655 C CA . MET A 1 341 ? -38.882 -14.060 -64.929 1.00 91.06 341 MET A CA 1
ATOM 2656 C C . MET A 1 341 ? -38.835 -14.924 -66.192 1.00 91.06 341 MET A C 1
ATOM 2658 O O . MET A 1 341 ? -39.771 -15.670 -66.489 1.00 91.06 341 MET A O 1
ATOM 2662 N N . LEU A 1 342 ? -37.724 -14.857 -66.925 1.00 89.94 342 LEU A N 1
ATOM 2663 C CA . LEU A 1 342 ? -37.431 -15.700 -68.077 1.00 89.94 342 LEU A CA 1
ATOM 2664 C C . LEU A 1 342 ? -36.125 -16.461 -67.840 1.00 89.94 342 LEU A C 1
ATOM 2666 O O . LEU A 1 342 ? -35.047 -15.880 -67.764 1.00 89.94 342 LEU A O 1
ATOM 2670 N N . LEU A 1 343 ? -36.231 -17.785 -67.742 1.00 89.31 343 LEU A N 1
ATOM 2671 C CA . LEU A 1 343 ? -35.085 -18.681 -67.621 1.00 89.31 343 LEU A CA 1
ATOM 2672 C C . LEU A 1 343 ? -34.767 -19.300 -68.978 1.00 89.31 343 LEU A C 1
ATOM 2674 O O . LEU A 1 343 ? -35.624 -19.926 -69.604 1.00 89.31 343 LEU A O 1
ATOM 2678 N N . THR A 1 344 ? -33.512 -19.192 -69.399 1.00 89.00 344 THR A N 1
ATOM 2679 C CA . THR A 1 344 ? -32.995 -19.870 -70.588 1.00 89.00 344 THR A CA 1
ATOM 2680 C C . THR A 1 344 ? -31.807 -20.748 -70.215 1.00 89.00 344 THR A C 1
ATOM 2682 O O . THR A 1 344 ? -31.048 -20.448 -69.297 1.00 89.00 344 THR A O 1
ATOM 2685 N N . LYS A 1 345 ? -31.643 -21.884 -70.896 1.00 86.50 345 LYS A N 1
ATOM 2686 C CA . LYS A 1 345 ? -30.510 -22.788 -70.674 1.00 86.50 345 LYS A CA 1
ATOM 2687 C C . LYS A 1 345 ? -29.737 -22.984 -71.977 1.00 86.50 345 LYS A C 1
ATOM 2689 O O . LYS A 1 345 ? -30.373 -23.311 -72.985 1.00 86.50 345 LYS A O 1
ATOM 2694 N N . PRO A 1 346 ? -28.397 -22.851 -71.979 1.00 77.00 346 PRO A N 1
ATOM 2695 C CA . PRO A 1 346 ? -27.586 -23.186 -73.146 1.00 77.00 346 PRO A CA 1
ATOM 2696 C C . PRO A 1 346 ? -27.872 -24.629 -73.597 1.00 77.00 346 PRO A C 1
ATOM 2698 O O . PRO A 1 346 ? -27.790 -25.560 -72.796 1.00 77.00 346 PRO A O 1
ATOM 2701 N N . GLY A 1 347 ? -28.282 -24.809 -74.857 1.00 75.31 347 GLY A N 1
ATOM 2702 C CA . GLY A 1 347 ? -28.708 -26.105 -75.410 1.00 75.31 347 GLY A CA 1
ATOM 2703 C C . GLY A 1 347 ? -30.216 -26.407 -75.344 1.00 75.31 347 GLY A C 1
ATOM 2704 O O . GLY A 1 347 ? -30.625 -27.493 -75.744 1.00 75.31 347 GLY A O 1
ATOM 2705 N N . GLY A 1 348 ? -31.058 -25.481 -74.863 1.00 73.94 348 GLY A N 1
ATOM 2706 C CA . GLY A 1 348 ? -32.524 -25.546 -75.021 1.00 73.94 348 GLY A CA 1
ATOM 2707 C C . GLY A 1 348 ? -33.260 -26.557 -74.129 1.00 73.94 348 GLY A C 1
ATOM 2708 O O . GLY A 1 348 ? -34.406 -26.912 -74.403 1.00 73.94 348 GLY A O 1
ATOM 2709 N N . SER A 1 349 ? -32.629 -27.047 -73.057 1.00 79.94 349 SER A N 1
ATOM 2710 C CA . SER A 1 349 ? -33.235 -28.061 -72.182 1.00 79.94 349 SER A CA 1
ATOM 2711 C C . SER A 1 349 ? -34.365 -27.495 -71.312 1.00 79.94 349 SER A C 1
ATOM 2713 O O . SER A 1 349 ? -34.118 -26.906 -70.257 1.00 79.94 349 SER A O 1
ATOM 2715 N N . ARG A 1 350 ? -35.614 -27.763 -71.716 1.00 78.44 350 ARG A N 1
ATOM 2716 C CA . ARG A 1 350 ? -36.839 -27.382 -70.988 1.00 78.44 350 ARG A CA 1
ATOM 2717 C C . ARG A 1 350 ? -36.907 -27.956 -69.566 1.00 78.44 350 ARG A C 1
ATOM 2719 O O . ARG A 1 350 ? -37.260 -27.249 -68.629 1.00 78.44 350 ARG A O 1
ATOM 2726 N N . LYS A 1 351 ? -36.484 -29.211 -69.370 1.00 79.38 351 LYS A N 1
ATOM 2727 C CA . LYS A 1 351 ? -36.431 -29.829 -68.028 1.00 79.38 351 LYS A CA 1
ATOM 2728 C C . LYS A 1 351 ? -35.434 -29.123 -67.101 1.00 79.38 351 LYS A C 1
ATOM 2730 O O . LYS A 1 351 ? -35.615 -29.107 -65.888 1.00 79.38 351 LYS A O 1
ATOM 2735 N N . GLY A 1 352 ? -34.365 -28.554 -67.665 1.00 81.38 352 GLY A N 1
ATOM 2736 C CA . GLY A 1 352 ? -33.363 -27.806 -66.908 1.00 81.38 352 GLY A CA 1
ATOM 2737 C C . GLY A 1 352 ? -33.897 -26.473 -66.388 1.00 81.38 352 GLY A C 1
ATOM 2738 O O . GLY A 1 352 ? -33.673 -26.154 -65.223 1.00 81.38 352 GLY A O 1
ATOM 2739 N N . THR A 1 353 ? -34.636 -25.737 -67.221 1.00 86.12 353 THR A N 1
ATOM 2740 C CA . THR A 1 353 ? -35.268 -24.469 -66.827 1.00 86.12 353 THR A CA 1
ATOM 2741 C C . THR A 1 353 ? -36.421 -24.692 -65.847 1.00 86.12 353 THR A C 1
ATOM 2743 O O . THR A 1 353 ? -36.526 -23.959 -64.871 1.00 86.12 353 THR A O 1
ATOM 2746 N N . GLU A 1 354 ? -37.222 -25.750 -66.028 1.00 84.88 354 GLU A N 1
ATOM 2747 C CA . GLU A 1 354 ? -38.295 -26.127 -65.090 1.00 84.88 354 GLU A CA 1
ATOM 2748 C C . GLU A 1 354 ? -37.743 -26.459 -63.692 1.00 84.88 354 GLU A C 1
ATOM 2750 O O . GLU A 1 354 ? -38.283 -26.004 -62.684 1.00 84.88 354 GLU A O 1
ATOM 2755 N N . ARG A 1 355 ? -36.617 -27.182 -63.611 1.00 84.81 355 ARG A N 1
ATOM 2756 C CA . ARG A 1 355 ? -35.948 -27.467 -62.331 1.00 84.81 355 ARG A CA 1
ATOM 2757 C C . ARG A 1 355 ? -35.410 -26.200 -61.657 1.00 84.81 355 ARG A C 1
ATOM 2759 O O . ARG A 1 355 ? -35.561 -26.060 -60.446 1.00 84.81 355 ARG A O 1
ATOM 2766 N N . ALA A 1 356 ? -34.791 -25.296 -62.420 1.00 87.62 356 ALA A N 1
ATOM 2767 C CA . ALA A 1 356 ? -34.283 -24.029 -61.890 1.00 87.62 356 ALA A CA 1
ATOM 2768 C C . ALA A 1 356 ? -35.424 -23.159 -61.339 1.00 87.62 356 ALA A C 1
ATOM 2770 O O . ALA A 1 356 ? -35.328 -22.631 -60.234 1.00 87.62 356 ALA A O 1
ATOM 2771 N N . GLN A 1 357 ? -36.542 -23.095 -62.063 1.00 88.06 357 GLN A N 1
ATOM 2772 C CA . GLN A 1 357 ? -37.744 -22.384 -61.639 1.00 88.06 357 GLN A CA 1
ATOM 2773 C C . GLN A 1 357 ? -38.340 -22.961 -60.347 1.00 88.06 357 GLN A C 1
ATOM 2775 O O . GLN A 1 357 ? -38.674 -22.202 -59.440 1.00 88.06 357 GLN A O 1
ATOM 2780 N N . GLN A 1 358 ? -38.433 -24.291 -60.228 1.00 86.31 358 GLN A N 1
ATOM 2781 C CA . GLN A 1 358 ? -38.906 -24.945 -59.001 1.00 86.31 358 GLN A CA 1
ATOM 2782 C C . GLN A 1 358 ? -38.002 -24.642 -57.800 1.00 86.31 358 GLN A C 1
ATOM 2784 O O . GLN A 1 358 ? -38.505 -24.383 -56.709 1.00 86.31 358 GLN A O 1
ATOM 2789 N N . GLN A 1 359 ? -36.679 -24.641 -57.990 1.00 88.06 359 GLN A N 1
ATOM 2790 C CA . GLN A 1 359 ? -35.735 -24.307 -56.920 1.00 88.06 359 GLN A CA 1
ATOM 2791 C C . GLN A 1 359 ? -35.837 -22.842 -56.495 1.00 88.06 359 GLN A C 1
ATOM 2793 O O . GLN A 1 359 ? -35.871 -22.561 -55.299 1.00 88.06 359 GLN A O 1
ATOM 2798 N N . ILE A 1 360 ? -35.953 -21.925 -57.455 1.00 91.06 360 ILE A N 1
ATOM 2799 C CA . ILE A 1 360 ? -36.169 -20.501 -57.190 1.00 91.06 360 ILE A CA 1
ATOM 2800 C C . ILE A 1 360 ? -37.464 -20.277 -56.396 1.00 91.06 360 ILE A C 1
ATOM 2802 O O . ILE A 1 360 ? -37.455 -19.586 -55.379 1.00 91.06 360 ILE A O 1
ATOM 2806 N N . GLN A 1 361 ? -38.572 -20.897 -56.812 1.00 89.06 361 GLN A N 1
ATOM 2807 C CA . GLN A 1 361 ? -39.844 -20.761 -56.102 1.00 89.06 361 GLN A CA 1
ATOM 2808 C C . GLN A 1 361 ? -39.758 -21.307 -54.676 1.00 89.06 361 GLN A C 1
ATOM 2810 O O . GLN A 1 361 ? -40.145 -20.621 -53.730 1.00 89.06 361 GLN A O 1
ATOM 2815 N N . ALA A 1 362 ? -39.211 -22.516 -54.523 1.00 86.56 362 ALA A N 1
ATOM 2816 C CA . ALA A 1 362 ? -39.119 -23.193 -53.237 1.00 86.56 362 ALA A CA 1
ATOM 2817 C C . ALA A 1 362 ? -38.252 -22.437 -52.225 1.00 86.56 362 ALA A C 1
ATOM 2819 O O . ALA A 1 362 ? -38.624 -22.365 -51.056 1.00 86.56 362 ALA A O 1
ATOM 2820 N N . MET A 1 363 ? -37.115 -21.892 -52.666 1.00 89.19 363 MET A N 1
ATOM 2821 C CA . MET A 1 363 ? -36.154 -21.251 -51.767 1.00 89.19 363 MET A CA 1
ATOM 2822 C C . MET A 1 363 ? -36.468 -19.776 -51.512 1.00 89.19 363 MET A C 1
ATOM 2824 O O . MET A 1 363 ? -36.326 -19.324 -50.379 1.00 89.19 363 MET A O 1
ATOM 2828 N N . HIS A 1 364 ? -36.933 -19.043 -52.531 1.00 91.31 364 HIS A N 1
ATOM 2829 C CA . HIS A 1 364 ? -36.929 -17.574 -52.490 1.00 91.31 364 HIS A CA 1
ATOM 2830 C C . HIS A 1 364 ? -38.309 -16.937 -52.597 1.00 91.31 364 HIS A C 1
ATOM 2832 O O . HIS A 1 364 ? -38.556 -15.921 -51.958 1.00 91.31 364 HIS A O 1
ATOM 2838 N N . LEU A 1 365 ? -39.237 -17.520 -53.362 1.00 91.31 365 LEU A N 1
ATOM 2839 C CA . LEU A 1 365 ? -40.532 -16.872 -53.629 1.00 91.31 365 LEU A CA 1
ATOM 2840 C C . LEU A 1 365 ? -41.649 -17.330 -52.682 1.00 91.31 365 LEU A C 1
ATOM 2842 O O . LEU A 1 365 ? -42.527 -16.540 -52.335 1.00 91.31 365 LEU A O 1
ATOM 2846 N N . ASN A 1 366 ? -41.617 -18.582 -52.214 1.00 88.44 366 ASN A N 1
ATOM 2847 C CA . ASN A 1 366 ? -42.660 -19.137 -51.343 1.00 88.44 366 ASN A CA 1
ATOM 2848 C C . ASN A 1 366 ? -42.830 -18.359 -50.029 1.00 88.44 366 ASN A C 1
ATOM 2850 O O . ASN A 1 366 ? -43.954 -18.248 -49.537 1.00 88.44 366 ASN A O 1
ATOM 2854 N N . LYS A 1 367 ? -41.749 -17.766 -49.496 1.00 87.56 367 LYS A N 1
ATOM 2855 C CA . LYS A 1 367 ? -41.793 -16.916 -48.291 1.00 87.56 367 LYS A CA 1
ATOM 2856 C C . LYS A 1 367 ? -42.678 -15.668 -48.463 1.00 87.56 367 LYS A C 1
ATOM 2858 O O . LYS A 1 367 ? -43.185 -15.160 -47.470 1.00 87.56 367 LYS A O 1
ATOM 2863 N N . TYR A 1 368 ? -42.942 -15.242 -49.702 1.00 90.19 368 TYR A N 1
ATOM 2864 C CA . TYR A 1 368 ? -43.793 -14.092 -50.038 1.00 90.19 368 TYR A CA 1
ATOM 2865 C C . TYR A 1 368 ? -45.174 -14.480 -50.590 1.00 90.19 368 TYR A C 1
ATOM 2867 O O . TYR A 1 368 ? -45.859 -13.652 -51.187 1.00 90.19 368 TYR A O 1
ATOM 2875 N N . GLY A 1 369 ? -45.605 -15.736 -50.426 1.00 83.31 369 GLY A N 1
ATOM 2876 C CA . GLY A 1 369 ? -46.939 -16.172 -50.854 1.00 83.31 369 GLY A CA 1
ATOM 2877 C C . GLY A 1 369 ? -47.149 -16.108 -52.371 1.00 83.31 369 GLY A C 1
ATOM 2878 O O . GLY A 1 369 ? -48.196 -15.643 -52.819 1.00 83.31 369 GLY A O 1
ATOM 2879 N N . VAL A 1 370 ? -46.147 -16.561 -53.134 1.00 86.56 370 VAL A N 1
ATOM 2880 C CA . VAL A 1 370 ? -46.095 -16.528 -54.603 1.00 86.56 370 VAL A CA 1
ATOM 2881 C C . VAL A 1 370 ? -47.369 -17.056 -55.276 1.00 86.56 370 VAL A C 1
ATOM 2883 O O . VAL A 1 370 ? -47.844 -18.154 -54.976 1.00 86.56 370 VAL A O 1
ATOM 2886 N N . ARG A 1 371 ? -47.908 -16.294 -56.233 1.00 86.25 371 ARG A N 1
ATOM 2887 C CA . ARG A 1 371 ? -49.035 -16.714 -57.083 1.00 86.25 371 ARG A CA 1
ATOM 2888 C C . ARG A 1 371 ? -48.706 -16.496 -58.558 1.00 86.25 371 ARG A C 1
ATOM 2890 O O . ARG A 1 371 ? -48.357 -15.379 -58.918 1.00 86.25 371 ARG A O 1
ATOM 2897 N N . PRO A 1 372 ? -48.804 -17.511 -59.431 1.00 84.19 372 PRO A N 1
ATOM 2898 C CA . PRO A 1 372 ? -48.624 -17.300 -60.863 1.00 84.19 372 PRO A CA 1
ATOM 2899 C C . PRO A 1 372 ? -49.750 -16.409 -61.406 1.00 84.19 372 PRO A C 1
ATOM 2901 O O . PRO A 1 372 ? -50.926 -16.673 -61.158 1.00 84.19 372 PRO A O 1
ATOM 2904 N N . ILE A 1 373 ? -49.382 -15.354 -62.131 1.00 85.94 373 ILE A N 1
ATOM 2905 C CA . ILE A 1 373 ? -50.326 -14.409 -62.752 1.00 85.94 373 ILE A CA 1
ATOM 2906 C C . ILE A 1 373 ? -50.651 -14.847 -64.186 1.00 85.94 373 ILE A C 1
ATOM 2908 O O . ILE A 1 373 ? -51.737 -14.571 -64.693 1.00 85.94 373 ILE A O 1
ATOM 2912 N N . ASP A 1 374 ? -49.728 -15.544 -64.852 1.00 80.75 374 ASP A N 1
ATOM 2913 C CA . ASP A 1 374 ? -49.912 -16.040 -66.212 1.00 80.75 374 ASP A CA 1
ATOM 2914 C C . ASP A 1 374 ? -49.908 -17.570 -66.313 1.00 80.75 374 ASP A C 1
ATOM 2916 O O . ASP A 1 374 ? -49.355 -18.286 -65.479 1.00 80.75 374 ASP A O 1
ATOM 2920 N N . GLN A 1 375 ? -50.555 -18.076 -67.368 1.00 69.19 375 GLN A N 1
ATOM 2921 C CA . GLN A 1 375 ? -50.616 -19.512 -67.666 1.00 69.19 375 GLN A CA 1
ATOM 2922 C C . GLN A 1 375 ? -49.265 -20.061 -68.154 1.00 69.19 375 GLN A C 1
ATOM 2924 O O . GLN A 1 375 ? -49.010 -21.257 -68.033 1.00 69.19 375 GLN A O 1
ATOM 2929 N N . ASP A 1 376 ? -48.386 -19.183 -68.650 1.00 70.38 376 ASP A N 1
ATOM 2930 C CA . ASP A 1 376 ? -47.046 -19.524 -69.141 1.00 70.38 376 ASP A CA 1
ATOM 2931 C C . ASP A 1 376 ? -46.005 -19.674 -68.016 1.00 70.38 376 ASP A C 1
ATOM 2933 O O . ASP A 1 376 ? -44.871 -20.087 -68.275 1.00 70.38 376 ASP A O 1
ATOM 2937 N N . GLY A 1 377 ? -46.372 -19.350 -66.769 1.00 72.62 377 GLY A N 1
ATOM 2938 C CA . GLY A 1 377 ? -45.540 -19.543 -65.582 1.00 72.62 377 GLY A CA 1
ATOM 2939 C C . GLY A 1 377 ? -44.294 -18.657 -65.546 1.00 72.62 377 GLY A C 1
ATOM 2940 O O . GLY A 1 377 ? -43.272 -19.078 -65.006 1.00 72.62 377 GLY A O 1
ATOM 2941 N N . ARG A 1 378 ? -44.357 -17.462 -66.138 1.00 82.00 378 ARG A N 1
ATOM 2942 C CA . ARG A 1 378 ? -43.252 -16.489 -66.207 1.00 82.00 378 ARG A CA 1
ATOM 2943 C C . ARG A 1 378 ? -43.513 -15.239 -65.380 1.00 82.00 378 ARG A C 1
ATOM 2945 O O . ARG A 1 378 ? -42.584 -14.463 -65.170 1.00 82.00 378 ARG A O 1
ATOM 2952 N N . ARG A 1 379 ? -44.747 -15.020 -64.922 1.00 88.44 379 ARG A N 1
ATOM 2953 C CA . ARG A 1 379 ? -45.102 -13.888 -64.063 1.00 88.44 379 ARG A CA 1
ATOM 2954 C C . ARG A 1 379 ? -45.713 -14.348 -62.756 1.00 88.44 379 ARG A C 1
ATOM 2956 O O . ARG A 1 379 ? -46.596 -15.206 -62.741 1.00 88.44 379 ARG A O 1
ATOM 2963 N N . PHE A 1 380 ? -45.269 -13.732 -61.671 1.00 90.44 380 PHE A N 1
ATOM 2964 C CA . PHE A 1 380 ? -45.669 -14.073 -60.317 1.00 90.44 380 PHE A CA 1
ATOM 2965 C C . PHE A 1 380 ? -46.033 -12.827 -59.518 1.00 90.44 380 PHE A C 1
ATOM 2967 O O . PHE A 1 380 ? -45.346 -11.817 -59.600 1.00 90.44 380 PHE A O 1
ATOM 2974 N N . GLU A 1 381 ? -47.086 -12.924 -58.717 1.00 92.81 381 GLU A N 1
ATOM 2975 C CA . GLU A 1 381 ? -47.436 -11.957 -57.684 1.00 92.81 381 GLU A CA 1
ATOM 2976 C C . GLU A 1 381 ? -46.771 -12.386 -56.378 1.00 92.81 381 GLU A C 1
ATOM 2978 O O . GLU A 1 381 ? -46.919 -13.534 -55.945 1.00 92.81 381 GLU A O 1
ATOM 2983 N N . LEU A 1 382 ? -46.049 -11.463 -55.758 1.00 93.81 382 LEU A N 1
ATOM 2984 C CA . LEU A 1 382 ? -45.420 -11.609 -54.456 1.00 93.81 382 LEU A CA 1
ATOM 2985 C C . LEU A 1 382 ? -46.049 -10.604 -53.496 1.00 93.81 382 LEU A C 1
ATOM 2987 O O . LEU A 1 382 ? -46.300 -9.453 -53.851 1.00 93.81 382 LEU A O 1
ATOM 2991 N N . ARG A 1 383 ? -46.289 -11.037 -52.262 1.00 93.31 383 ARG A N 1
ATOM 2992 C CA . ARG A 1 383 ? -46.802 -10.200 -51.178 1.00 93.31 383 ARG A CA 1
ATOM 2993 C C . ARG A 1 383 ? -45.672 -9.967 -50.192 1.00 93.31 383 ARG A C 1
ATOM 2995 O O . ARG A 1 383 ? -45.406 -10.814 -49.340 1.00 93.31 383 ARG A O 1
ATOM 3002 N N . VAL A 1 384 ? -44.992 -8.837 -50.343 1.00 91.31 384 VAL A N 1
ATOM 3003 C CA . VAL A 1 384 ? -43.786 -8.515 -49.580 1.00 91.31 384 VAL A CA 1
ATOM 3004 C C . VAL A 1 384 ? -44.170 -7.598 -48.419 1.00 91.31 384 VAL A C 1
ATOM 3006 O O . VAL A 1 384 ? -44.556 -6.451 -48.655 1.00 91.31 384 VAL A O 1
ATOM 3009 N N . PRO A 1 385 ? -44.150 -8.087 -47.166 1.00 88.56 385 PRO A N 1
ATOM 3010 C CA . PRO A 1 385 ? -44.359 -7.225 -46.014 1.00 88.56 385 PRO A CA 1
ATOM 3011 C C . PRO A 1 385 ? -43.155 -6.298 -45.858 1.00 88.56 385 PRO A C 1
ATOM 3013 O O . PRO A 1 385 ? -42.015 -6.748 -45.954 1.00 88.56 385 PRO A O 1
ATOM 3016 N N . PHE A 1 386 ? -43.405 -5.022 -45.588 1.00 85.81 386 PHE A N 1
ATOM 3017 C CA . PHE A 1 386 ? -42.344 -4.040 -45.388 1.00 85.81 386 PHE A CA 1
ATOM 3018 C C . PHE A 1 386 ? -42.639 -3.135 -44.193 1.00 85.81 386 PHE A C 1
ATOM 3020 O O . PHE A 1 386 ? -43.783 -3.012 -43.753 1.00 85.81 386 PHE A O 1
ATOM 3027 N N . GLN A 1 387 ? -41.585 -2.543 -43.633 1.00 79.44 387 GLN A N 1
ATOM 3028 C CA . GLN A 1 387 ? -41.688 -1.593 -42.519 1.00 79.44 387 GLN A CA 1
ATOM 3029 C C . GLN A 1 387 ? -41.709 -0.151 -43.039 1.00 79.44 387 GLN A C 1
ATOM 3031 O O . GLN A 1 387 ? -42.548 0.645 -42.621 1.00 79.44 387 GLN A O 1
ATOM 3036 N N . ASP A 1 388 ? -40.850 0.143 -44.013 1.00 83.56 388 ASP A N 1
ATOM 3037 C CA . ASP A 1 388 ? -40.760 1.400 -44.750 1.00 83.56 388 ASP A CA 1
ATOM 3038 C C . ASP A 1 388 ? -40.268 1.141 -46.191 1.00 83.56 388 ASP A C 1
ATOM 3040 O O . ASP A 1 388 ? -40.028 -0.004 -46.585 1.00 83.56 388 ASP A O 1
ATOM 3044 N N . ARG A 1 389 ? -40.202 2.196 -47.012 1.00 84.12 389 ARG A N 1
ATOM 3045 C CA . ARG A 1 389 ? -39.868 2.082 -48.440 1.00 84.12 389 ARG A CA 1
ATOM 3046 C C . ARG A 1 389 ? -38.410 1.696 -48.697 1.00 84.12 389 ARG A C 1
ATOM 3048 O O . ARG A 1 389 ? -38.176 0.917 -49.609 1.00 84.12 389 ARG A O 1
ATOM 3055 N N . GLU A 1 390 ? -37.478 2.174 -47.879 1.00 79.31 390 GLU A N 1
ATOM 3056 C CA . GLU A 1 390 ? -36.051 1.858 -48.017 1.00 79.31 390 GLU A CA 1
ATOM 3057 C C . GLU A 1 390 ? -35.801 0.369 -47.727 1.00 79.31 390 GLU A C 1
ATOM 3059 O O . GLU A 1 390 ? -35.163 -0.325 -48.513 1.00 79.31 390 GLU A O 1
ATOM 3064 N N . ALA A 1 391 ? -36.437 -0.171 -46.681 1.00 80.50 391 ALA A N 1
ATOM 3065 C CA . ALA A 1 391 ? -36.374 -1.596 -46.369 1.00 80.50 391 ALA A CA 1
ATOM 3066 C C . ALA A 1 391 ? -37.024 -2.483 -47.449 1.00 80.50 391 ALA A C 1
ATOM 3068 O O . ALA A 1 391 ? -36.586 -3.618 -47.663 1.00 80.50 391 ALA A O 1
ATOM 3069 N N . LEU A 1 392 ? -38.080 -2.000 -48.118 1.00 88.94 392 LEU A N 1
ATOM 3070 C CA . LEU A 1 392 ? -38.673 -2.710 -49.254 1.00 88.94 392 LEU A CA 1
ATOM 3071 C C . LEU A 1 392 ? -37.692 -2.762 -50.432 1.00 88.94 392 LEU A C 1
ATOM 3073 O O . LEU A 1 392 ? -37.504 -3.841 -50.988 1.00 88.94 392 LEU A O 1
ATOM 3077 N N . ASP A 1 393 ? -37.058 -1.639 -50.774 1.00 85.75 393 ASP A N 1
ATOM 3078 C CA . ASP A 1 393 ? -36.085 -1.560 -51.869 1.00 85.75 393 ASP A CA 1
ATOM 3079 C C . ASP A 1 393 ? -34.915 -2.528 -51.653 1.00 85.75 393 ASP A C 1
ATOM 3081 O O . ASP A 1 393 ? -34.624 -3.346 -52.529 1.00 85.75 393 ASP A O 1
ATOM 3085 N N . ASP A 1 394 ? -34.317 -2.518 -50.459 1.00 80.94 394 ASP A N 1
ATOM 3086 C CA . ASP A 1 394 ? -33.224 -3.430 -50.105 1.00 80.94 394 ASP A CA 1
ATOM 3087 C C . ASP A 1 394 ? -33.651 -4.901 -50.215 1.00 80.94 394 ASP A C 1
ATOM 3089 O O . ASP A 1 394 ? -32.933 -5.730 -50.778 1.00 80.94 394 ASP A O 1
ATOM 3093 N N . THR A 1 395 ? -34.859 -5.224 -49.740 1.00 91.50 395 THR A N 1
ATOM 3094 C CA . THR A 1 395 ? -35.402 -6.590 -49.800 1.00 91.50 395 THR A CA 1
ATOM 3095 C C . THR A 1 395 ? -35.595 -7.064 -51.244 1.00 91.50 395 THR A C 1
ATOM 3097 O O . THR A 1 395 ? -35.344 -8.231 -51.551 1.00 91.50 395 THR A O 1
ATOM 3100 N N . LEU A 1 396 ? -36.066 -6.192 -52.142 1.00 92.62 396 LEU A N 1
ATOM 3101 C CA . LEU A 1 396 ? -36.319 -6.546 -53.543 1.00 92.62 396 LEU A CA 1
ATOM 3102 C C . LEU A 1 396 ? -35.023 -6.667 -54.353 1.00 92.62 396 LEU A C 1
ATOM 3104 O O . LEU A 1 396 ? -34.917 -7.574 -55.182 1.00 92.62 396 LEU A O 1
ATOM 3108 N N . LEU A 1 397 ? -34.025 -5.825 -54.077 1.00 85.94 397 LEU A N 1
ATOM 3109 C CA . LEU A 1 397 ? -32.695 -5.939 -54.681 1.00 85.94 397 LEU A CA 1
ATOM 3110 C C . LEU A 1 397 ? -31.972 -7.210 -54.223 1.00 85.94 397 LEU A C 1
ATOM 3112 O O . LEU A 1 397 ? -31.437 -7.944 -55.054 1.00 85.94 397 LEU A O 1
ATOM 3116 N N . GLU A 1 398 ? -32.012 -7.522 -52.923 1.00 89.00 398 GLU A N 1
ATOM 3117 C CA . GLU A 1 398 ? -31.448 -8.772 -52.406 1.00 89.00 398 GLU A CA 1
ATOM 3118 C C . GLU A 1 398 ? -32.154 -9.989 -53.016 1.00 89.00 398 GLU A C 1
ATOM 3120 O O . GLU A 1 398 ? -31.496 -10.948 -53.429 1.00 89.00 398 GLU A O 1
ATOM 3125 N N . LEU A 1 399 ? -33.483 -9.931 -53.159 1.00 92.69 399 LEU A N 1
ATOM 3126 C CA . LEU A 1 399 ? -34.239 -10.989 -53.817 1.00 92.69 399 LEU A CA 1
ATOM 3127 C C . LEU A 1 399 ? -33.749 -11.210 -55.253 1.00 92.69 399 LEU A C 1
ATOM 3129 O O . LEU A 1 399 ? -33.454 -12.352 -55.597 1.00 92.69 399 LEU A O 1
ATOM 3133 N N . LEU A 1 400 ? -33.626 -10.167 -56.084 1.00 92.06 400 LEU A N 1
ATOM 3134 C CA . LEU A 1 400 ? -33.119 -10.304 -57.460 1.00 92.06 400 LEU A CA 1
ATOM 3135 C C . LEU A 1 400 ? -31.756 -11.006 -57.486 1.00 92.06 400 LEU A C 1
ATOM 3137 O O . LEU A 1 400 ? -31.584 -11.991 -58.212 1.00 92.06 400 LEU A O 1
ATOM 3141 N N . ASP A 1 401 ? -30.829 -10.581 -56.630 1.00 84.31 401 ASP A N 1
ATOM 3142 C CA . ASP A 1 401 ? -29.509 -11.195 -56.475 1.00 84.31 401 ASP A CA 1
ATOM 3143 C C . ASP A 1 401 ? -29.591 -12.697 -56.138 1.00 84.31 401 ASP A C 1
ATOM 3145 O O . ASP A 1 401 ? -28.891 -13.526 -56.738 1.00 84.31 401 ASP A O 1
ATOM 3149 N N . GLU A 1 402 ? -30.469 -13.082 -55.206 1.00 91.19 402 GLU A N 1
ATOM 3150 C CA . GLU A 1 402 ? -30.717 -14.482 -54.842 1.00 91.19 402 GLU A CA 1
ATOM 3151 C C . GLU A 1 402 ? -31.258 -15.300 -56.031 1.00 91.19 402 GLU A C 1
ATOM 3153 O O . GLU A 1 402 ? -30.828 -16.447 -56.254 1.00 91.19 402 GLU A O 1
ATOM 3158 N N . LEU A 1 403 ? -32.157 -14.714 -56.834 1.00 93.81 403 LEU A N 1
ATOM 3159 C CA . LEU A 1 403 ? -32.704 -15.343 -58.039 1.00 93.81 403 LEU A CA 1
ATOM 3160 C C . LEU A 1 403 ? -31.603 -15.580 -59.084 1.00 93.81 403 LEU A C 1
ATOM 3162 O O . LEU A 1 403 ? -31.463 -16.706 -59.577 1.00 93.81 403 LEU A O 1
ATOM 3166 N N . PHE A 1 404 ? -30.776 -14.569 -59.379 1.00 88.62 404 PHE A N 1
ATOM 3167 C CA . PHE A 1 404 ? -29.679 -14.671 -60.351 1.00 88.62 404 PHE A CA 1
ATOM 3168 C C . PHE A 1 404 ? -28.631 -15.712 -59.942 1.00 88.62 404 PHE A C 1
ATOM 3170 O O . PHE A 1 404 ? -28.194 -16.523 -60.772 1.00 88.62 404 PHE A O 1
ATOM 3177 N N . ARG A 1 405 ? -28.256 -15.755 -58.656 1.00 87.25 405 ARG A N 1
ATOM 3178 C CA . ARG A 1 405 ? -27.311 -16.758 -58.129 1.00 87.25 405 ARG A CA 1
ATOM 3179 C C . ARG A 1 405 ? -27.860 -18.175 -58.258 1.00 87.25 405 ARG A C 1
ATOM 3181 O O . ARG A 1 405 ? -27.133 -19.090 -58.653 1.00 87.25 405 ARG A O 1
ATOM 3188 N N . THR A 1 406 ? -29.146 -18.361 -57.969 1.00 89.62 406 THR A N 1
ATOM 3189 C CA . THR A 1 406 ? -29.803 -19.674 -58.050 1.00 89.62 406 THR A CA 1
ATOM 3190 C C . THR A 1 406 ? -29.972 -20.138 -59.497 1.00 89.62 406 THR A C 1
ATOM 3192 O O . THR A 1 406 ? -29.739 -21.307 -59.808 1.00 89.62 406 THR A O 1
ATOM 3195 N N . ALA A 1 407 ? -30.308 -19.234 -60.418 1.00 89.69 407 ALA A N 1
ATOM 3196 C CA . ALA A 1 407 ? -30.352 -19.554 -61.842 1.00 89.69 407 ALA A CA 1
ATOM 3197 C C . ALA A 1 407 ? -28.969 -19.964 -62.372 1.00 89.69 407 ALA A C 1
ATOM 3199 O O . ALA A 1 407 ? -28.836 -21.001 -63.031 1.00 89.69 407 ALA A O 1
ATOM 3200 N N . SER A 1 408 ? -27.931 -19.207 -62.003 1.00 87.00 408 SER A N 1
ATOM 3201 C CA . SER A 1 408 ? -26.545 -19.473 -62.398 1.00 87.00 408 SER A CA 1
ATOM 3202 C C . SER A 1 408 ? -26.045 -20.824 -61.881 1.00 87.00 408 SER A C 1
ATOM 3204 O O . SER A 1 408 ? -25.426 -21.580 -62.633 1.00 87.00 408 SER A O 1
ATOM 3206 N N . SER A 1 409 ? -26.368 -21.190 -60.634 1.00 86.69 409 SER A N 1
ATOM 3207 C CA . SER A 1 409 ? -26.001 -22.501 -60.071 1.00 86.69 409 SER A CA 1
ATOM 3208 C C . SER A 1 409 ? -26.691 -23.668 -60.790 1.00 86.69 409 SER A C 1
ATOM 3210 O O . SER A 1 409 ? -26.127 -24.756 -60.903 1.00 86.69 409 SER A O 1
ATOM 3212 N N . CYS A 1 410 ? -27.865 -23.425 -61.380 1.00 85.06 410 CYS A N 1
ATOM 3213 C CA . CYS A 1 410 ? -28.564 -24.367 -62.255 1.00 85.06 410 CYS A CA 1
ATOM 3214 C C . CYS A 1 410 ? -28.065 -24.348 -63.713 1.00 85.06 410 CYS A C 1
ATOM 3216 O O . CYS A 1 410 ? -28.656 -25.010 -64.580 1.00 85.06 410 CYS A O 1
ATOM 3218 N N . SER A 1 411 ? -27.005 -23.591 -64.009 1.00 87.56 411 SER A N 1
ATOM 3219 C CA . SER A 1 411 ? -26.503 -23.317 -65.362 1.00 87.56 411 SER A CA 1
ATOM 3220 C C . SER A 1 411 ? -27.588 -22.758 -66.293 1.00 87.56 411 SER A C 1
ATOM 3222 O O . SER A 1 411 ? -27.684 -23.167 -67.452 1.00 87.56 411 SER A O 1
ATOM 3224 N N . CYS A 1 412 ? -28.455 -21.894 -65.764 1.00 89.50 412 CYS A N 1
ATOM 3225 C CA . CYS A 1 412 ? -29.461 -21.151 -66.517 1.00 89.50 412 CYS A CA 1
ATOM 3226 C C . CYS A 1 412 ? -29.107 -19.660 -66.508 1.00 89.50 412 CYS A C 1
ATOM 3228 O O . CYS A 1 412 ? -28.564 -19.152 -65.531 1.00 89.50 412 CYS A O 1
ATOM 3230 N N . VAL A 1 413 ? -29.437 -18.968 -67.593 1.00 87.94 413 VAL A N 1
ATOM 3231 C CA . VAL A 1 413 ? -29.414 -17.509 -67.676 1.00 87.94 413 VAL A CA 1
ATOM 3232 C C . VAL A 1 413 ? -30.801 -17.008 -67.297 1.00 87.94 413 VAL A C 1
ATOM 3234 O O . VAL A 1 413 ? -31.806 -17.544 -67.774 1.00 87.94 413 VAL A O 1
ATOM 3237 N N . LEU A 1 414 ? -30.839 -16.021 -66.410 1.00 91.38 414 LEU A N 1
ATOM 3238 C CA . LEU A 1 414 ? -32.059 -15.403 -65.921 1.00 91.38 414 LEU A CA 1
ATOM 3239 C C . LEU A 1 414 ? -32.184 -13.990 -66.475 1.00 91.38 414 LEU A C 1
ATOM 3241 O O . LEU A 1 414 ? -31.213 -13.247 -66.456 1.00 91.38 414 LEU A O 1
ATOM 3245 N N . GLU A 1 415 ? -33.379 -13.629 -66.918 1.00 90.31 415 GLU A N 1
ATOM 3246 C CA . GLU A 1 415 ? -33.818 -12.240 -67.043 1.00 90.31 415 GLU A CA 1
ATOM 3247 C C . GLU A 1 415 ? -34.984 -12.067 -66.071 1.00 90.31 415 GLU A C 1
ATOM 3249 O O . GLU A 1 415 ? -35.985 -12.786 -66.180 1.00 90.31 415 GLU A O 1
ATOM 3254 N N . ALA A 1 416 ? -34.840 -11.182 -65.088 1.00 92.38 416 ALA A N 1
ATOM 3255 C CA . ALA A 1 416 ? -35.850 -10.946 -64.069 1.00 92.38 416 ALA A CA 1
ATOM 3256 C C . ALA A 1 416 ? -36.099 -9.450 -63.905 1.00 92.38 416 ALA A C 1
ATOM 3258 O O . ALA A 1 416 ? -35.167 -8.667 -64.014 1.00 92.38 416 ALA A O 1
ATOM 3259 N N . SER A 1 417 ? -37.352 -9.085 -63.655 1.00 90.69 417 SER A N 1
ATOM 3260 C CA . SER A 1 417 ? -37.740 -7.733 -63.273 1.00 90.69 417 SER A CA 1
ATOM 3261 C C . SER A 1 417 ? -38.877 -7.762 -62.266 1.00 90.69 417 SER A C 1
ATOM 3263 O O . SER A 1 417 ? -39.773 -8.609 -62.341 1.00 90.69 417 SER A O 1
ATOM 3265 N N . LEU A 1 418 ? -38.841 -6.843 -61.311 1.00 93.06 418 LEU A N 1
ATOM 3266 C CA . LEU A 1 418 ? -39.861 -6.634 -60.293 1.00 93.06 418 LEU A CA 1
ATOM 3267 C C . LEU A 1 418 ? -40.557 -5.302 -60.561 1.00 93.06 418 LEU A C 1
ATOM 3269 O O . LEU A 1 418 ? -39.912 -4.304 -60.864 1.00 93.06 418 LEU A O 1
ATOM 3273 N N . HIS A 1 419 ? -41.878 -5.274 -60.424 1.00 92.81 419 HIS A N 1
ATOM 3274 C CA . HIS A 1 419 ? -42.690 -4.069 -60.598 1.00 92.81 419 HIS A CA 1
ATOM 3275 C C . HIS A 1 419 ? -43.732 -3.966 -59.491 1.00 92.81 419 HIS A C 1
ATOM 3277 O O . HIS A 1 419 ? -44.411 -4.949 -59.201 1.00 92.81 419 HIS A O 1
ATOM 3283 N N . GLU A 1 420 ? -43.881 -2.794 -58.879 1.00 94.12 420 GLU A N 1
ATOM 3284 C CA . GLU A 1 420 ? -44.950 -2.500 -57.923 1.00 94.12 420 GLU A CA 1
ATOM 3285 C C . GLU A 1 420 ? -46.055 -1.692 -58.625 1.00 94.12 420 GLU A C 1
ATOM 3287 O O . GLU A 1 420 ? -45.902 -0.486 -58.829 1.00 94.12 420 GLU A O 1
ATOM 3292 N N . PRO A 1 421 ? -47.221 -2.286 -58.940 1.00 87.69 421 PRO A N 1
ATOM 3293 C CA . PRO A 1 421 ? -48.275 -1.586 -59.679 1.00 87.69 421 PRO A CA 1
ATOM 3294 C C . PRO A 1 421 ? -48.870 -0.379 -58.945 1.00 87.69 421 PRO A C 1
ATOM 3296 O O . PRO A 1 421 ? -49.474 0.485 -59.570 1.00 87.69 421 PRO A O 1
ATOM 3299 N N . ALA A 1 422 ? -48.751 -0.338 -57.614 1.00 85.00 422 ALA A N 1
ATOM 3300 C CA . ALA A 1 422 ? -49.328 0.722 -56.790 1.00 85.00 422 ALA A CA 1
ATOM 3301 C C . ALA A 1 422 ? -48.547 2.046 -56.871 1.00 85.00 422 ALA A C 1
ATOM 3303 O O . ALA A 1 422 ? -49.129 3.108 -56.661 1.00 85.00 422 ALA A O 1
ATOM 3304 N N . THR A 1 423 ? -47.245 1.983 -57.150 1.00 86.94 423 THR A N 1
ATOM 3305 C CA . THR A 1 423 ? -46.329 3.139 -57.206 1.00 86.94 423 THR A CA 1
ATOM 3306 C C . THR A 1 423 ? -45.653 3.307 -58.555 1.00 86.94 423 THR A C 1
ATOM 3308 O O . THR A 1 423 ? -45.038 4.343 -58.786 1.00 86.94 423 THR A O 1
ATOM 3311 N N . ASP A 1 424 ? -45.775 2.301 -59.420 1.00 86.38 424 ASP A N 1
ATOM 3312 C CA . ASP A 1 424 ? -45.058 2.175 -60.684 1.00 86.38 424 ASP A CA 1
ATOM 3313 C C . ASP A 1 424 ? -43.529 2.072 -60.525 1.00 86.38 424 ASP A C 1
ATOM 3315 O O . ASP A 1 424 ? -42.773 2.344 -61.452 1.00 86.38 424 ASP A O 1
ATOM 3319 N N . ALA A 1 425 ? -43.060 1.660 -59.342 1.00 85.00 425 ALA A N 1
ATOM 3320 C CA . ALA A 1 425 ? -41.646 1.409 -59.092 1.00 85.00 425 ALA A CA 1
ATOM 3321 C C . ALA A 1 425 ? -41.192 0.091 -59.744 1.00 85.00 425 ALA A C 1
ATOM 3323 O O . ALA A 1 425 ? -41.938 -0.894 -59.765 1.00 85.00 425 ALA A O 1
ATOM 3324 N N . THR A 1 426 ? -39.965 0.072 -60.271 1.00 87.44 426 THR A N 1
ATOM 3325 C CA . THR A 1 426 ? -39.363 -1.084 -60.953 1.00 87.44 426 THR A CA 1
ATOM 3326 C C . THR A 1 426 ? -37.958 -1.369 -60.435 1.00 87.44 426 THR A C 1
ATOM 3328 O O . THR A 1 426 ? -37.190 -0.433 -60.211 1.00 87.44 426 THR A O 1
ATOM 3331 N N . TRP A 1 427 ? -37.608 -2.650 -60.334 1.00 87.19 427 TRP A N 1
ATOM 3332 C CA . TRP A 1 427 ? -36.272 -3.137 -59.984 1.00 87.19 427 TRP A CA 1
ATOM 3333 C C . TRP A 1 427 ? -35.869 -4.212 -61.003 1.00 87.19 427 TRP A C 1
ATOM 3335 O O . TRP A 1 427 ? -36.616 -5.175 -61.183 1.00 87.19 427 TRP A O 1
ATOM 3345 N N . ASP A 1 428 ? -34.720 -4.043 -61.658 1.00 77.00 428 ASP A N 1
ATOM 3346 C CA . ASP A 1 428 ? -34.220 -4.898 -62.750 1.00 77.00 428 ASP A CA 1
ATOM 3347 C C . ASP A 1 428 ? -32.813 -5.437 -62.455 1.00 77.00 428 ASP A C 1
ATOM 3349 O O . ASP A 1 428 ? -31.982 -4.652 -61.936 1.00 77.00 428 ASP A O 1
#

Secondary structure (DSSP, 8-state):
---HHHHHHHHHHHS-HHHHHHHHHHHHIIIIIS---SSPPHHHHHHHHHHTTTTS-HHHHHHHHHHHHHHHHHTT---GGGSHHHHHHHHHHHHH--PPP-PPPP--HHHHHHHHHHHHHHHHHHHHTT-HHHHHHHHHHHHHHHHHHHTT--HHHHHH-BGGGEEEETTTEEEE--S-BTTB-TT----EEEE--SSS-HHHHHHHHHHHH---SSBSSEEE-TT-PEEEEEPPGGGHHHHHHHHHHHTT-TTGGG--HHHHHHHHHHHHHHTT--HHHHHHHHT---HHHHHTTS---HHHHHHHHHHHHHHSSPP---------PPPPPEEEEEEEEEEE-TT--HHHHHHHHHHHIIIIIGGGT-EE-STTS-EEEEEEE-SSHHHHHHHHHHHHHHHHHHHHHTT-EEEEEEEETTTTEEE-

Nearest PDB structures (foldseek):
  3crx-assembly1_A  TM=8.159E-01  e=9.210E-13  Punavirus P1
  2crx-assembly1_A-2  TM=8.395E-01  e=5.601E-12  Punavirus P1
  5crx-assembly1_B-2  TM=8.551E-01  e=2.374E-11  Punavirus P1
  7rhy-assembly1_A  TM=7.726E-01  e=1.060E-10  Punavirus P1
  6ybv-assembly1_r  TM=2.683E-01  e=3.009E-01  Homo sapiens

Solvent-accessible surface area (backbone atoms only — not comparable to full-atom values): 23667 Å² total; per-residue (Å²): 133,82,54,79,64,53,59,51,52,52,58,58,66,71,52,55,70,67,56,54,53,53,30,52,51,35,49,48,39,42,42,68,72,67,62,46,64,83,87,53,49,40,67,56,54,33,49,56,51,62,76,37,40,86,81,46,54,73,68,57,54,52,51,36,44,51,28,53,34,48,54,24,54,80,70,73,43,79,54,32,60,76,34,71,64,24,50,51,47,53,51,48,41,50,71,78,51,68,65,80,81,86,71,61,46,55,46,47,69,69,59,52,48,53,40,46,52,43,30,52,53,50,24,53,51,23,53,78,70,67,36,59,49,54,27,45,49,29,35,43,52,42,18,53,50,32,42,27,23,80,46,36,34,48,41,59,61,55,26,65,35,37,41,84,39,48,51,72,42,80,86,56,24,27,37,37,46,58,71,61,51,101,88,35,56,79,86,45,93,48,80,45,76,44,64,43,46,99,64,85,28,33,28,53,30,41,50,51,25,43,62,68,67,64,63,81,62,50,42,68,40,41,41,66,55,96,87,45,53,73,46,86,49,48,31,57,46,79,53,49,35,63,49,51,28,48,53,35,44,77,53,69,44,82,70,26,84,62,52,44,54,57,5,30,28,37,15,36,39,47,50,41,53,73,70,67,49,52,71,66,58,50,26,63,69,58,62,56,89,48,67,76,62,54,54,75,44,56,74,83,47,68,68,55,52,48,53,51,49,52,50,49,50,60,70,67,43,76,74,80,72,76,88,63,78,78,70,76,79,75,77,69,55,63,46,59,34,40,38,40,47,48,69,44,32,89,88,70,45,62,70,54,37,52,52,34,51,51,50,43,37,69,75,66,37,52,87,26,64,57,38,73,74,43,95,85,70,35,31,32,39,32,47,46,72,37,94,49,70,69,62,39,51,54,51,52,54,51,47,52,53,53,48,50,53,50,25,47,75,56,61,27,51,67,49,59,38,38,33,28,82,90,78,70,47,75,51,115

Radius of gyration: 39.03 Å; Cα contacts (8 Å, |Δi|>4): 553; chains: 1; bounding box: 91×66×109 Å

InterPro domains:
  IPR002104 Integrase, catalytic domain [PF00589] (138-302)
  IPR002104 Integrase, catalytic domain [PS51898] (102-310)
  IPR010998 Integrase/recombinase, N-terminal [G3DSA:1.10.150.130] (8-102)
  IPR011010 DNA breaking-rejoining enzyme, catalytic core [SSF56349] (102-310)
  IPR013762 Integrase-like, catalytic domain superfamily [G3DSA:1.10.443.10] (103-301)
  IPR044068 Core-binding (CB) domain [PS51900] (1-76)
  IPR052925 Phage Integrase-like Recombinase [PTHR34605] (8-299)

pLDDT: mean 86.04, std 13.28, range [39.69, 98.62]